Protein 4MT5 (pdb70)

B-factor: mean 41.84, std 14.09, range [10.73, 96.04]

Structure (mmCIF, N/CA/C/O backbone):
data_4MT5
#
_entry.id   4MT5
#
_cell.length_a   31.400
_cell.length_b   271.730
_cell.length_c   142.890
_cell.angle_alpha   90.000
_cell.angle_beta   90.000
_cell.angle_gamma   90.000
#
_symmetry.space_group_name_H-M   'C 2 2 21'
#
loop_
_entity.id
_entity.type
_entity.pdbx_description
1 polymer 'Mucus binding proteinn'
2 water water
#
loop_
_atom_site.group_PDB
_atom_site.id
_atom_site.type_symbol
_atom_site.label_atom_id
_atom_site.label_alt_id
_atom_site.label_comp_id
_atom_site.label_asym_id
_atom_site.label_entity_id
_atom_site.label_seq_id
_atom_site.pdbx_PDB_ins_code
_atom_site.Cartn_x
_atom_site.Cartn_y
_atom_site.Cartn_z
_atom_site.occupancy
_atom_site.B_iso_or_equiv
_atom_site.auth_seq_id
_atom_site.auth_comp_id
_atom_site.auth_asym_id
_atom_site.auth_atom_id
_atom_site.pdbx_PDB_model_num
ATOM 1 N N . MET A 1 1 ? 43.458 19.075 -28.313 1.00 35.80 0 MET A N 1
ATOM 2 C CA . MET A 1 1 ? 42.331 19.649 -27.577 1.00 37.27 0 MET A CA 1
ATOM 3 C C . MET A 1 1 ? 41.660 20.752 -28.393 1.00 32.73 0 MET A C 1
ATOM 4 O O . MET A 1 1 ? 42.270 21.763 -28.708 1.00 33.26 0 MET A O 1
ATOM 9 N N . GLN A 1 2 ? 40.399 20.543 -28.732 1.00 31.12 1 GLN A N 1
ATOM 10 C CA . GLN A 1 2 ? 39.702 21.450 -29.612 1.00 30.46 1 GLN A CA 1
ATOM 11 C C . GLN A 1 2 ? 39.106 22.620 -28.851 1.00 31.73 1 GLN A C 1
ATOM 12 O O . GLN A 1 2 ? 39.081 22.639 -27.620 1.00 30.65 1 GLN A O 1
ATOM 18 N N . THR A 1 3 ? 38.638 23.603 -29.605 1.00 31.10 2 THR A N 1
ATOM 19 C CA . THR A 1 3 ? 38.013 24.774 -29.029 1.00 30.63 2 THR A CA 1
ATOM 20 C C . THR A 1 3 ? 36.677 24.998 -29.713 1.00 29.60 2 THR A C 1
ATOM 21 O O . THR A 1 3 ? 36.524 24.729 -30.903 1.00 31.58 2 THR A O 1
ATOM 25 N N . ALA A 1 4 ? 35.694 25.445 -28.946 1.00 25.59 3 ALA A N 1
ATOM 26 C CA . ALA A 1 4 ? 34.442 25.864 -29.534 1.00 25.37 3 ALA A CA 1
ATOM 27 C C . ALA A 1 4 ? 33.993 27.123 -28.813 1.00 23.72 3 ALA A C 1
ATOM 28 O O . ALA A 1 4 ? 34.125 27.219 -27.593 1.00 22.98 3 ALA A O 1
ATOM 30 N N . TYR A 1 5 ? 33.491 28.095 -29.570 1.00 21.84 4 TYR A N 1
ATOM 31 C CA . TYR A 1 5 ? 33.089 29.380 -29.002 1.00 22.56 4 TYR A CA 1
ATOM 32 C C . TYR A 1 5 ? 31.573 29.524 -29.055 1.00 22.21 4 TYR A C 1
ATOM 33 O O . TYR A 1 5 ? 30.943 29.163 -30.048 1.00 23.86 4 TYR A O 1
ATOM 42 N N . VAL A 1 6 ? 30.986 30.061 -27.992 1.00 20.64 5 VAL A N 1
ATOM 43 C CA . VAL A 1 6 ? 29.562 30.364 -27.986 1.00 20.65 5 VAL A CA 1
ATOM 44 C C . VAL A 1 6 ? 29.436 31.861 -27.711 1.00 21.94 5 VAL A C 1
ATOM 45 O O . VAL A 1 6 ? 29.836 32.337 -26.647 1.00 23.69 5 VAL A O 1
ATOM 49 N N . LYS A 1 7 ? 28.931 32.609 -28.689 1.00 21.76 6 LYS A N 1
ATOM 50 C CA . LYS A 1 7 ? 29.010 34.075 -28.650 1.00 22.90 6 LYS A CA 1
ATOM 51 C C . LYS A 1 7 ? 27.611 34.683 -28.583 1.00 24.05 6 LYS A C 1
ATOM 52 O O . LYS A 1 7 ? 26.801 34.498 -29.494 1.00 25.90 6 LYS A O 1
ATOM 58 N N . TYR A 1 8 ? 27.328 35.388 -27.490 1.00 21.79 7 TYR A N 1
ATOM 59 C CA . TYR A 1 8 ? 26.032 36.020 -27.278 1.00 20.31 7 TYR A CA 1
ATOM 60 C C . TYR A 1 8 ? 26.109 37.473 -27.706 1.00 21.73 7 TYR A C 1
ATOM 61 O O . TYR A 1 8 ? 26.870 38.248 -27.128 1.00 22.42 7 TYR A O 1
ATOM 70 N N . VAL A 1 9 ? 25.293 37.844 -28.690 1.00 23.20 8 VAL A N 1
ATOM 71 C CA . VAL A 1 9 ? 25.366 39.157 -29.322 1.00 23.64 8 VAL A CA 1
ATOM 72 C C . VAL A 1 9 ? 24.110 40.011 -29.138 1.00 21.95 8 VAL A C 1
ATOM 73 O O . VAL A 1 9 ? 23.007 39.575 -29.397 1.00 23.70 8 VAL A O 1
ATOM 77 N N . ASP A 1 10 ? 24.301 41.244 -28.701 1.00 25.98 9 ASP A N 1
ATOM 78 C CA . ASP A 1 10 ? 23.244 42.255 -28.680 1.00 27.50 9 ASP A CA 1
ATOM 79 C C . ASP A 1 10 ? 23.146 42.959 -30.038 1.00 26.05 9 ASP A C 1
ATOM 80 O O . ASP A 1 10 ? 23.947 43.842 -30.344 1.00 25.63 9 ASP A O 1
ATOM 85 N N . ASP A 1 11 ? 22.146 42.578 -30.831 1.00 26.59 10 ASP A N 1
ATOM 86 C CA . ASP A 1 11 ? 22.000 43.089 -32.186 1.00 24.61 10 ASP A CA 1
ATOM 87 C C . ASP A 1 11 ? 21.721 44.574 -32.181 1.00 27.99 10 ASP A C 1
ATOM 88 O O . ASP A 1 11 ? 22.079 45.270 -33.124 1.00 30.68 10 ASP A O 1
ATOM 93 N N . THR A 1 12 ? 21.108 45.070 -31.111 1.00 29.66 11 THR A N 1
ATOM 94 C CA . THR A 1 12 ? 20.757 46.496 -31.028 1.00 28.47 11 THR A CA 1
ATOM 95 C C . THR A 1 12 ? 21.994 47.409 -31.067 1.00 29.79 11 THR A C 1
ATOM 96 O O . THR A 1 12 ? 22.126 48.259 -31.958 1.00 32.26 11 THR A O 1
ATOM 100 N N . THR A 1 13 ? 22.901 47.222 -30.111 1.00 28.51 12 THR A N 1
ATOM 101 C CA . THR A 1 13 ? 24.138 48.000 -30.060 1.00 27.35 12 THR A CA 1
ATOM 102 C C . THR A 1 13 ? 25.240 47.442 -30.968 1.00 28.56 12 THR A C 1
ATOM 103 O O . THR A 1 13 ? 26.102 48.188 -31.433 1.00 28.77 12 THR A O 1
ATOM 107 N N . GLY A 1 14 ? 25.212 46.135 -31.211 1.00 28.20 13 GLY A N 1
ATOM 108 C CA . GLY A 1 14 ? 26.239 45.488 -32.008 1.00 27.40 13 GLY A CA 1
ATOM 109 C C . GLY A 1 14 ? 27.322 44.812 -31.181 1.00 26.76 13 GLY A C 1
ATOM 110 O O . GLY A 1 14 ? 28.119 44.030 -31.696 1.00 28.68 13 GLY A O 1
ATOM 111 N N . GLU A 1 15 ? 27.338 45.107 -29.889 1.00 26.25 14 GLU A N 1
ATOM 112 C CA . GLU A 1 15 ? 28.347 44.596 -28.976 1.00 24.41 14 GLU A CA 1
ATOM 113 C C . GLU A 1 15 ? 28.210 43.111 -28.694 1.00 27.15 14 GLU A C 1
ATOM 114 O O . GLU A 1 15 ? 27.122 42.557 -28.791 1.00 30.38 14 GLU A O 1
ATOM 120 N N . THR A 1 16 ? 29.314 42.469 -28.321 1.00 26.35 15 THR A N 1
ATOM 121 C CA . THR A 1 16 ? 29.266 41.128 -27.751 1.00 20.93 15 THR A CA 1
ATOM 122 C C . THR A 1 16 ? 29.006 41.239 -26.246 1.00 21.38 15 THR A C 1
ATOM 123 O O . THR A 1 16 ? 29.661 42.016 -25.556 1.00 19.36 15 THR A O 1
ATOM 127 N N . LEU A 1 17 ? 28.040 40.476 -25.738 1.00 23.77 16 LEU A N 1
ATOM 128 C CA . LEU A 1 17 ? 27.730 40.489 -24.302 1.00 23.52 16 LEU A CA 1
ATOM 129 C C . LEU A 1 17 ? 28.578 39.482 -23.535 1.00 22.91 16 LEU A C 1
ATOM 130 O O . LEU A 1 17 ? 29.049 39.754 -22.425 1.00 21.72 16 LEU A O 1
ATOM 135 N N . ARG A 1 18 ? 28.767 38.318 -24.146 1.00 21.23 17 ARG A N 1
ATOM 136 C CA . ARG A 1 18 ? 29.400 37.199 -23.477 1.00 22.77 17 ARG A CA 1
ATOM 137 C C . ARG A 1 18 ? 29.973 36.240 -24.501 1.00 23.27 17 ARG A C 1
ATOM 138 O O . ARG A 1 18 ? 29.355 36.001 -25.540 1.00 23.13 17 ARG A O 1
ATOM 146 N N . GLN A 1 19 ? 31.164 35.709 -24.227 1.00 22.02 18 GLN A N 1
ATOM 147 C CA . GLN A 1 19 ? 31.700 34.651 -25.067 1.00 21.51 18 GLN A CA 1
ATOM 148 C C . GLN A 1 19 ? 32.272 33.521 -24.237 1.00 22.46 18 GLN A C 1
ATOM 149 O O . GLN A 1 19 ? 33.130 33.733 -23.384 1.00 23.88 18 GLN A O 1
ATOM 155 N N . ASP A 1 20 ? 31.771 32.317 -24.486 1.00 21.62 19 ASP A N 1
ATOM 156 C CA . ASP A 1 20 ? 32.224 31.143 -23.764 1.00 24.65 19 ASP A CA 1
ATOM 157 C C . ASP A 1 20 ? 33.230 30.312 -24.563 1.00 27.17 19 ASP A C 1
ATOM 158 O O . ASP A 1 20 ? 32.959 29.858 -25.677 1.00 24.31 19 ASP A O 1
ATOM 163 N N . ASP A 1 21 ? 34.397 30.119 -23.966 1.00 27.81 20 ASP A N 1
ATOM 164 C CA . ASP A 1 21 ? 35.462 29.343 -24.571 1.00 29.17 20 ASP A CA 1
ATOM 165 C C . ASP A 1 21 ? 35.425 27.912 -24.019 1.00 26.52 20 ASP A C 1
ATOM 166 O O . ASP A 1 21 ? 35.761 27.678 -22.862 1.00 28.16 20 ASP A O 1
ATOM 171 N N . LEU A 1 22 ? 35.003 26.955 -24.832 1.00 24.59 21 LEU A N 1
ATOM 172 C CA . LEU A 1 22 ? 34.927 25.572 -24.372 1.00 25.24 21 LEU A CA 1
ATOM 173 C C . LEU A 1 22 ? 36.009 24.695 -24.984 1.00 27.36 21 LEU A C 1
ATOM 174 O O . LEU A 1 22 ? 36.345 24.840 -26.161 1.00 27.46 21 LEU A O 1
ATOM 179 N N . HIS A 1 23 ? 36.536 23.775 -24.181 1.00 26.83 22 HIS A N 1
ATOM 180 C CA . HIS A 1 23 ? 37.633 22.913 -24.597 1.00 28.12 22 HIS A CA 1
ATOM 181 C C . HIS A 1 23 ? 37.308 21.455 -24.380 1.00 28.15 22 HIS A C 1
ATOM 182 O O . HIS A 1 23 ? 36.696 21.094 -23.379 1.00 28.57 22 HIS A O 1
ATOM 189 N N . GLY A 1 24 ? 37.747 20.610 -25.306 1.00 30.41 23 GLY A N 1
ATOM 190 C CA . GLY A 1 24 ? 37.488 19.183 -25.211 1.00 31.76 23 GLY A CA 1
ATOM 191 C C . GLY A 1 24 ? 38.106 18.411 -26.354 1.00 32.89 23 GLY A C 1
ATOM 192 O O . GLY A 1 24 ? 38.707 19.001 -27.246 1.00 33.04 23 GLY A O 1
ATOM 193 N N . TYR A 1 25 ? 37.968 17.090 -26.329 1.00 32.38 24 TYR A N 1
ATOM 194 C CA . TYR A 1 25 ? 38.589 16.256 -27.345 1.00 31.80 24 TYR A CA 1
ATOM 195 C C . TYR A 1 25 ? 37.656 16.040 -28.512 1.00 33.31 24 TYR A C 1
ATOM 196 O O . TYR A 1 25 ? 36.438 16.076 -28.366 1.00 37.17 24 TYR A O 1
ATOM 205 N N . THR A 1 26 ? 38.234 15.837 -29.683 1.00 32.64 25 THR A N 1
ATOM 206 C CA . THR A 1 26 ? 37.439 15.580 -30.862 1.00 32.16 25 THR A CA 1
ATOM 207 C C . THR A 1 26 ? 36.544 14.376 -30.589 1.00 38.42 25 THR A C 1
ATOM 208 O O . THR A 1 26 ? 36.989 13.387 -29.981 1.00 36.18 25 THR A O 1
ATOM 212 N N . ASP A 1 27 ? 35.276 14.514 -30.995 1.00 38.00 26 ASP A N 1
ATOM 213 C CA . ASP A 1 27 ? 34.241 13.466 -30.937 1.00 36.83 26 ASP A CA 1
ATOM 214 C C . ASP A 1 27 ? 33.438 13.381 -29.642 1.00 36.79 26 ASP A C 1
ATOM 215 O O . ASP A 1 27 ? 32.642 12.462 -29.475 1.00 41.12 26 ASP A O 1
ATOM 220 N N . GLU A 1 28 ? 33.638 14.306 -28.715 1.00 36.90 27 GLU A N 1
ATOM 221 C CA . GLU A 1 28 ? 32.817 14.269 -27.511 1.00 35.21 27 GLU A CA 1
ATOM 222 C C . GLU A 1 28 ? 31.797 15.411 -27.471 1.00 33.78 27 GLU A C 1
ATOM 223 O O . GLU A 1 28 ? 31.924 16.416 -28.182 1.00 30.92 27 GLU A O 1
ATOM 229 N N . THR A 1 29 ? 30.759 15.231 -26.669 1.00 30.64 28 THR A N 1
ATOM 230 C CA . THR A 1 29 ? 29.688 16.208 -26.634 1.00 32.59 28 THR A CA 1
ATOM 231 C C . THR A 1 29 ? 30.094 17.413 -25.793 1.00 31.17 28 THR A C 1
ATOM 232 O O . THR A 1 29 ? 30.603 17.262 -24.682 1.00 30.49 28 THR A O 1
ATOM 236 N N . ILE A 1 30 ? 29.898 18.607 -26.338 1.00 28.48 29 ILE A N 1
ATOM 237 C CA . ILE A 1 30 ? 30.270 19.812 -25.617 1.00 29.73 29 ILE A CA 1
ATOM 238 C C . ILE A 1 30 ? 29.341 19.928 -24.427 1.00 29.11 29 ILE A C 1
ATOM 239 O O . ILE A 1 30 ? 28.131 20.013 -24.621 1.00 31.39 29 ILE A O 1
ATOM 244 N N . PRO A 1 31 ? 29.903 19.894 -23.195 1.00 28.46 30 PRO A N 1
ATOM 245 C CA . PRO A 1 31 ? 29.172 19.913 -21.916 1.00 26.08 30 PRO A CA 1
ATOM 246 C C . PRO A 1 31 ? 28.612 21.298 -21.596 1.00 25.30 30 PRO A C 1
ATOM 247 O O . PRO A 1 31 ? 29.065 21.960 -20.662 1.00 23.52 30 PRO A O 1
ATOM 251 N N . TYR A 1 32 ? 27.607 21.708 -22.361 1.00 24.60 31 TYR A N 1
ATOM 252 C CA . TYR A 1 32 ? 27.180 23.086 -22.365 1.00 22.83 31 TYR A CA 1
ATOM 253 C C . TYR A 1 32 ? 25.773 23.218 -22.909 1.00 23.79 31 TYR A C 1
ATOM 254 O O . TYR A 1 32 ? 25.330 22.414 -23.731 1.00 23.79 31 TYR A O 1
ATOM 263 N N . SER A 1 33 ? 25.077 24.246 -22.441 1.00 23.41 32 SER A N 1
ATOM 264 C CA . SER A 1 33 ? 23.763 24.599 -22.959 1.00 27.42 32 SER A CA 1
ATOM 265 C C . SER A 1 33 ? 23.635 26.121 -22.959 1.00 24.46 32 SER A C 1
ATOM 266 O O . SER A 1 33 ? 24.259 26.790 -22.133 1.00 25.16 32 SER A O 1
ATOM 269 N N . THR A 1 34 ? 22.836 26.668 -23.873 1.00 23.93 33 THR A N 1
ATOM 270 C CA . THR A 1 34 ? 22.618 28.116 -23.908 1.00 24.55 33 THR A CA 1
ATOM 271 C C . THR A 1 34 ? 21.456 28.556 -23.022 1.00 25.60 33 THR A C 1
ATOM 272 O O . THR A 1 34 ? 21.139 29.742 -22.946 1.00 29.10 33 THR A O 1
ATOM 276 N N . ALA A 1 35 ? 20.821 27.593 -22.367 1.00 27.38 34 ALA A N 1
ATOM 277 C CA . ALA A 1 35 ? 19.717 27.856 -21.456 1.00 27.31 34 ALA A CA 1
ATOM 278 C C . ALA A 1 35 ? 20.030 28.979 -20.470 1.00 27.91 34 ALA A C 1
ATOM 279 O O . ALA A 1 35 ? 19.455 30.072 -20.554 1.00 27.70 34 ALA A O 1
ATOM 281 N N . GLU A 1 36 ? 20.952 28.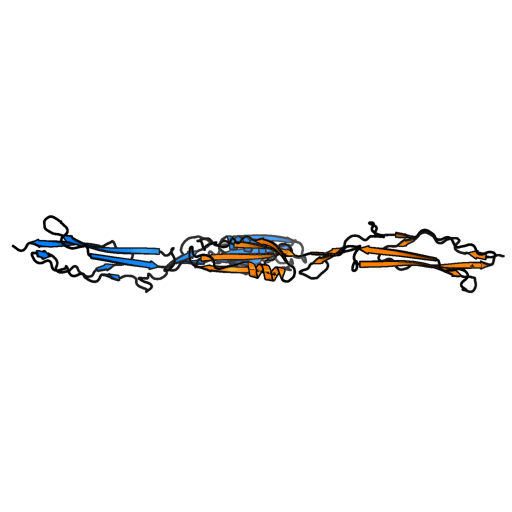705 -19.552 1.00 28.07 35 GLU A N 1
ATOM 282 C CA . GLU A 1 36 ? 21.280 29.643 -18.488 1.00 30.47 35 GLU A CA 1
ATOM 283 C C . GLU A 1 36 ? 21.614 31.049 -18.984 1.00 31.71 35 GLU A C 1
ATOM 284 O O . GLU A 1 36 ? 21.152 32.043 -18.420 1.00 34.30 35 GLU A O 1
ATOM 290 N N . GLY A 1 37 ? 22.421 31.135 -20.032 1.00 28.70 36 GLY A N 1
ATOM 291 C CA . GLY A 1 37 ? 22.773 32.425 -20.585 1.00 26.85 36 GLY A CA 1
ATOM 292 C C . GLY A 1 37 ? 21.551 33.188 -21.066 1.00 29.62 36 GLY A C 1
ATOM 293 O O . GLY A 1 37 ? 21.354 34.368 -20.715 1.00 28.73 36 GLY A O 1
ATOM 294 N N . ILE A 1 38 ? 20.730 32.522 -21.876 1.00 26.78 37 ILE A N 1
ATOM 295 C CA . ILE A 1 38 ? 19.533 33.159 -22.421 1.00 28.86 37 ILE A CA 1
ATOM 296 C C . ILE A 1 38 ? 18.590 33.615 -21.301 1.00 31.65 37 ILE A C 1
ATOM 297 O O . ILE A 1 38 ? 18.022 34.713 -21.360 1.00 29.50 37 ILE A O 1
ATOM 302 N N . LYS A 1 39 ? 18.445 32.778 -20.274 1.00 31.20 38 LYS A N 1
ATOM 303 C CA . LYS A 1 39 ? 17.676 33.152 -19.094 1.00 29.19 38 LYS A CA 1
ATOM 304 C C . LYS A 1 39 ? 18.213 34.451 -18.471 1.00 28.56 38 LYS A C 1
ATOM 305 O O . LYS A 1 39 ? 17.447 35.348 -18.147 1.00 28.78 38 LYS A O 1
ATOM 311 N N . LYS A 1 40 ? 19.532 34.552 -18.332 1.00 30.04 39 LYS A N 1
ATOM 312 C CA . LYS A 1 40 ? 20.157 35.693 -17.664 1.00 28.27 39 LYS A CA 1
ATOM 313 C C . LYS A 1 40 ? 19.944 36.985 -18.429 1.00 30.75 39 LYS A C 1
ATOM 314 O O . LYS A 1 40 ? 19.731 38.035 -17.827 1.00 30.19 39 LYS A O 1
ATOM 320 N N . TYR A 1 41 ? 19.994 36.919 -19.755 1.00 29.61 40 TYR A N 1
ATOM 321 C CA . TYR A 1 41 ? 19.844 38.137 -20.543 1.00 26.85 40 TYR A CA 1
ATOM 322 C C . TYR A 1 41 ? 18.401 38.572 -20.731 1.00 28.40 40 TYR A C 1
ATOM 323 O O . TYR A 1 41 ? 18.128 39.761 -20.909 1.00 26.59 40 TYR A O 1
ATOM 332 N N . GLU A 1 42 ? 17.479 37.617 -20.674 1.00 29.38 41 GLU A N 1
ATOM 333 C CA . GLU A 1 42 ? 16.060 37.948 -20.747 1.00 27.86 41 GLU A CA 1
ATOM 334 C C . GLU A 1 42 ? 15.621 38.713 -19.496 1.00 30.82 41 GLU A C 1
ATOM 335 O O . GLU A 1 42 ? 14.949 39.752 -19.598 1.00 31.97 41 GLU A O 1
ATOM 341 N N . GLY A 1 43 ? 16.052 38.238 -18.327 1.00 27.47 42 GLY A N 1
ATOM 342 C CA . GLY A 1 43 ? 15.945 39.006 -17.095 1.00 26.75 42 GLY A CA 1
ATOM 343 C C . GLY A 1 43 ? 16.572 40.405 -17.143 1.00 36.35 42 GLY A C 1
ATOM 344 O O . GLY A 1 43 ? 16.316 41.223 -16.257 1.00 42.56 42 GLY A O 1
ATOM 345 N N . ASP A 1 44 ? 17.391 40.689 -18.162 1.00 33.89 43 ASP A N 1
ATOM 346 C CA . ASP A 1 44 ? 18.057 41.991 -18.318 1.00 33.15 43 ASP A CA 1
ATOM 347 C C . ASP A 1 44 ? 17.235 42.903 -19.223 1.00 29.18 43 ASP A C 1
ATOM 348 O O . ASP A 1 44 ? 17.588 44.062 -19.443 1.00 27.53 43 ASP A O 1
ATOM 353 N N . GLY A 1 45 ? 16.173 42.356 -19.801 1.00 28.47 44 GLY A N 1
ATOM 354 C CA . GLY A 1 45 ? 15.375 43.106 -20.752 1.00 29.97 44 GLY A CA 1
ATOM 355 C C . GLY A 1 45 ? 15.671 42.824 -22.219 1.00 28.78 44 GLY A C 1
ATOM 356 O O . GLY A 1 45 ? 15.205 43.543 -23.105 1.00 29.18 44 GLY A O 1
ATOM 357 N N . TYR A 1 46 ? 16.436 41.770 -22.485 1.00 31.31 45 TYR A N 1
ATOM 358 C CA . TYR A 1 46 ? 16.820 41.414 -23.856 1.00 29.57 45 TYR A CA 1
ATOM 359 C C . TYR A 1 46 ? 15.840 40.380 -24.464 1.00 28.64 45 TYR A C 1
ATOM 360 O O . TYR A 1 46 ? 15.213 39.596 -23.739 1.00 30.51 45 TYR A O 1
ATOM 369 N N . VAL A 1 47 ? 15.715 40.374 -25.791 1.00 26.25 46 VAL A N 1
ATOM 370 C CA . VAL A 1 47 ? 14.852 39.413 -26.477 1.00 25.53 46 VAL A CA 1
ATOM 371 C C . VAL A 1 47 ? 15.648 38.520 -27.423 1.00 25.53 46 VAL A C 1
ATOM 372 O O . VAL A 1 47 ? 16.356 39.011 -28.298 1.00 27.08 46 VAL A O 1
ATOM 376 N N . LEU A 1 48 ? 15.515 37.211 -27.248 1.00 25.05 47 LEU A N 1
ATOM 377 C CA . LEU A 1 48 ? 16.135 36.232 -28.134 1.00 25.19 47 LEU A CA 1
ATOM 378 C C . LEU A 1 48 ? 15.726 36.424 -29.589 1.00 27.42 47 LEU A C 1
ATOM 379 O O . LEU A 1 48 ? 14.566 36.696 -29.890 1.00 28.92 47 LEU A O 1
ATOM 384 N N . VAL A 1 49 ? 16.682 36.275 -30.496 1.00 27.50 48 VAL A N 1
ATOM 385 C CA . VAL A 1 49 ? 16.395 36.419 -31.908 1.00 26.62 48 VAL A CA 1
ATOM 386 C C . VAL A 1 49 ? 16.752 35.133 -32.637 1.00 26.14 48 VAL A C 1
ATOM 387 O O . VAL A 1 49 ? 16.032 34.693 -33.532 1.00 29.43 48 VAL A O 1
ATOM 391 N N . SER A 1 50 ? 17.862 34.526 -32.242 1.00 24.10 49 SER A N 1
ATOM 392 C CA . SER A 1 50 ? 18.271 33.251 -32.815 1.00 24.78 49 SER A CA 1
ATOM 393 C C . SER A 1 50 ? 19.287 32.601 -31.910 1.00 22.62 49 SER A C 1
ATOM 394 O O . SER A 1 50 ? 19.980 33.278 -31.165 1.00 24.50 49 SER A O 1
ATOM 397 N N . ASP A 1 51 ? 19.349 31.280 -31.964 1.00 23.70 50 ASP A N 1
ATOM 398 C CA . ASP A 1 51 ? 20.286 30.523 -31.163 1.00 24.16 50 ASP A CA 1
ATOM 399 C C . ASP A 1 51 ? 20.922 29.451 -32.050 1.00 27.37 50 ASP A C 1
ATOM 400 O O . ASP A 1 51 ? 20.309 28.415 -32.330 1.00 28.50 50 ASP A O 1
ATOM 405 N N . GLY A 1 52 ? 22.159 29.706 -32.478 1.00 24.82 51 GLY A N 1
ATOM 406 C CA . GLY A 1 52 ? 22.860 28.810 -33.384 1.00 26.88 51 GLY A CA 1
ATOM 407 C C . GLY A 1 52 ? 23.390 27.509 -32.790 1.00 25.94 51 GLY A C 1
ATOM 408 O O . GLY A 1 52 ? 23.825 26.624 -33.520 1.00 24.64 51 GLY A O 1
ATOM 409 N N . PHE A 1 53 ? 23.368 27.396 -31.469 1.00 24.06 52 PHE A N 1
ATOM 410 C CA . PHE A 1 53 ? 23.907 26.231 -30.796 1.00 23.89 52 PHE A CA 1
ATOM 411 C C . PHE A 1 53 ? 22.788 25.218 -30.683 1.00 28.06 52 PHE A C 1
ATOM 412 O O . PHE A 1 53 ? 21.622 25.595 -30.642 1.00 35.00 52 PHE A O 1
ATOM 420 N N . LYS A 1 54 ? 23.128 23.939 -30.652 1.00 25.80 53 LYS A N 1
ATOM 421 C CA . LYS A 1 54 ? 22.123 22.899 -30.483 1.00 30.98 53 LYS A CA 1
ATOM 422 C C . LYS A 1 54 ? 22.689 21.793 -29.600 1.00 30.88 53 LYS A C 1
ATOM 423 O O . LYS A 1 54 ? 23.831 21.379 -29.783 1.00 30.25 53 LYS A O 1
ATOM 429 N N . PRO A 1 55 ? 21.896 21.327 -28.621 1.00 33.88 54 PRO A N 1
ATOM 430 C CA . PRO A 1 55 ? 22.315 20.231 -27.739 1.00 35.29 54 PRO A CA 1
ATOM 431 C C . PRO A 1 55 ? 22.626 18.982 -28.565 1.00 32.92 54 PRO A C 1
ATOM 432 O O . PRO A 1 55 ? 21.922 18.666 -29.536 1.00 29.22 54 PRO A O 1
ATOM 436 N N . GLY A 1 56 ? 23.680 18.277 -28.180 1.00 31.03 55 GLY A N 1
ATOM 437 C CA . GLY A 1 56 ? 24.150 17.155 -28.968 1.00 28.74 55 GLY A CA 1
ATOM 438 C C . GLY A 1 56 ? 25.314 17.536 -29.866 1.00 28.43 55 GLY A C 1
ATOM 439 O O . GLY A 1 56 ? 25.882 16.684 -30.545 1.00 29.01 55 GLY A O 1
ATOM 440 N N . THR A 1 57 ? 25.655 18.822 -29.883 1.00 28.34 56 THR A N 1
ATOM 441 C CA . THR A 1 57 ? 26.810 19.310 -30.624 1.00 30.17 56 THR A CA 1
ATOM 442 C C . THR A 1 57 ? 28.122 18.784 -30.060 1.00 31.08 56 THR A C 1
ATOM 443 O O . THR A 1 57 ? 28.400 18.948 -28.872 1.00 33.31 56 THR A O 1
ATOM 447 N N . LYS A 1 58 ? 28.931 18.164 -30.916 1.00 30.21 57 LYS A N 1
ATOM 448 C CA . LYS A 1 58 ? 30.226 17.641 -30.498 1.00 30.62 57 LYS A CA 1
ATOM 449 C C . LYS A 1 58 ? 31.383 18.568 -30.918 1.00 33.04 57 LYS A C 1
ATOM 450 O O . LYS A 1 58 ? 31.181 19.530 -31.661 1.00 31.97 57 LYS A O 1
ATOM 456 N N . PHE A 1 59 ? 32.584 18.284 -30.416 1.00 31.71 58 PHE A N 1
ATOM 457 C CA . PHE A 1 59 ? 33.794 18.941 -30.893 1.00 28.77 58 PHE A CA 1
ATOM 458 C C . PHE A 1 59 ? 34.218 18.292 -32.204 1.00 32.07 58 PHE A C 1
ATOM 459 O O . PHE A 1 59 ? 34.267 17.067 -32.310 1.00 34.18 58 PHE A O 1
ATOM 467 N N . GLY A 1 60 ? 34.525 19.121 -33.199 1.00 39.73 59 GLY A N 1
ATOM 468 C CA . GLY A 1 60 ? 35.129 18.679 -34.452 1.00 36.67 59 GLY A CA 1
ATOM 469 C C . GLY A 1 60 ? 36.601 19.059 -34.488 1.00 35.28 59 GLY A C 1
ATOM 470 O O . GLY A 1 60 ? 37.331 18.763 -33.550 1.00 38.15 59 GLY A O 1
ATOM 471 N N . VAL A 1 61 ? 37.046 19.732 -35.543 1.00 32.99 60 VAL A N 1
ATOM 472 C CA . VAL A 1 61 ? 38.467 20.007 -35.658 1.00 31.66 60 VAL A CA 1
ATOM 473 C C . VAL A 1 61 ? 38.783 21.448 -35.938 1.00 36.75 60 VAL A C 1
ATOM 474 O O . VAL A 1 61 ? 39.928 21.885 -35.760 1.00 44.42 60 VAL A O 1
ATOM 478 N N . GLY A 1 62 ? 37.798 22.202 -36.389 1.00 30.33 61 GLY A N 1
ATOM 479 C CA . GLY A 1 62 ? 38.071 23.600 -36.626 1.00 29.56 61 GLY A CA 1
ATOM 480 C C . GLY A 1 62 ? 38.113 24.361 -35.315 1.00 29.36 61 GLY A C 1
ATOM 481 O O . GLY A 1 62 ? 38.297 23.795 -34.240 1.00 30.38 61 GLY A O 1
ATOM 482 N N . THR A 1 63 ? 37.945 25.670 -35.415 1.00 28.19 62 THR A N 1
ATOM 483 C CA . THR A 1 63 ? 37.663 26.479 -34.259 1.00 24.61 62 THR A CA 1
ATOM 484 C C . THR A 1 63 ? 36.365 27.216 -34.556 1.00 23.32 62 THR A C 1
ATOM 485 O O . THR A 1 63 ? 36.370 28.339 -35.039 1.00 24.75 62 THR A O 1
ATOM 489 N N . PRO A 1 64 ? 35.232 26.556 -34.303 1.00 24.11 63 PRO A N 1
ATOM 490 C CA . PRO A 1 64 ? 33.928 27.131 -34.633 1.00 21.35 63 PRO A CA 1
ATOM 491 C C . PRO A 1 64 ? 33.395 28.086 -33.581 1.00 21.39 63 PRO A C 1
ATOM 492 O O . PRO A 1 64 ? 33.586 27.865 -32.389 1.00 22.80 63 PRO A O 1
ATOM 496 N N . THR A 1 65 ? 32.730 29.138 -34.043 1.00 20.01 64 THR A N 1
ATOM 497 C CA . THR A 1 65 ? 31.896 29.973 -33.190 1.00 19.67 64 THR A CA 1
ATOM 498 C C . THR A 1 65 ? 30.406 29.769 -33.497 1.00 20.36 64 THR A C 1
ATOM 499 O O . THR A 1 65 ? 29.970 29.837 -34.655 1.00 20.51 64 THR A O 1
ATOM 503 N N . TYR A 1 66 ? 29.628 29.505 -32.454 1.00 19.52 65 TYR A N 1
ATOM 504 C CA . TYR A 1 66 ? 28.180 29.488 -32.564 1.00 19.05 65 TYR A CA 1
ATOM 505 C C . TYR A 1 66 ? 27.623 30.781 -31.948 1.00 19.75 65 TYR A C 1
ATOM 506 O O . TYR A 1 66 ? 28.122 31.253 -30.923 1.00 17.67 65 TYR A O 1
ATOM 515 N N . GLU A 1 67 ? 26.614 31.369 -32.584 1.00 20.13 66 GLU A N 1
ATOM 516 C CA . GLU A 1 67 ? 26.107 32.674 -32.151 1.00 22.40 66 GLU A CA 1
ATOM 517 C C . GLU A 1 67 ? 24.692 32.628 -31.555 1.00 20.70 66 GLU A C 1
ATOM 518 O O . GLU A 1 67 ? 23.800 31.941 -32.042 1.00 21.06 66 GLU A O 1
ATOM 524 N N . VAL A 1 68 ? 24.495 33.359 -30.473 1.00 21.74 67 VAL A N 1
ATOM 525 C CA . VAL A 1 68 ? 23.158 33.527 -29.918 1.00 25.05 67 VAL A CA 1
ATOM 526 C C . VAL A 1 68 ? 22.823 35.005 -30.036 1.00 23.07 67 VAL A C 1
ATOM 527 O O . VAL A 1 68 ? 23.472 35.826 -29.395 1.00 24.60 67 VAL A O 1
ATOM 531 N N . HIS A 1 69 ? 21.848 35.367 -30.866 1.00 22.54 68 HIS A N 1
ATOM 532 C CA . HIS A 1 69 ? 21.551 36.794 -31.056 1.00 26.18 68 HIS A CA 1
ATOM 533 C C . HIS A 1 69 ? 20.370 37.295 -30.189 1.00 25.65 68 HIS A C 1
ATOM 534 O O . HIS A 1 69 ? 19.379 36.595 -29.988 1.00 25.59 68 HIS A O 1
ATOM 541 N N . PHE A 1 70 ? 20.500 38.503 -29.660 1.00 24.21 69 PHE A N 1
ATOM 542 C CA . PHE A 1 70 ? 19.432 39.126 -28.897 1.00 23.80 69 PHE A CA 1
ATOM 543 C C . PHE A 1 70 ? 19.165 40.491 -29.466 1.00 24.70 69 PHE A C 1
ATOM 544 O O . PHE A 1 70 ? 20.005 41.021 -30.188 1.00 25.03 69 PHE A O 1
ATOM 552 N N . LYS A 1 71 ? 18.000 41.054 -29.142 1.00 24.68 70 LYS A N 1
ATOM 553 C CA . LYS A 1 71 ? 17.725 42.484 -29.361 1.00 25.26 70 LYS A CA 1
ATOM 554 C C . LYS A 1 71 ? 17.142 43.061 -28.085 1.00 24.99 70 LYS A C 1
ATOM 555 O O . LYS A 1 71 ? 16.710 42.315 -27.203 1.00 25.19 70 LYS A O 1
ATOM 561 N N . HIS A 1 72 ? 17.140 44.383 -27.976 1.00 26.33 71 HIS A N 1
ATOM 562 C CA . HIS A 1 72 ? 16.566 45.039 -26.804 1.00 26.32 71 HIS A CA 1
ATOM 563 C C . HIS A 1 72 ? 15.053 44.879 -26.751 1.00 25.71 71 HIS A C 1
ATOM 564 O O . HIS A 1 72 ? 14.363 44.991 -27.763 1.00 25.27 71 HIS A O 1
ATOM 571 N N . GLY A 1 73 ? 14.543 44.615 -25.555 1.00 26.85 72 GLY A N 1
ATOM 572 C CA . GLY A 1 73 ? 13.113 44.562 -25.348 1.00 25.14 72 GLY A CA 1
ATOM 573 C C . GLY A 1 73 ? 12.523 45.947 -25.421 1.00 25.37 72 GLY A C 1
ATOM 574 O O . GLY A 1 73 ? 13.136 46.923 -24.996 1.00 27.50 72 GLY A O 1
ATOM 575 N N . MET A 1 74 ? 11.325 46.048 -25.976 1.00 28.54 73 MET A N 1
ATOM 576 C CA . MET A 1 74 ? 10.629 47.333 -26.007 1.00 28.94 73 MET A CA 1
ATOM 577 C C . MET A 1 74 ? 9.300 47.272 -25.260 1.00 28.79 73 MET A C 1
ATOM 578 O O . MET A 1 74 ? 8.523 46.314 -25.405 1.00 31.78 73 MET A O 1
ATOM 583 N N . THR A 1 75 ? 9.058 48.290 -24.445 1.00 26.10 74 THR A N 1
ATOM 584 C CA . THR A 1 75 ? 7.795 48.418 -23.739 1.00 26.18 74 THR A CA 1
ATOM 585 C C . THR A 1 75 ? 7.045 49.641 -24.225 1.00 26.66 74 THR A C 1
ATOM 586 O O . THR A 1 75 ? 7.544 50.762 -24.138 1.00 26.85 74 THR A O 1
ATOM 590 N N . HIS A 1 76 ? 5.840 49.429 -24.736 1.00 26.39 75 HIS A N 1
ATOM 591 C CA . HIS A 1 76 ? 5.031 50.545 -25.214 1.00 26.52 75 HIS A CA 1
ATOM 592 C C . HIS A 1 76 ? 3.986 51.036 -24.201 1.00 26.54 75 HIS A C 1
ATOM 593 O O . HIS A 1 76 ? 3.129 50.285 -23.745 1.00 31.90 75 HIS A O 1
ATOM 600 N N . THR A 1 77 ? 4.079 52.301 -23.835 1.00 25.22 76 THR A N 1
ATOM 601 C CA . THR A 1 77 ? 3.075 52.910 -22.995 1.00 27.35 76 THR A CA 1
ATOM 602 C C . THR A 1 77 ? 2.258 53.803 -23.908 1.00 30.13 76 THR A C 1
ATOM 603 O O . THR A 1 77 ? 2.827 54.644 -24.602 1.00 29.75 76 THR A O 1
ATOM 607 N N . ASP A 1 78 ? 0.939 53.634 -23.948 1.00 29.39 77 ASP A N 1
ATOM 608 C CA . ASP A 1 78 ? 0.143 54.516 -24.815 1.00 33.50 77 ASP A CA 1
ATOM 609 C C . ASP A 1 78 ? -0.650 55.574 -24.075 1.00 27.55 77 ASP A C 1
ATOM 610 O O . ASP A 1 78 ? -0.726 55.564 -22.849 1.00 28.26 77 ASP A O 1
ATOM 615 N N . ALA A 1 79 ? -1.255 56.461 -24.857 1.00 29.30 78 ALA A N 1
ATOM 616 C CA . ALA A 1 79 ? -1.833 57.712 -24.371 1.00 26.44 78 ALA A CA 1
ATOM 617 C C . ALA A 1 79 ? -2.946 57.554 -23.330 1.00 28.82 78 ALA A C 1
ATOM 618 O O . ALA A 1 79 ? -3.169 58.452 -22.521 1.00 31.00 78 ALA A O 1
ATOM 620 N N . THR A 1 80 ? -3.627 56.411 -23.340 1.00 29.38 79 THR A N 1
ATOM 621 C CA . THR A 1 80 ? -4.678 56.122 -22.359 1.00 28.70 79 THR A CA 1
ATOM 622 C C . THR A 1 80 ? -4.171 55.523 -21.037 1.00 26.98 79 THR A C 1
ATOM 623 O O . THR A 1 80 ? -4.951 55.302 -20.116 1.00 30.77 79 THR A O 1
ATOM 627 N N . ASP A 1 81 ? -2.876 55.253 -20.943 1.00 29.05 80 ASP A N 1
ATOM 628 C CA . ASP A 1 81 ? -2.311 54.653 -19.739 1.00 28.96 80 ASP A CA 1
ATOM 629 C C . ASP A 1 81 ? -2.086 55.745 -18.704 1.00 30.03 80 ASP A C 1
ATOM 630 O O . ASP A 1 81 ? -1.966 56.915 -19.066 1.00 31.93 80 ASP A O 1
ATOM 635 N N . LYS A 1 82 ? -2.044 55.379 -17.425 1.00 28.52 81 LYS A N 1
ATOM 636 C CA . LYS A 1 82 ? -1.780 56.356 -16.369 1.00 29.36 81 LYS A CA 1
ATOM 637 C C . LYS A 1 82 ? -0.421 56.990 -16.543 1.00 30.31 81 LYS A C 1
ATOM 638 O O . LYS A 1 82 ? -0.207 58.152 -16.171 1.00 34.36 81 LYS A O 1
ATOM 644 N N . ASN A 1 83 ? 0.493 56.212 -17.113 1.00 27.84 82 ASN A N 1
ATOM 645 C CA . ASN A 1 83 ? 1.865 56.649 -17.320 1.00 28.72 82 ASN A CA 1
ATOM 646 C C . ASN A 1 83 ? 2.113 57.492 -18.574 1.00 27.23 82 ASN A C 1
ATOM 647 O O . ASN A 1 83 ? 3.233 57.941 -18.826 1.00 26.20 82 ASN A O 1
ATOM 652 N N . ALA A 1 84 ? 1.067 57.724 -19.350 1.00 25.58 83 ALA A N 1
ATOM 653 C CA . ALA A 1 84 ? 1.205 58.541 -20.537 1.00 24.64 83 ALA A CA 1
ATOM 654 C C . ALA A 1 84 ? 1.728 59.886 -20.135 1.00 26.62 83 ALA A C 1
ATOM 655 O O . ALA A 1 84 ? 1.525 60.326 -18.999 1.00 31.23 83 ALA A O 1
ATOM 657 N N . GLU A 1 85 ? 2.421 60.538 -21.057 1.00 27.44 84 GLU A N 1
ATOM 658 C CA . GLU A 1 85 ? 2.821 61.913 -20.823 1.00 30.74 84 GLU A CA 1
ATOM 659 C C . GLU A 1 85 ? 1.617 62.830 -21.046 1.00 30.87 84 GLU A C 1
ATOM 660 O O . GLU A 1 85 ? 0.923 62.721 -22.060 1.00 25.78 84 GLU A O 1
ATOM 666 N N . GLN A 1 86 ? 1.367 63.712 -20.078 1.00 31.85 85 GLN A N 1
ATOM 667 C CA . GLN A 1 86 ? 0.223 64.612 -20.116 1.00 29.34 85 GLN A CA 1
ATOM 668 C C . GLN A 1 86 ? 0.688 66.035 -19.897 1.00 32.78 85 GLN A C 1
ATOM 669 O O . GLN A 1 86 ? 1.474 66.288 -18.993 1.00 36.23 85 GLN A O 1
ATOM 675 N N . LYS A 1 87 ? 0.207 66.958 -20.728 1.00 33.33 86 LYS A N 1
ATOM 676 C CA . LYS A 1 87 ? 0.461 68.394 -20.552 1.00 35.89 86 LYS A CA 1
ATOM 677 C C . LYS A 1 87 ? -0.848 69.188 -20.629 1.00 34.88 86 LYS A C 1
ATOM 678 O O . LYS A 1 87 ? -1.559 69.119 -21.626 1.00 37.22 86 LYS A O 1
ATOM 684 N N . THR A 1 88 ? -1.168 69.941 -19.585 1.00 33.51 87 THR A N 1
ATOM 685 C CA . THR A 1 88 ? -2.436 70.666 -19.559 1.00 35.16 87 THR A CA 1
ATOM 686 C C . THR A 1 88 ? -2.296 72.188 -19.698 1.00 36.04 87 THR A C 1
ATOM 687 O O . THR A 1 88 ? -1.597 72.840 -18.927 1.00 38.59 87 THR A O 1
ATOM 691 N N . VAL A 1 89 ? -2.966 72.747 -20.695 1.00 34.05 88 VAL A N 1
ATOM 692 C CA . VAL A 1 89 ? -2.963 74.185 -20.880 1.00 39.19 88 VAL A CA 1
ATOM 693 C C . VAL A 1 89 ? -4.364 74.728 -20.646 1.00 42.15 88 VAL A C 1
ATOM 694 O O . VAL A 1 89 ? -5.327 74.332 -21.311 1.00 39.47 88 VAL A O 1
ATOM 698 N N . THR A 1 90 ? -4.478 75.623 -19.675 1.00 43.06 89 THR A N 1
ATOM 699 C CA . THR A 1 90 ? -5.778 76.164 -19.314 1.00 44.95 89 THR A CA 1
ATOM 700 C C . THR A 1 90 ? -5.872 77.646 -19.665 1.00 44.86 89 THR A C 1
ATOM 701 O O . THR A 1 90 ? -4.860 78.333 -19.832 1.00 45.99 89 THR A O 1
ATOM 705 N N . GLU A 1 91 ? -7.101 78.123 -19.803 1.00 44.70 90 GLU A N 1
ATOM 706 C CA . GLU A 1 91 ? -7.355 79.536 -20.038 1.00 47.36 90 GLU A CA 1
ATOM 707 C C . GLU A 1 91 ? -8.345 80.055 -19.010 1.00 47.54 90 GLU A C 1
ATOM 708 O O . GLU A 1 91 ? -9.377 79.425 -18.745 1.00 46.31 90 GLU A O 1
ATOM 714 N N . THR A 1 92 ? -8.025 81.208 -18.435 1.00 47.89 91 THR A N 1
ATOM 715 C CA . THR A 1 92 ? -8.879 81.825 -17.432 1.00 49.32 91 THR A CA 1
ATOM 716 C C . THR A 1 92 ? -9.229 83.266 -17.800 1.00 50.18 91 THR A C 1
ATOM 717 O O . THR A 1 92 ? -8.347 84.087 -18.090 1.00 47.69 91 THR A O 1
ATOM 721 N N . ILE A 1 93 ? -10.526 83.558 -17.799 1.00 52.66 92 ILE A N 1
ATOM 722 C CA . ILE A 1 93 ? -11.000 84.922 -17.978 1.00 49.98 92 ILE A CA 1
ATOM 723 C C . ILE A 1 93 ? -11.522 85.469 -16.661 1.00 48.60 92 ILE A C 1
ATOM 724 O O . ILE A 1 93 ? -12.409 84.878 -16.053 1.00 47.88 92 ILE A O 1
ATOM 729 N N . HIS A 1 94 ? -10.956 86.589 -16.219 1.00 53.80 93 HIS A N 1
ATOM 730 C CA . HIS A 1 94 ? -11.475 87.315 -15.055 1.00 55.29 93 HIS A CA 1
ATOM 731 C C . HIS A 1 94 ? -12.372 88.485 -15.489 1.00 52.29 93 HIS A C 1
ATOM 732 O O . HIS A 1 94 ? -12.023 89.253 -16.390 1.00 50.64 93 HIS A O 1
ATOM 739 N N . TYR A 1 95 ? -13.526 88.612 -14.846 1.00 48.10 94 TYR A N 1
ATOM 740 C CA . TYR A 1 95 ? -14.428 89.722 -15.118 1.00 53.10 94 TYR A CA 1
ATOM 741 C C . TYR A 1 95 ? -14.553 90.645 -13.889 1.00 54.32 94 TYR A C 1
ATOM 742 O O . TYR A 1 95 ? -15.177 90.280 -12.895 1.00 53.21 94 TYR A O 1
ATOM 751 N N . VAL A 1 96 ? -13.969 91.842 -13.958 1.00 55.96 95 VAL A N 1
ATOM 752 C CA . VAL A 1 96 ? -13.926 92.737 -12.795 1.00 56.60 95 VAL A CA 1
ATOM 753 C C . VAL A 1 96 ? -14.523 94.126 -13.034 1.00 58.01 95 VAL A C 1
ATOM 754 O O . VAL A 1 96 ? -15.273 94.330 -13.986 1.00 60.51 95 VAL A O 1
ATOM 758 N N . ASP A 1 97 ? -14.191 95.069 -12.149 1.00 63.06 96 ASP A N 1
ATOM 759 C CA . ASP A 1 97 ? -14.554 96.488 -12.313 1.00 60.31 96 ASP A CA 1
ATOM 760 C C . ASP A 1 97 ? -13.376 97.446 -12.050 1.00 59.58 96 ASP A C 1
ATOM 761 O O . ASP A 1 97 ? -12.213 97.072 -12.204 1.00 64.17 96 ASP A O 1
ATOM 766 N N . GLU A 1 98 ? -13.679 98.675 -11.642 1.00 60.86 97 GLU A N 1
ATOM 767 C CA . GLU A 1 98 ? -12.644 99.680 -11.398 1.00 61.06 97 GLU A CA 1
ATOM 768 C C . GLU A 1 98 ? -11.831 99.340 -10.157 1.00 60.73 97 GLU A C 1
ATOM 769 O O . GLU A 1 98 ? -10.625 99.609 -10.089 1.00 57.59 97 GLU A O 1
ATOM 775 N N . ASN A 1 99 ? -12.511 98.751 -9.177 1.00 61.58 98 ASN A N 1
ATOM 776 C CA . ASN A 1 99 ? -11.885 98.359 -7.918 1.00 64.45 98 ASN A CA 1
ATOM 777 C C . ASN A 1 99 ? -11.360 96.926 -7.961 1.00 61.62 98 ASN A C 1
ATOM 778 O O . ASN A 1 99 ? -11.060 96.346 -6.915 1.00 60.15 98 ASN A O 1
ATOM 783 N N . ASN A 1 100 ? -11.256 96.369 -9.168 1.00 59.76 99 ASN A N 1
ATOM 784 C CA . ASN A 1 100 ? -10.855 94.978 -9.360 1.00 61.29 99 ASN A CA 1
ATOM 785 C C . ASN A 1 100 ? -11.650 94.037 -8.443 1.00 60.02 99 ASN A C 1
ATOM 786 O O . ASN A 1 100 ? -11.083 93.298 -7.635 1.00 54.76 99 ASN A O 1
ATOM 791 N N . GLN A 1 101 ? -12.972 94.092 -8.571 1.00 59.24 100 GLN A N 1
ATOM 792 C CA . GLN A 1 101 ? -13.872 93.251 -7.792 1.00 57.88 100 GLN A CA 1
ATOM 793 C C . GLN A 1 101 ? -14.710 92.379 -8.735 1.00 59.10 100 GLN A C 1
ATOM 794 O O . GLN A 1 101 ? -15.011 92.790 -9.858 1.00 58.35 100 GLN A O 1
ATOM 800 N N . THR A 1 102 ? -15.091 91.186 -8.275 1.00 59.47 101 THR A N 1
ATOM 801 C CA . THR A 1 102 ? -15.788 90.195 -9.117 1.00 60.87 101 THR A CA 1
ATOM 802 C C . THR A 1 102 ? -17.185 90.637 -9.589 1.00 58.75 101 THR A C 1
ATOM 803 O O . THR A 1 102 ? -18.102 90.755 -8.772 1.00 59.85 101 THR A O 1
ATOM 807 N N . VAL A 1 103 ? -17.352 90.852 -10.899 1.00 56.11 102 VAL A N 1
ATOM 808 C CA . VAL A 1 103 ? -18.664 91.225 -11.461 1.00 58.21 102 VAL A CA 1
ATOM 809 C C . VAL A 1 103 ? -19.369 90.083 -12.205 1.00 55.89 102 VAL A C 1
ATOM 810 O O . VAL A 1 103 ? -20.595 90.091 -12.345 1.00 52.89 102 VAL A O 1
ATOM 814 N N . GLN A 1 104 ? -18.585 89.111 -12.675 1.00 58.60 103 GLN A N 1
ATOM 815 C CA . GLN A 1 104 ? -19.099 87.905 -13.341 1.00 59.61 103 GLN A CA 1
ATOM 816 C C . GLN A 1 104 ? -18.171 86.728 -13.019 1.00 55.94 103 GLN A C 1
ATOM 817 O O . GLN A 1 104 ? -16.952 86.923 -12.918 1.00 53.80 103 GLN A O 1
ATOM 823 N N . PRO A 1 105 ? -18.734 85.509 -12.853 1.00 56.91 104 PRO A N 1
ATOM 824 C CA . PRO A 1 105 ? -17.898 84.330 -12.562 1.00 51.63 104 PRO A CA 1
ATOM 825 C C . PRO A 1 105 ? -16.879 84.070 -13.668 1.00 49.14 104 PRO A C 1
ATOM 826 O O . PRO A 1 105 ? -17.155 84.365 -14.829 1.00 49.79 104 PRO A O 1
ATOM 830 N N . ASP A 1 106 ? -15.709 83.554 -13.306 1.00 51.66 105 ASP A N 1
ATOM 831 C CA . ASP A 1 106 ? -14.647 83.289 -14.284 1.00 53.39 105 ASP A CA 1
ATOM 832 C C . ASP A 1 106 ? -15.060 82.304 -15.387 1.00 51.34 105 ASP A C 1
ATOM 833 O O . ASP A 1 106 ? -15.791 81.337 -15.143 1.00 45.16 105 ASP A O 1
ATOM 838 N N . SER A 1 107 ? -14.595 82.567 -16.604 1.00 50.08 106 SER A N 1
ATOM 839 C CA . SER A 1 107 ? -14.655 81.573 -17.661 1.00 50.52 106 SER A CA 1
ATOM 840 C C . SER A 1 107 ? -13.357 80.792 -17.612 1.00 51.56 106 SER A C 1
ATOM 841 O O . SER A 1 107 ? -12.260 81.368 -17.647 1.00 47.87 106 SER A O 1
ATOM 844 N N . THR A 1 108 ? -13.484 79.478 -17.516 1.00 52.69 107 THR A N 1
ATOM 845 C CA . THR A 1 108 ? -12.310 78.629 -17.475 1.00 51.38 107 THR A CA 1
ATOM 846 C C . THR A 1 108 ? -12.474 77.438 -18.427 1.00 49.98 107 THR A C 1
ATOM 847 O O . THR A 1 108 ? -13.489 76.733 -18.416 1.00 48.69 107 THR A O 1
ATOM 851 N N . THR A 1 109 ? -11.492 77.260 -19.303 1.00 50.86 108 THR A N 1
ATOM 852 C CA . THR A 1 109 ? -11.512 76.142 -20.243 1.00 53.29 108 THR A CA 1
ATOM 853 C C . THR A 1 109 ? -10.139 75.455 -20.297 1.00 48.65 108 THR A C 1
ATOM 854 O O . THR A 1 109 ? -9.104 76.114 -20.381 1.00 47.94 108 THR A O 1
ATOM 858 N N . ALA A 1 110 ? -10.131 74.130 -20.230 1.00 46.62 109 ALA A N 1
ATOM 859 C CA . ALA A 1 110 ? -8.874 73.398 -20.177 1.00 43.50 109 ALA A CA 1
ATOM 860 C C . ALA A 1 110 ? -8.676 72.506 -21.400 1.00 48.43 109 ALA A C 1
ATOM 861 O O . ALA A 1 110 ? -9.642 71.985 -21.966 1.00 50.59 109 ALA A O 1
ATOM 863 N N . VAL A 1 111 ? -7.422 72.335 -21.810 1.00 45.75 110 VAL A N 1
ATOM 864 C CA . VAL A 1 111 ? -7.083 71.307 -22.791 1.00 39.68 110 VAL A CA 1
ATOM 865 C C . VAL A 1 111 ? -5.925 70.465 -22.269 1.00 36.68 110 VAL A C 1
ATOM 866 O O . VAL A 1 111 ? -4.925 70.998 -21.801 1.00 35.40 110 VAL A O 1
ATOM 870 N N . THR A 1 112 ? -6.092 69.146 -22.316 1.00 35.41 111 THR A N 1
ATOM 871 C CA . THR A 1 112 ? -5.051 68.218 -21.900 1.00 35.37 111 THR A CA 1
ATOM 872 C C . THR A 1 112 ? -4.494 67.488 -23.113 1.00 33.96 111 THR A C 1
ATOM 873 O O . THR A 1 112 ? -5.238 66.818 -23.832 1.00 32.50 111 THR A O 1
ATOM 877 N N . PHE A 1 113 ? -3.190 67.632 -23.340 1.00 30.13 112 PHE A N 1
ATOM 878 C CA . PHE A 1 113 ? -2.503 66.908 -24.395 1.00 29.76 112 PHE A CA 1
ATOM 879 C C . PHE A 1 113 ? -1.931 65.628 -23.801 1.00 29.71 112 PHE A C 1
ATOM 880 O O . PHE A 1 113 ? -1.305 65.672 -22.747 1.00 31.39 112 PHE A O 1
ATOM 888 N N . LYS A 1 114 ? -2.156 64.494 -24.460 1.00 25.67 113 LYS A N 1
ATOM 889 C CA . LYS A 1 114 ? -1.656 63.206 -23.982 1.00 27.13 113 LYS A CA 1
ATOM 890 C C . LYS A 1 114 ? -0.922 62.510 -25.111 1.00 27.73 113 LYS A C 1
ATOM 891 O O . LYS A 1 114 ? -1.338 62.612 -26.264 1.00 28.89 113 LYS A O 1
ATOM 897 N N . ARG A 1 115 ? 0.176 61.820 -24.803 1.00 28.40 114 ARG A N 1
ATOM 898 C CA . ARG A 1 115 ? 0.832 60.967 -25.807 1.00 26.64 114 ARG A CA 1
ATOM 899 C C . ARG A 1 115 ? 1.483 59.740 -25.210 1.00 26.47 114 ARG A C 1
ATOM 900 O O . ARG A 1 115 ? 1.907 59.734 -24.053 1.00 27.14 114 ARG A O 1
ATOM 908 N N . GLY A 1 116 ? 1.567 58.694 -26.014 1.00 27.38 115 GLY A N 1
ATOM 909 C CA . GLY A 1 116 ? 2.291 57.509 -25.611 1.00 27.19 115 GLY A CA 1
ATOM 910 C C . GLY A 1 116 ? 3.748 57.604 -26.019 1.00 26.41 115 GLY A C 1
ATOM 911 O O . GLY A 1 116 ? 4.160 58.552 -26.685 1.00 26.48 115 GLY A O 1
ATOM 912 N N . TYR A 1 117 ? 4.528 56.605 -25.628 1.00 27.76 116 TYR A N 1
ATOM 913 C CA . TYR A 1 117 ? 5.938 56.541 -25.982 1.00 25.69 116 TYR A CA 1
ATOM 914 C C . TYR A 1 117 ? 6.438 55.113 -25.877 1.00 25.49 116 TYR A C 1
ATOM 915 O O . TYR A 1 117 ? 5.735 54.243 -25.376 1.00 26.66 116 TYR A O 1
ATOM 924 N N . THR A 1 118 ? 7.650 54.870 -26.355 1.00 25.61 117 THR A N 1
ATOM 925 C CA . THR A 1 118 ? 8.254 53.551 -26.236 1.00 24.70 117 THR A CA 1
ATOM 926 C C . THR A 1 118 ? 9.550 53.616 -25.439 1.00 26.06 117 THR A C 1
ATOM 927 O O . THR A 1 118 ? 10.394 54.473 -25.698 1.00 26.34 117 THR A O 1
ATOM 931 N N . THR A 1 119 ? 9.697 52.716 -24.467 1.00 26.12 118 THR A N 1
ATOM 932 C CA . THR A 1 119 ? 10.895 52.658 -23.637 1.00 26.73 118 THR A CA 1
ATOM 933 C C . THR A 1 119 ? 11.707 51.420 -24.006 1.00 27.73 118 THR A C 1
ATOM 934 O O . THR A 1 119 ? 11.127 50.387 -24.331 1.00 29.17 118 THR A O 1
ATOM 938 N N . ASP A 1 120 ? 13.038 51.547 -23.976 1.00 24.70 119 ASP A N 1
ATOM 939 C CA . ASP A 1 120 ? 13.965 50.445 -24.174 1.00 26.55 119 ASP A CA 1
ATOM 940 C C . ASP A 1 120 ? 14.051 49.720 -22.839 1.00 26.03 119 ASP A C 1
ATOM 941 O O . ASP A 1 120 ? 14.338 50.344 -21.830 1.00 26.35 119 ASP A O 1
ATOM 946 N N . ASN A 1 121 ? 13.790 48.416 -22.829 1.00 23.67 120 ASN A N 1
ATOM 947 C CA . ASN A 1 121 ? 13.782 47.640 -21.580 1.00 29.51 120 ASN A CA 1
ATOM 948 C C . ASN A 1 121 ? 15.168 47.442 -20.964 1.00 33.71 120 ASN A C 1
ATOM 949 O O . ASN A 1 121 ? 15.298 47.193 -19.756 1.00 36.68 120 ASN A O 1
ATOM 954 N N . VAL A 1 122 ? 16.197 47.515 -21.801 1.00 30.41 121 VAL A N 1
ATOM 955 C CA . VAL A 1 122 ? 17.558 47.305 -21.343 1.00 31.48 121 VAL A CA 1
ATOM 956 C C . VAL A 1 122 ? 18.157 48.614 -20.849 1.00 30.00 121 VAL A C 1
ATOM 957 O O . VAL A 1 122 ? 18.655 48.695 -19.732 1.00 32.79 121 VAL A O 1
ATOM 961 N N . THR A 1 123 ? 18.099 49.651 -21.665 1.00 25.58 122 THR A N 1
ATOM 962 C CA . THR A 1 123 ? 18.715 50.891 -21.246 1.00 29.31 122 THR A CA 1
ATOM 963 C C . THR A 1 123 ? 17.837 51.638 -20.256 1.00 33.08 122 THR A C 1
ATOM 964 O O . THR A 1 123 ? 18.340 52.282 -19.336 1.00 35.55 122 THR A O 1
ATOM 968 N N . GLY A 1 124 ? 16.524 51.560 -20.451 1.00 33.94 123 GLY A N 1
ATOM 969 C CA . GLY A 1 124 ? 15.585 52.288 -19.613 1.00 30.96 123 GLY A CA 1
ATOM 970 C C . GLY A 1 124 ? 15.241 53.676 -20.130 1.00 31.80 123 GLY A C 1
ATOM 971 O O . GLY A 1 124 ? 14.385 54.362 -19.564 1.00 35.28 123 GLY A O 1
ATOM 972 N N . LYS A 1 125 ? 15.897 54.092 -21.210 1.00 28.47 124 LYS A N 1
ATOM 973 C CA . LYS A 1 125 ? 15.618 55.389 -21.828 1.00 29.50 124 LYS A CA 1
ATOM 974 C C . LYS A 1 125 ? 14.536 55.292 -22.920 1.00 31.23 124 LYS A C 1
ATOM 975 O O . LYS A 1 125 ? 14.300 54.220 -23.471 1.00 28.74 124 LYS A O 1
ATOM 981 N N . VAL A 1 126 ? 13.864 56.400 -23.227 1.00 30.37 125 VAL A N 1
ATOM 982 C CA . VAL A 1 126 ? 12.783 56.330 -24.209 1.00 26.36 125 VAL A CA 1
ATOM 983 C C . VAL A 1 126 ? 13.300 56.593 -25.613 1.00 26.04 125 VAL A C 1
ATOM 984 O O . VAL A 1 126 ? 14.086 57.511 -25.835 1.00 29.17 125 VAL A O 1
ATOM 988 N N . VAL A 1 127 ? 12.853 55.772 -26.555 1.00 25.64 126 VAL A N 1
ATOM 989 C CA . VAL A 1 127 ? 13.403 55.774 -27.903 1.00 23.57 126 VAL A CA 1
ATOM 990 C C . VAL A 1 127 ? 12.507 56.446 -28.943 1.00 25.28 126 VAL A C 1
ATOM 991 O O . VAL A 1 127 ? 12.999 56.906 -29.975 1.00 28.54 126 VAL A O 1
ATOM 995 N N . SER A 1 128 ? 11.202 56.518 -28.680 1.00 24.44 127 SER A N 1
ATOM 996 C CA . SER A 1 128 ? 10.307 57.259 -29.574 1.00 26.73 127 SER A CA 1
ATOM 997 C C . SER A 1 128 ? 9.043 57.736 -28.869 1.00 28.11 127 SER A C 1
ATOM 998 O O . SER A 1 128 ? 8.765 57.314 -27.750 1.00 28.10 127 SER A O 1
ATOM 1001 N N . TYR A 1 129 ? 8.301 58.630 -29.530 1.00 29.57 128 TYR A N 1
ATOM 1002 C CA . TYR A 1 129 ? 7.040 59.160 -29.015 1.00 25.98 128 TYR A CA 1
ATOM 1003 C C . TYR A 1 129 ? 5.969 59.026 -30.083 1.00 25.78 128 TYR A C 1
ATOM 1004 O O . TYR A 1 129 ? 6.242 59.210 -31.269 1.00 25.36 128 TYR A O 1
ATOM 1013 N N . ASP A 1 130 ? 4.756 58.691 -29.652 1.00 25.08 129 ASP A N 1
ATOM 1014 C CA . ASP A 1 130 ? 3.598 58.610 -30.534 1.00 22.88 129 ASP A CA 1
ATOM 1015 C C . ASP A 1 130 ? 3.078 60.011 -30.770 1.00 23.90 129 ASP A C 1
ATOM 1016 O O . ASP A 1 130 ? 3.438 60.937 -30.051 1.00 24.26 129 ASP A O 1
ATOM 1021 N N . PRO A 1 131 ? 2.227 60.188 -31.779 1.00 24.85 130 PRO A N 1
ATOM 1022 C CA . PRO A 1 131 ? 1.720 61.552 -31.985 1.00 24.29 130 PRO A CA 1
ATOM 1023 C C . PRO A 1 131 ? 0.907 62.076 -30.792 1.00 22.65 130 PRO A C 1
ATOM 1024 O O . PRO A 1 131 ? 0.219 61.300 -30.142 1.00 23.45 130 PRO A O 1
ATOM 1028 N N . TRP A 1 132 ? 1.004 63.372 -30.508 1.00 25.04 131 TRP A N 1
ATOM 1029 C CA . TRP A 1 132 ? 0.170 64.028 -29.501 1.00 23.36 131 TRP A CA 1
ATOM 1030 C C . TRP A 1 132 ? -1.316 63.823 -29.770 1.00 24.21 131 TRP A C 1
ATOM 1031 O O . TRP A 1 132 ? -1.772 63.920 -30.910 1.00 24.29 131 TRP A O 1
ATOM 1042 N N . THR A 1 133 ? -2.081 63.558 -28.719 1.00 24.70 132 THR A N 1
ATOM 1043 C CA . THR A 1 133 ? -3.525 63.392 -28.863 1.00 25.75 132 THR A CA 1
ATOM 1044 C C . THR A 1 133 ? -4.295 64.292 -27.903 1.00 27.30 132 THR A C 1
ATOM 1045 O O . THR A 1 133 ? -3.865 64.514 -26.769 1.00 28.07 132 THR A O 1
ATOM 1049 N N . VAL A 1 134 ? -5.425 64.816 -28.373 1.00 29.22 133 VAL A N 1
ATOM 1050 C CA . VAL A 1 134 ? -6.357 65.580 -27.537 1.00 29.55 133 VAL A CA 1
ATOM 1051 C C . VAL A 1 134 ? -7.710 64.877 -27.522 1.00 33.02 133 VAL A C 1
ATOM 1052 O O . VAL A 1 134 ? -8.348 64.738 -28.568 1.00 33.56 133 VAL A O 1
ATOM 1056 N N . ASP A 1 135 ? -8.147 64.440 -26.346 1.00 33.35 134 ASP A N 1
ATOM 1057 C CA . ASP A 1 135 ? -9.336 63.595 -26.234 1.00 35.53 134 ASP A CA 1
ATOM 1058 C C . ASP A 1 135 ? -9.336 62.468 -27.261 1.00 34.58 134 ASP A C 1
ATOM 1059 O O . ASP A 1 135 ? -10.256 62.372 -28.076 1.00 34.08 134 ASP A O 1
ATOM 1064 N N . GLY A 1 136 ? -8.287 61.646 -27.230 1.00 31.23 135 GLY A N 1
ATOM 1065 C CA . GLY A 1 136 ? -8.162 60.486 -28.094 1.00 27.93 135 GLY A CA 1
ATOM 1066 C C . GLY A 1 136 ? -8.031 60.715 -29.593 1.00 29.27 135 GLY A C 1
ATOM 1067 O O . GLY A 1 136 ? -8.091 59.767 -30.368 1.00 33.59 135 GLY A O 1
ATOM 1068 N N . ASN A 1 137 ? -7.856 61.960 -30.014 1.00 28.44 136 ASN A N 1
ATOM 1069 C CA . ASN A 1 137 ? -7.683 62.251 -31.431 1.00 28.70 136 ASN A CA 1
ATOM 1070 C C . ASN A 1 137 ? -6.343 62.916 -31.725 1.00 29.88 136 ASN A C 1
ATOM 1071 O O . ASN A 1 137 ? -5.908 63.811 -30.991 1.00 27.74 136 ASN A O 1
ATOM 1076 N N . GLN A 1 138 ? -5.695 62.491 -32.804 1.00 25.88 137 GLN A N 1
ATOM 1077 C CA . GLN A 1 138 ? -4.382 63.021 -33.132 1.00 27.48 137 GLN A CA 1
ATOM 1078 C C . GLN A 1 138 ? -4.410 64.529 -33.415 1.00 26.68 137 GLN A C 1
ATOM 1079 O O . GLN A 1 138 ? -5.090 64.978 -34.326 1.00 26.88 137 GLN A O 1
ATOM 1085 N N . ALA A 1 139 ? -3.667 65.298 -32.620 1.00 27.35 138 ALA A N 1
ATOM 1086 C CA . ALA A 1 139 ? -3.577 66.748 -32.789 1.00 28.01 138 ALA A CA 1
ATOM 1087 C C . ALA A 1 139 ? -2.365 67.315 -32.052 1.00 29.11 138 ALA A C 1
ATOM 1088 O O . ALA A 1 139 ? -2.044 66.879 -30.949 1.00 26.24 138 ALA A O 1
ATOM 1090 N N . ASP A 1 140 ? -1.712 68.295 -32.671 1.00 29.75 139 ASP A N 1
ATOM 1091 C CA . ASP A 1 140 ? -0.529 68.938 -32.111 1.00 30.04 139 ASP A CA 1
ATOM 1092 C C . ASP A 1 140 ? -0.826 70.298 -31.528 1.00 33.30 139 ASP A C 1
ATOM 1093 O O . ASP A 1 140 ? 0.046 70.937 -30.941 1.00 37.69 139 ASP A O 1
ATOM 1098 N N . SER A 1 141 ? -2.056 70.752 -31.710 1.00 37.11 140 SER A N 1
ATOM 1099 C CA . SER A 1 141 ? -2.490 72.024 -31.148 1.00 37.25 140 SER A CA 1
ATOM 1100 C C . SER A 1 141 ? -3.998 72.035 -30.997 1.00 36.27 140 SER A C 1
ATOM 1101 O O . SER A 1 141 ? -4.685 71.087 -31.370 1.00 37.36 140 SER A O 1
ATOM 1104 N N . LYS A 1 142 ? -4.513 73.110 -30.436 1.00 38.07 141 LYS A N 1
ATOM 1105 C CA . LYS A 1 142 ? -5.940 73.228 -30.195 1.00 41.85 141 LYS A CA 1
ATOM 1106 C C . LYS A 1 142 ? -6.203 74.716 -30.142 1.00 40.24 141 LYS A C 1
ATOM 1107 O O . LYS A 1 142 ? -5.395 75.473 -29.606 1.00 40.43 141 LYS A O 1
ATOM 1113 N N . THR A 1 143 ? -7.289 75.157 -30.756 1.00 43.83 142 THR A N 1
ATOM 1114 C CA . THR A 1 143 ? -7.633 76.563 -30.666 1.00 45.08 142 THR A CA 1
ATOM 1115 C C . THR A 1 143 ? -8.712 76.712 -29.611 1.00 44.78 142 THR A C 1
ATOM 1116 O O . THR A 1 143 ? -9.661 75.925 -29.554 1.00 40.55 142 THR A O 1
ATOM 1120 N N . PHE A 1 144 ? -8.543 77.703 -28.746 1.00 45.31 143 PHE A N 1
ATOM 1121 C CA . PHE A 1 144 ? -9.577 78.004 -27.786 1.00 46.06 143 PHE A CA 1
ATOM 1122 C C . PHE A 1 144 ? -10.638 78.821 -28.493 1.00 48.43 143 PHE A C 1
ATOM 1123 O O . PHE A 1 144 ? -10.314 79.783 -29.200 1.00 50.90 143 PHE A O 1
ATOM 1131 N N . ALA A 1 145 ? -11.898 78.427 -28.327 1.00 46.25 144 ALA A N 1
ATOM 1132 C CA . ALA A 1 145 ? -12.994 79.211 -28.872 1.00 50.17 144 ALA A CA 1
ATOM 1133 C C . ALA A 1 145 ? -12.933 80.596 -28.243 1.00 54.98 144 ALA A C 1
ATOM 1134 O O . ALA A 1 145 ? -12.742 80.714 -27.031 1.00 53.94 144 ALA A O 1
ATOM 1136 N N . ALA A 1 146 ? -13.049 81.639 -29.062 1.00 56.69 145 ALA A N 1
ATOM 1137 C CA . ALA A 1 146 ? -13.157 82.995 -28.538 1.00 54.27 145 ALA A CA 1
ATOM 1138 C C . ALA A 1 146 ? -14.348 83.068 -27.579 1.00 54.16 145 ALA A C 1
ATOM 1139 O O . ALA A 1 146 ? -15.401 82.475 -27.836 1.00 52.65 145 ALA A O 1
ATOM 1141 N N . VAL A 1 147 ? -14.171 83.761 -26.457 1.00 57.64 146 VAL A N 1
ATOM 1142 C CA . VAL A 1 147 ? -15.250 83.895 -25.471 1.00 59.18 146 VAL A CA 1
ATOM 1143 C C . VAL A 1 147 ? -15.847 85.307 -25.427 1.00 60.79 146 VAL A C 1
ATOM 1144 O O . VAL A 1 147 ? -15.129 86.307 -25.257 1.00 56.07 146 VAL A O 1
ATOM 1148 N N . PRO A 1 148 ? -17.175 85.384 -25.607 1.00 64.30 147 PRO A N 1
ATOM 1149 C CA . PRO A 1 148 ? -17.931 86.629 -25.492 1.00 62.22 147 PRO A CA 1
ATOM 1150 C C . PRO A 1 148 ? -18.043 87.030 -24.030 1.00 62.03 147 PRO A C 1
ATOM 1151 O O . PRO A 1 148 ? -18.472 86.212 -23.200 1.00 59.34 147 PRO A O 1
ATOM 1155 N N . SER A 1 149 ? -17.640 88.261 -23.724 1.00 60.85 148 SER A N 1
ATOM 1156 C CA . SER A 1 149 ? -17.887 88.848 -22.414 1.00 62.28 148 SER A CA 1
ATOM 1157 C C . SER A 1 149 ? -19.398 88.929 -22.221 1.00 63.16 148 SER A C 1
ATOM 1158 O O . SER A 1 149 ? -20.100 89.429 -23.104 1.00 63.00 148 SER A O 1
ATOM 1161 N N . PRO A 1 150 ? -19.910 88.439 -21.075 1.00 57.47 149 PRO A N 1
ATOM 1162 C CA . PRO A 1 150 ? -21.361 88.473 -20.865 1.00 57.14 149 PRO A CA 1
ATOM 1163 C C . PRO A 1 150 ? -21.873 89.905 -20.620 1.00 61.72 149 PRO A C 1
ATOM 1164 O O . PRO A 1 150 ? -21.092 90.812 -20.314 1.00 56.18 149 PRO A O 1
ATOM 1168 N N . ALA A 1 151 ? -23.181 90.098 -20.763 1.00 64.61 150 ALA A N 1
ATOM 1169 C CA . ALA A 1 151 ? -23.787 91.414 -20.605 1.00 57.52 150 ALA A CA 1
ATOM 1170 C C . ALA A 1 151 ? -24.157 91.659 -19.154 1.00 60.82 150 ALA A C 1
ATOM 1171 O O . ALA A 1 151 ? -24.880 90.867 -18.541 1.00 60.22 150 ALA A O 1
ATOM 1173 N N . VAL A 1 152 ? -23.640 92.756 -18.609 1.00 63.58 151 VAL A N 1
ATOM 1174 C CA . VAL A 1 152 ? -24.038 93.227 -17.291 1.00 63.24 151 VAL A CA 1
ATOM 1175 C C . VAL A 1 152 ? -24.647 94.610 -17.474 1.00 63.04 151 VAL A C 1
ATOM 1176 O O . VAL A 1 152 ? -23.959 95.551 -17.875 1.00 65.65 151 VAL A O 1
ATOM 1180 N N . GLU A 1 153 ? -25.945 94.726 -17.218 1.00 62.50 152 GLU A N 1
ATOM 1181 C CA . GLU A 1 153 ? -26.614 96.009 -17.369 1.00 67.12 152 GLU A CA 1
ATOM 1182 C C . GLU A 1 153 ? -26.064 96.954 -16.324 1.00 62.09 152 GLU A C 1
ATOM 1183 O O . GLU A 1 153 ? -25.915 96.590 -15.158 1.00 60.87 152 GLU A O 1
ATOM 1189 N N . GLY A 1 154 ? -25.738 98.164 -16.752 1.00 62.88 153 GLY A N 1
ATOM 1190 C CA . GLY A 1 154 ? -25.172 99.151 -15.856 1.00 61.16 153 GLY A CA 1
ATOM 1191 C C . GLY A 1 154 ? -23.693 99.306 -16.113 1.00 61.62 153 GLY A C 1
ATOM 1192 O O . GLY A 1 154 ? -23.067 100.254 -15.634 1.00 61.76 153 GLY A O 1
ATOM 1193 N N . TYR A 1 155 ? -23.133 98.370 -16.877 1.00 64.77 154 TYR A N 1
ATOM 1194 C CA . TYR A 1 155 ? -21.711 98.416 -17.226 1.00 67.31 154 TYR A CA 1
ATOM 1195 C C . TYR A 1 155 ? -21.467 98.107 -18.705 1.00 63.94 154 TYR A C 1
ATOM 1196 O O . TYR A 1 155 ? -22.329 97.538 -19.377 1.00 65.44 154 TYR A O 1
ATOM 1205 N N . THR A 1 156 ? -20.301 98.512 -19.207 1.00 59.53 155 THR A N 1
ATOM 1206 C CA . THR A 1 156 ? -19.819 98.060 -20.509 1.00 60.74 155 THR A CA 1
ATOM 1207 C C . THR A 1 156 ? -18.342 97.700 -20.402 1.00 64.03 155 THR A C 1
ATOM 1208 O O . THR A 1 156 ? -17.525 98.541 -20.006 1.00 58.52 155 THR A O 1
ATOM 1212 N N . PRO A 1 157 ? -18.003 96.443 -20.760 1.00 64.68 156 PRO A N 1
ATOM 1213 C CA . PRO A 1 157 ? -16.651 95.859 -20.738 1.00 60.53 156 PRO A CA 1
ATOM 1214 C C . PRO A 1 157 ? -15.694 96.486 -21.754 1.00 61.07 156 PRO A C 1
ATOM 1215 O O . PRO A 1 157 ? -16.130 96.915 -22.823 1.00 61.11 156 PRO A O 1
ATOM 1219 N N . ASN A 1 158 ? -14.405 96.531 -21.420 1.00 63.32 157 ASN A N 1
ATOM 1220 C CA . ASN A 1 158 ? -13.396 97.144 -22.292 1.00 63.83 157 ASN A CA 1
ATOM 1221 C C . ASN A 1 158 ? -12.925 96.253 -23.450 1.00 69.72 157 ASN A C 1
ATOM 1222 O O . ASN A 1 158 ? -12.151 96.697 -24.306 1.00 70.00 157 ASN A O 1
ATOM 1227 N N . HIS A 1 159 ? -13.381 94.998 -23.452 1.00 68.28 158 HIS A N 1
ATOM 1228 C CA . HIS A 1 159 ? -13.206 94.074 -24.576 1.00 64.70 158 HIS A CA 1
ATOM 1229 C C . HIS A 1 159 ? -14.517 93.321 -24.757 1.00 63.90 158 HIS A C 1
ATOM 1230 O O . HIS A 1 159 ? -14.963 92.626 -23.843 1.00 62.91 158 HIS A O 1
ATOM 1237 N N . GLN A 1 160 ? -15.135 93.457 -25.927 1.00 65.37 159 GLN A N 1
ATOM 1238 C CA . GLN A 1 160 ? -16.418 92.801 -26.192 1.00 69.44 159 GLN A CA 1
ATOM 1239 C C . GLN A 1 160 ? -16.309 91.269 -26.092 1.00 68.74 159 GLN A C 1
ATOM 1240 O O . GLN A 1 160 ? -17.250 90.577 -25.677 1.00 66.61 159 GLN A O 1
ATOM 1246 N N . GLN A 1 161 ? -15.145 90.755 -26.467 1.00 62.81 160 GLN A N 1
ATOM 1247 C CA . GLN A 1 161 ? -14.841 89.345 -26.326 1.00 61.39 160 GLN A CA 1
ATOM 1248 C C . GLN A 1 161 ? -13.333 89.215 -26.328 1.00 60.55 160 GLN A C 1
ATOM 1249 O O . GLN A 1 161 ? -12.622 90.096 -26.816 1.00 57.46 160 GLN A O 1
ATOM 1255 N N . ILE A 1 162 ? -12.826 88.122 -25.787 1.00 59.44 161 ILE A N 1
ATOM 1256 C CA . ILE A 1 162 ? -11.419 87.856 -26.000 1.00 62.36 161 ILE A CA 1
ATOM 1257 C C . ILE A 1 162 ? -11.266 86.799 -27.102 1.00 61.52 161 ILE A C 1
ATOM 1258 O O . ILE A 1 162 ? -12.097 85.889 -27.232 1.00 55.91 161 ILE A O 1
ATOM 1263 N N . ASN A 1 163 ? -10.217 86.960 -27.906 1.00 60.20 162 ASN A N 1
ATOM 1264 C CA . ASN A 1 163 ? -10.040 86.226 -29.158 1.00 60.35 162 ASN A CA 1
ATOM 1265 C C . ASN A 1 163 ? -9.941 84.712 -29.060 1.00 60.94 162 ASN A C 1
ATOM 1266 O O . ASN A 1 163 ? -10.088 84.110 -27.994 1.00 59.13 162 ASN A O 1
ATOM 1271 N N . GLU A 1 164 ? -9.698 84.101 -30.211 1.00 64.47 163 GLU A N 1
ATOM 1272 C CA . GLU A 1 164 ? -9.247 82.728 -30.244 1.00 57.82 163 GLU A CA 1
ATOM 1273 C C . GLU A 1 164 ? -7.756 82.768 -30.017 1.00 56.73 163 GLU A C 1
ATOM 1274 O O . GLU A 1 164 ? -7.080 83.737 -30.391 1.00 58.32 163 GLU A O 1
ATOM 1280 N N . PHE A 1 165 ? -7.254 81.709 -29.401 1.00 51.46 164 PHE A N 1
ATOM 1281 C CA . PHE A 1 165 ? -5.830 81.523 -29.215 1.00 51.52 164 PHE A CA 1
ATOM 1282 C C . PHE A 1 165 ? -5.514 80.052 -29.486 1.00 49.91 164 PHE A C 1
ATOM 1283 O O . PHE A 1 165 ? -6.253 79.155 -29.052 1.00 43.67 164 PHE A O 1
ATOM 1291 N N . THR A 1 166 ? -4.443 79.809 -30.236 1.00 45.81 165 THR A N 1
ATOM 1292 C CA . THR A 1 166 ? -4.010 78.448 -30.505 1.00 44.87 165 THR A CA 1
ATOM 1293 C C . THR A 1 166 ? -2.909 78.087 -29.517 1.00 46.92 165 THR A C 1
ATOM 1294 O O . THR A 1 166 ? -2.047 78.914 -29.215 1.00 43.11 165 THR A O 1
ATOM 1298 N N . VAL A 1 167 ? -2.946 76.858 -29.002 1.00 44.29 166 VAL A N 1
ATOM 1299 C CA . VAL A 1 167 ? -1.942 76.412 -28.046 1.00 41.57 166 VAL A CA 1
ATOM 1300 C C . VAL A 1 167 ? -1.362 75.039 -28.416 1.00 43.52 166 VAL A C 1
ATOM 1301 O O . VAL A 1 167 ? -2.054 74.191 -28.979 1.00 42.28 166 VAL A O 1
ATOM 1305 N N . THR A 1 168 ? -0.081 74.840 -28.111 1.00 44.02 167 THR A N 1
ATOM 1306 C CA . THR A 1 168 ? 0.580 73.552 -28.290 1.00 39.71 167 THR A CA 1
ATOM 1307 C C . THR A 1 168 ? 0.806 72.956 -26.902 1.00 40.84 167 THR A C 1
ATOM 1308 O O . THR A 1 168 ? 0.534 73.618 -25.901 1.00 38.02 167 THR A O 1
ATOM 1312 N N . PRO A 1 169 ? 1.294 71.702 -26.826 1.00 40.94 168 PRO A N 1
ATOM 1313 C CA . PRO A 1 169 ? 1.589 71.144 -25.496 1.00 40.21 168 PRO A CA 1
ATOM 1314 C C . PRO A 1 169 ? 2.578 71.991 -24.679 1.00 41.58 168 PRO A C 1
ATOM 1315 O O . PRO A 1 169 ? 2.589 71.964 -23.442 1.00 35.43 168 PRO A O 1
ATOM 1319 N N . ASP A 1 170 ? 3.401 72.750 -25.387 1.00 43.65 169 ASP A N 1
ATOM 1320 C CA . ASP A 1 170 ? 4.477 73.492 -24.756 1.00 49.45 169 ASP A CA 1
ATOM 1321 C C . ASP A 1 170 ? 3.977 74.801 -24.133 1.00 50.64 169 ASP A C 1
ATOM 1322 O O . ASP A 1 170 ? 4.530 75.273 -23.135 1.00 51.34 169 ASP A O 1
ATOM 1327 N N . SER A 1 171 ? 2.907 75.345 -24.713 1.00 47.41 170 SER A N 1
ATOM 1328 C CA . SER A 1 171 ? 2.368 76.665 -24.373 1.00 43.91 170 SER A CA 1
ATOM 1329 C C . SER A 1 171 ? 2.162 76.936 -22.875 1.00 44.58 170 SER A C 1
ATOM 1330 O O . SER A 1 171 ? 1.965 76.005 -22.083 1.00 39.27 170 SER A O 1
ATOM 1333 N N . LYS A 1 172 ? 2.214 78.225 -22.514 1.00 48.11 171 LYS A N 1
ATOM 1334 C CA . LYS A 1 172 ? 1.918 78.707 -21.155 1.00 45.64 171 LYS A CA 1
ATOM 1335 C C . LYS A 1 172 ? 0.441 79.058 -20.988 1.00 42.67 171 LYS A C 1
ATOM 1336 O O . LYS A 1 172 ? -0.192 79.565 -21.919 1.00 40.11 171 LYS A O 1
ATOM 1342 N N . ASP A 1 173 ? -0.091 78.811 -19.791 1.00 43.61 172 ASP A N 1
ATOM 1343 C CA . ASP A 1 173 ? -1.512 79.027 -19.505 1.00 47.10 172 ASP A CA 1
ATOM 1344 C C . ASP A 1 173 ? -1.968 80.429 -19.876 1.00 46.26 172 ASP A C 1
ATOM 1345 O O . ASP A 1 173 ? -1.164 81.357 -19.954 1.00 45.68 172 ASP A O 1
ATOM 1350 N N . ILE A 1 174 ? -3.264 80.585 -20.102 1.00 46.47 173 ILE A N 1
ATOM 1351 C CA . ILE A 1 174 ? -3.763 81.878 -20.536 1.00 50.68 173 ILE A CA 1
ATOM 1352 C C . ILE A 1 174 ? -4.566 82.609 -19.461 1.00 49.74 173 ILE A C 1
ATOM 1353 O O . ILE A 1 174 ? -5.590 82.117 -18.986 1.00 47.58 173 ILE A O 1
ATOM 1358 N N . VAL A 1 175 ? -4.069 83.779 -19.066 1.00 46.74 174 VAL A N 1
ATOM 1359 C CA . VAL A 1 175 ? -4.767 84.608 -18.093 1.00 49.87 174 VAL A CA 1
ATOM 1360 C C . VAL A 1 175 ? -5.082 85.976 -18.689 1.00 48.17 174 VAL A C 1
ATOM 1361 O O . VAL A 1 175 ? -4.187 86.762 -19.023 1.00 45.50 174 VAL A O 1
ATOM 1365 N N . LYS A 1 176 ? -6.373 86.237 -18.826 1.00 47.92 175 LYS A N 1
ATOM 1366 C CA . LYS A 1 176 ? -6.862 87.433 -19.482 1.00 44.00 175 LYS A CA 1
ATOM 1367 C C . LYS A 1 176 ? -7.971 88.023 -18.620 1.00 49.10 175 LYS A C 1
ATOM 1368 O O . LYS A 1 176 ? -8.888 87.311 -18.196 1.00 49.33 175 LYS A O 1
ATOM 1374 N N . THR A 1 177 ? -7.888 89.330 -18.375 1.00 56.83 176 THR A N 1
ATOM 1375 C CA . THR A 1 177 ? -8.831 90.027 -17.503 1.00 55.13 176 THR A CA 1
ATOM 1376 C C . THR A 1 177 ? -9.730 91.011 -18.264 1.00 55.54 176 THR A C 1
ATOM 1377 O O . THR A 1 177 ? -9.244 91.809 -19.066 1.00 58.39 176 THR A O 1
ATOM 1381 N N . VAL A 1 178 ? -11.039 90.938 -18.018 1.00 54.29 177 VAL A N 1
ATOM 1382 C CA . VAL A 1 178 ? -11.994 91.889 -18.594 1.00 58.59 177 VAL A CA 1
ATOM 1383 C C . VAL A 1 178 ? -12.500 92.882 -17.538 1.00 59.02 177 VAL A C 1
ATOM 1384 O O . VAL A 1 178 ? -13.001 92.474 -16.485 1.00 54.65 177 VAL A O 1
ATOM 1388 N N . VAL A 1 179 ? -12.376 94.180 -17.824 1.00 63.66 178 VAL A N 1
ATOM 1389 C CA . VAL A 1 179 ? -12.803 95.222 -16.883 1.00 62.35 178 VAL A CA 1
ATOM 1390 C C . VAL A 1 179 ? -14.077 95.921 -17.348 1.00 60.18 178 VAL A C 1
ATOM 1391 O O . VAL A 1 179 ? -14.148 96.443 -18.460 1.00 56.96 178 VAL A O 1
ATOM 1395 N N . TYR A 1 180 ? -15.078 95.921 -16.477 1.00 59.78 179 TYR A N 1
ATOM 1396 C CA . TYR A 1 180 ? -16.357 96.552 -16.762 1.00 60.77 179 TYR A CA 1
ATOM 1397 C C . TYR A 1 180 ? -16.401 97.982 -16.224 1.00 65.53 179 TYR A C 1
ATOM 1398 O O . TYR A 1 180 ? -16.164 98.214 -15.034 1.00 67.01 179 TYR A O 1
ATOM 1407 N N . VAL A 1 181 ? -16.700 98.938 -17.103 1.00 68.10 180 VAL A N 1
ATOM 1408 C CA . VAL A 1 181 ? -16.814 100.344 -16.709 1.00 63.69 180 VAL A CA 1
ATOM 1409 C C . VAL A 1 181 ? -18.270 100.708 -16.428 1.00 59.28 180 VAL A C 1
ATOM 1410 O O . VAL A 1 181 ? -19.158 100.399 -17.218 1.00 59.12 180 VAL A O 1
ATOM 1414 N N . G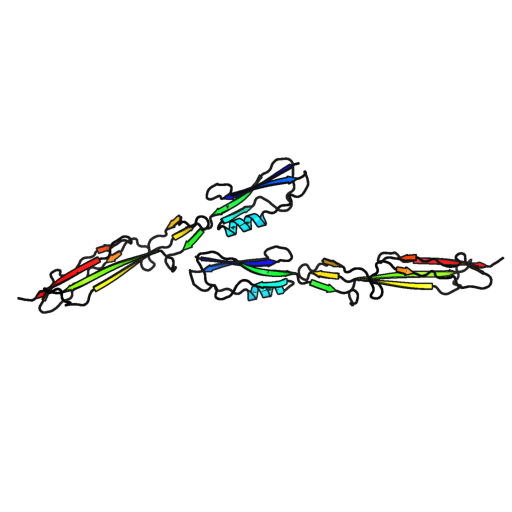LY A 1 182 ? -18.512 101.349 -15.291 1.00 64.01 181 GLY A N 1
ATOM 1415 C CA . GLY A 1 182 ? -19.853 101.786 -14.939 1.00 66.25 181 GLY A CA 1
ATOM 1416 C C . GLY A 1 182 ? -20.429 102.824 -15.891 1.00 64.82 181 GLY A C 1
ATOM 1417 O O . GLY A 1 182 ? -19.724 103.728 -16.347 1.00 66.42 181 GLY A O 1
ATOM 1418 N N . ASP A 1 183 ? -21.719 102.699 -16.188 1.00 63.43 182 ASP A N 1
ATOM 1419 C CA . ASP A 1 183 ? -22.384 103.621 -17.109 1.00 70.21 182 ASP A CA 1
ATOM 1420 C C . ASP A 1 183 ? -22.548 105.033 -16.521 1.00 67.29 182 ASP A C 1
ATOM 1421 O O . ASP A 1 183 ? -23.263 105.225 -15.533 1.00 63.73 182 ASP A O 1
ATOM 1426 N N . PRO A 1 184 ? -21.874 106.024 -17.136 1.00 70.02 183 PRO A N 1
ATOM 1427 C CA . PRO A 1 184 ? -21.817 107.418 -16.663 1.00 73.57 183 PRO A CA 1
ATOM 1428 C C . PRO A 1 184 ? -23.161 108.143 -16.740 1.00 65.82 183 PRO A C 1
ATOM 1429 O O . PRO A 1 184 ? -23.959 107.841 -17.628 1.00 63.88 183 PRO A O 1
ATOM 1433 N N . MET B 1 1 ? 2.009 48.076 -23.858 1.00 22.74 0 MET B N 1
ATOM 1434 C CA . MET B 1 1 ? 1.385 47.800 -22.571 1.00 25.27 0 MET B CA 1
ATOM 1435 C C . MET B 1 1 ? 2.393 47.163 -21.640 1.00 27.21 0 MET B C 1
ATOM 1436 O O . MET B 1 1 ? 3.444 46.712 -22.081 1.00 32.79 0 MET B O 1
ATOM 1441 N N . GLN B 1 2 ? 2.057 47.098 -20.358 1.00 25.45 1 GLN B N 1
ATOM 1442 C CA . GLN B 1 2 ? 2.919 46.470 -19.376 1.00 24.21 1 GLN B CA 1
ATOM 1443 C C . GLN B 1 2 ? 2.883 44.965 -19.525 1.00 23.47 1 GLN B C 1
ATOM 1444 O O . GLN B 1 2 ? 1.950 44.422 -20.115 1.00 23.99 1 GLN B O 1
ATOM 1450 N N . THR B 1 3 ? 3.899 44.299 -18.988 1.00 23.62 2 THR B N 1
ATOM 1451 C CA . THR B 1 3 ? 4.057 42.855 -19.158 1.00 25.97 2 THR B CA 1
ATOM 1452 C C . THR B 1 3 ? 4.478 42.158 -17.861 1.00 27.16 2 THR B C 1
ATOM 1453 O O . THR B 1 3 ? 5.211 42.739 -17.053 1.00 27.13 2 THR B O 1
ATOM 1457 N N . ALA B 1 4 ? 3.976 40.934 -17.661 1.00 25.58 3 ALA B N 1
ATOM 1458 C CA . ALA B 1 4 ? 4.316 40.091 -16.509 1.00 25.66 3 ALA B CA 1
ATOM 1459 C C . ALA B 1 4 ? 4.373 38.640 -16.978 1.00 25.46 3 ALA B C 1
ATOM 1460 O O . ALA B 1 4 ? 3.668 38.281 -17.914 1.00 26.88 3 ALA B O 1
ATOM 1462 N N . TYR B 1 5 ? 5.201 37.801 -16.358 1.00 24.88 4 TYR B N 1
ATOM 1463 C CA . TYR B 1 5 ? 5.286 36.407 -16.799 1.00 26.56 4 TYR B CA 1
ATOM 1464 C C . TYR B 1 5 ? 4.845 35.439 -15.714 1.00 28.91 4 TYR B C 1
ATOM 1465 O O . TYR B 1 5 ? 5.090 35.673 -14.531 1.00 30.29 4 TYR B O 1
ATOM 1474 N N . VAL B 1 6 ? 4.184 34.359 -16.121 1.00 25.49 5 VAL B N 1
ATOM 1475 C CA . VAL B 1 6 ? 3.916 33.253 -15.218 1.00 25.20 5 VAL B CA 1
ATOM 1476 C C . VAL B 1 6 ? 4.498 31.981 -15.829 1.00 26.18 5 VAL B C 1
ATOM 1477 O O . VAL B 1 6 ? 4.106 31.563 -16.909 1.00 26.68 5 VAL B O 1
ATOM 1481 N N . LYS B 1 7 ? 5.437 31.366 -15.129 1.00 27.31 6 LYS B N 1
ATOM 1482 C CA . LYS B 1 7 ? 6.257 30.312 -15.707 1.00 29.66 6 LYS B CA 1
ATOM 1483 C C . LYS B 1 7 ? 6.036 29.001 -14.975 1.00 28.84 6 LYS B C 1
ATOM 1484 O O . LYS B 1 7 ? 6.234 28.930 -13.773 1.00 33.35 6 LYS B O 1
ATOM 1490 N N . TYR B 1 8 ? 5.628 27.966 -15.697 1.00 26.74 7 TYR B N 1
ATOM 1491 C CA . TYR B 1 8 ? 5.458 26.635 -15.108 1.00 29.51 7 TYR B CA 1
ATOM 1492 C C . TYR B 1 8 ? 6.668 25.725 -15.371 1.00 30.54 7 TYR B C 1
ATOM 1493 O O . TYR B 1 8 ? 6.917 25.287 -16.505 1.00 26.39 7 TYR B O 1
ATOM 1502 N N . VAL B 1 9 ? 7.395 25.432 -14.298 1.00 32.13 8 VAL B N 1
ATOM 1503 C CA . VAL B 1 9 ? 8.646 24.693 -14.365 1.00 33.22 8 VAL B CA 1
ATOM 1504 C C . VAL B 1 9 ? 8.529 23.250 -13.828 1.00 35.99 8 VAL B C 1
ATOM 1505 O O . VAL B 1 9 ? 7.869 22.990 -12.820 1.00 35.98 8 VAL B O 1
ATOM 1509 N N . ASP B 1 10 ? 9.161 22.310 -14.522 1.00 36.95 9 ASP B N 1
ATOM 1510 C CA . ASP B 1 10 ? 9.312 20.950 -14.025 1.00 35.84 9 ASP B CA 1
ATOM 1511 C C . ASP B 1 10 ? 10.662 20.849 -13.342 1.00 36.87 9 ASP B C 1
ATOM 1512 O O . ASP B 1 10 ? 11.675 20.691 -14.009 1.00 38.77 9 ASP B O 1
ATOM 1517 N N . ASP B 1 11 ? 10.671 20.932 -12.017 1.00 35.63 10 ASP B N 1
ATOM 1518 C CA . ASP B 1 11 ? 11.897 20.771 -11.244 1.00 39.07 10 ASP B CA 1
ATOM 1519 C C . ASP B 1 11 ? 12.614 19.425 -11.522 1.00 39.09 10 ASP B C 1
ATOM 1520 O O . ASP B 1 11 ? 13.843 19.365 -11.600 1.00 36.83 10 ASP B O 1
ATOM 1525 N N . THR B 1 12 ? 11.845 18.353 -11.665 1.00 34.33 11 THR B N 1
ATOM 1526 C CA . THR B 1 12 ? 12.419 17.042 -11.920 1.00 38.57 11 THR B CA 1
ATOM 1527 C C . THR B 1 12 ? 13.343 17.051 -13.143 1.00 42.01 11 THR B C 1
ATOM 1528 O O . THR B 1 12 ? 14.507 16.665 -13.057 1.00 41.28 11 THR B O 1
ATOM 1532 N N . THR B 1 13 ? 12.830 17.515 -14.277 1.00 43.62 12 THR B N 1
ATOM 1533 C CA . THR B 1 13 ? 13.607 17.499 -15.508 1.00 37.38 12 THR B CA 1
ATOM 1534 C C . THR B 1 13 ? 14.403 18.788 -15.698 1.00 37.78 12 THR B C 1
ATOM 1535 O O . THR B 1 13 ? 15.397 18.815 -16.424 1.00 41.09 12 THR B O 1
ATOM 1539 N N . GLY B 1 14 ? 13.975 19.852 -15.031 1.00 36.89 13 GLY B N 1
ATOM 1540 C CA . GLY B 1 14 ? 14.619 21.143 -15.182 1.00 36.14 13 GLY B CA 1
ATOM 1541 C C . GLY B 1 14 ? 13.999 22.028 -16.259 1.00 35.91 13 GLY B C 1
ATOM 1542 O O . GLY B 1 14 ? 14.253 23.232 -16.297 1.00 34.98 13 GLY B O 1
ATOM 1543 N N . GLU B 1 15 ? 13.189 21.441 -17.137 1.00 36.30 14 GLU B N 1
ATOM 1544 C CA . GLU B 1 15 ? 12.609 22.181 -18.255 1.00 36.50 14 GLU B CA 1
ATOM 1545 C C . GLU B 1 15 ? 11.385 23.018 -17.845 1.00 36.41 14 GLU B C 1
ATOM 1546 O O . GLU B 1 15 ? 10.718 22.708 -16.856 1.00 34.83 14 GLU B O 1
ATOM 1552 N N . THR B 1 16 ? 11.113 24.077 -18.611 1.00 32.38 15 THR B N 1
ATOM 1553 C CA . THR B 1 16 ? 9.880 24.845 -18.509 1.00 29.14 15 THR B CA 1
ATOM 1554 C C . THR B 1 16 ? 8.785 24.153 -19.289 1.00 28.49 15 THR B C 1
ATOM 1555 O O . THR B 1 16 ? 8.992 23.769 -20.440 1.00 29.48 15 THR B O 1
ATOM 1559 N N . LEU B 1 17 ? 7.618 23.995 -18.674 1.00 28.46 16 LEU B N 1
ATOM 1560 C CA . LEU B 1 17 ? 6.505 23.323 -19.343 1.00 28.48 16 LEU B CA 1
ATOM 1561 C C . LEU B 1 17 ? 5.624 24.323 -20.065 1.00 27.97 16 LEU B C 1
ATOM 1562 O O . LEU B 1 17 ? 4.962 23.984 -21.044 1.00 28.02 16 LEU B O 1
ATOM 1567 N N . ARG B 1 18 ? 5.600 25.551 -19.567 1.00 26.23 17 ARG B N 1
ATOM 1568 C CA . ARG B 1 18 ? 4.614 26.506 -20.020 1.00 24.88 17 ARG B CA 1
ATOM 1569 C C . ARG B 1 18 ? 4.999 27.881 -19.524 1.00 25.38 17 ARG B C 1
ATOM 1570 O O . ARG B 1 18 ? 5.450 28.033 -18.393 1.00 26.75 17 ARG B O 1
ATOM 1578 N N . GLN B 1 19 ? 4.852 28.886 -20.371 1.00 23.04 18 GLN B N 1
ATOM 1579 C CA . GLN B 1 19 ? 5.030 30.241 -19.898 1.00 24.48 18 GLN B CA 1
ATOM 1580 C C . GLN B 1 19 ? 3.952 31.155 -20.445 1.00 26.90 18 GLN B C 1
ATOM 1581 O O . GLN B 1 19 ? 3.811 31.326 -21.660 1.00 28.13 18 GLN B O 1
ATOM 1587 N N . ASP B 1 20 ? 3.192 31.741 -19.530 1.00 23.99 19 ASP B N 1
ATOM 1588 C CA . ASP B 1 20 ? 2.160 32.683 -19.897 1.00 22.55 19 ASP B CA 1
ATOM 1589 C C . ASP B 1 20 ? 2.669 34.115 -19.816 1.00 25.35 19 ASP B C 1
ATOM 1590 O O . ASP B 1 20 ? 3.164 34.561 -18.772 1.00 26.50 19 ASP B O 1
ATOM 1595 N N . ASP B 1 21 ? 2.568 34.816 -20.944 1.00 24.02 20 ASP B N 1
ATOM 1596 C CA . ASP B 1 21 ? 2.952 36.218 -21.044 1.00 24.42 20 ASP B CA 1
ATOM 1597 C C . ASP B 1 21 ? 1.686 37.045 -20.964 1.00 24.65 20 ASP B C 1
ATOM 1598 O O . ASP B 1 21 ? 0.791 36.897 -21.798 1.00 22.87 20 ASP B O 1
ATOM 1603 N N . LEU B 1 22 ? 1.613 37.917 -19.965 1.00 24.47 21 LEU B N 1
ATOM 1604 C CA . LEU B 1 22 ? 0.392 38.658 -19.663 1.00 23.03 21 LEU B CA 1
ATOM 1605 C C . LEU B 1 22 ? 0.579 40.160 -19.878 1.00 24.09 21 LEU B C 1
ATOM 1606 O O . LEU B 1 22 ? 1.558 40.753 -19.408 1.00 24.11 21 LEU B O 1
ATOM 1611 N N . HIS B 1 23 ? -0.363 40.780 -20.579 1.00 21.72 22 HIS B N 1
ATOM 1612 C CA . HIS B 1 23 ? -0.251 42.197 -20.861 1.00 22.31 22 HIS B CA 1
ATOM 1613 C C . HIS B 1 23 ? -1.439 42.951 -20.312 1.00 26.04 22 HIS B C 1
ATOM 1614 O O . HIS B 1 23 ? -2.526 42.400 -20.211 1.00 27.84 22 HIS B O 1
ATOM 1621 N N . GLY B 1 24 ? -1.218 44.212 -19.950 1.00 27.49 23 GLY B N 1
ATOM 1622 C CA . GLY B 1 24 ? -2.254 45.044 -19.371 1.00 27.53 23 GLY B CA 1
ATOM 1623 C C . GLY B 1 24 ? -1.722 46.439 -19.102 1.00 26.77 23 GLY B C 1
ATOM 1624 O O . GLY B 1 24 ? -0.561 46.717 -19.352 1.00 26.43 23 GLY B O 1
ATOM 1625 N N . TYR B 1 25 ? -2.575 47.317 -18.593 1.00 26.80 24 TYR B N 1
ATOM 1626 C CA . TYR B 1 25 ? -2.190 48.689 -18.333 1.00 26.56 24 TYR B CA 1
ATOM 1627 C C . TYR B 1 25 ? -1.674 48.850 -16.917 1.00 30.03 24 TYR B C 1
ATOM 1628 O O . TYR B 1 25 ? -1.957 48.031 -16.044 1.00 29.44 24 TYR B O 1
ATOM 1637 N N . THR B 1 26 ? -0.916 49.916 -16.700 1.00 27.99 25 THR B N 1
ATOM 1638 C CA . THR B 1 26 ? -0.369 50.194 -15.398 1.00 28.35 25 THR B CA 1
ATOM 1639 C C . THR B 1 26 ? -1.457 50.122 -14.340 1.00 32.09 25 THR B C 1
ATOM 1640 O O . THR B 1 26 ? -2.519 50.740 -14.475 1.00 31.32 25 THR B O 1
ATOM 1644 N N . ASP B 1 27 ? -1.193 49.308 -13.323 1.00 33.03 26 ASP B N 1
ATOM 1645 C CA . ASP B 1 27 ? -2.000 49.250 -12.096 1.00 36.93 26 ASP B CA 1
ATOM 1646 C C . ASP B 1 27 ? -3.345 48.572 -12.219 1.00 34.34 26 ASP B C 1
ATOM 1647 O O . ASP B 1 27 ? -4.087 48.492 -11.244 1.00 35.19 26 ASP B O 1
ATOM 1652 N N . GLU B 1 28 ? -3.668 48.080 -13.404 1.00 31.91 27 GLU B N 1
ATOM 1653 C CA . GLU B 1 28 ? -4.879 47.300 -13.517 1.00 33.62 27 GLU B CA 1
ATOM 1654 C C . GLU B 1 28 ? -4.570 45.863 -13.060 1.00 32.81 27 GLU B C 1
ATOM 1655 O O . GLU B 1 28 ? -3.473 45.354 -13.281 1.00 32.91 27 GLU B O 1
ATOM 1661 N N . THR B 1 29 ? -5.512 45.235 -12.368 1.00 32.74 28 THR B N 1
ATOM 1662 C CA . THR B 1 29 ? -5.276 43.900 -11.833 1.00 34.26 28 THR B CA 1
ATOM 1663 C C . THR B 1 29 ? -5.045 42.873 -12.942 1.00 31.23 28 THR B C 1
ATOM 1664 O O . THR B 1 29 ? -5.744 42.862 -13.957 1.00 30.88 28 THR B O 1
ATOM 1668 N N . ILE B 1 30 ? -4.037 42.031 -12.757 1.00 28.70 29 ILE B N 1
ATOM 1669 C CA . ILE B 1 30 ? -3.747 40.991 -13.726 1.00 27.25 29 ILE B CA 1
ATOM 1670 C C . ILE B 1 30 ? -4.845 39.934 -13.692 1.00 28.01 29 ILE B C 1
ATOM 1671 O O . ILE B 1 30 ? -5.126 39.359 -12.647 1.00 26.90 29 ILE B O 1
ATOM 1676 N N . PRO B 1 31 ? -5.489 39.694 -14.839 1.00 25.53 30 PRO B N 1
ATOM 1677 C CA . PRO B 1 31 ? -6.635 38.784 -14.934 1.00 26.29 30 PRO B CA 1
ATOM 1678 C C . PRO B 1 31 ? -6.251 37.320 -15.168 1.00 27.41 30 PRO B C 1
ATOM 1679 O O . PRO B 1 31 ? -6.562 36.751 -16.216 1.00 26.57 30 PRO B O 1
ATOM 1683 N N . TYR B 1 32 ? -5.624 36.702 -14.174 1.00 28.62 31 TYR B N 1
ATOM 1684 C CA . TYR B 1 32 ? -5.034 35.384 -14.356 1.00 30.16 31 TYR B CA 1
ATOM 1685 C C . TYR B 1 32 ? -5.204 34.466 -13.139 1.00 30.09 31 TYR B C 1
ATOM 1686 O O . TYR B 1 32 ? -5.294 34.937 -12.008 1.00 32.35 31 TYR B O 1
ATOM 1695 N N . SER B 1 33 ? -5.233 33.158 -13.382 1.00 27.22 32 SER B N 1
ATOM 1696 C CA . SER B 1 33 ? -5.241 32.165 -12.311 1.00 29.81 32 SER B CA 1
ATOM 1697 C C . SER B 1 33 ? -4.357 30.974 -12.715 1.00 32.13 32 SER B C 1
ATOM 1698 O O . SER B 1 33 ? -4.360 30.549 -13.876 1.00 33.91 32 SER B O 1
ATOM 1701 N N . THR B 1 34 ? -3.605 30.442 -1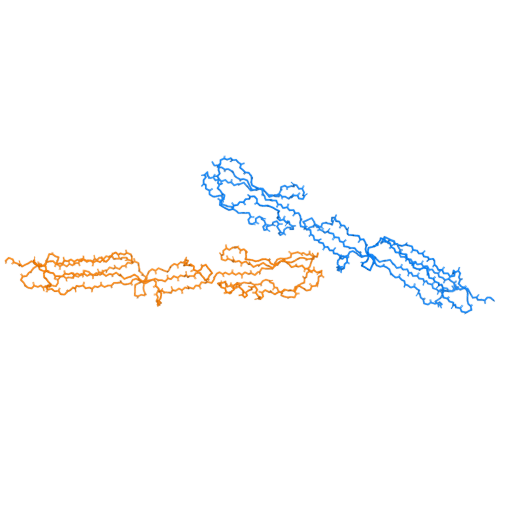1.758 1.00 30.80 33 THR B N 1
ATOM 1702 C CA . THR B 1 34 ? -2.766 29.269 -11.992 1.00 31.45 33 THR B CA 1
ATOM 1703 C C . THR B 1 34 ? -3.539 27.963 -11.809 1.00 34.98 33 THR B C 1
ATOM 1704 O O . THR B 1 34 ? -3.006 26.871 -12.026 1.00 33.40 33 THR B O 1
ATOM 1708 N N . ALA B 1 35 ? -4.797 28.086 -11.400 1.00 38.33 34 ALA B N 1
ATOM 1709 C CA . ALA B 1 35 ? -5.593 26.937 -10.984 1.00 35.19 34 ALA B CA 1
ATOM 1710 C C . ALA B 1 35 ? -5.838 25.926 -12.091 1.00 35.10 34 ALA B C 1
ATOM 1711 O O . ALA B 1 35 ? -5.836 24.722 -11.834 1.00 40.11 34 ALA B O 1
ATOM 1713 N N . GLU B 1 36 ? -6.061 26.401 -13.312 1.00 33.83 35 GLU B N 1
ATOM 1714 C CA . GLU B 1 36 ? -6.299 25.483 -14.425 1.00 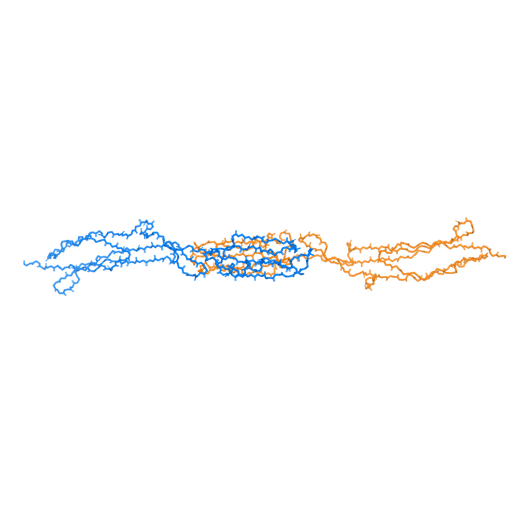37.19 35 GLU B CA 1
ATOM 1715 C C . GLU B 1 36 ? -5.009 24.843 -14.897 1.00 37.09 35 GLU B C 1
ATOM 1716 O O . GLU B 1 36 ? -4.976 23.640 -15.185 1.00 35.21 35 GLU B O 1
ATOM 1722 N N . GLY B 1 37 ? -3.951 25.645 -14.966 1.00 33.26 36 GLY B N 1
ATOM 1723 C CA . GLY B 1 37 ? -2.637 25.127 -15.288 1.00 31.93 36 GLY B CA 1
ATOM 1724 C C . GLY B 1 37 ? -2.242 24.029 -14.320 1.00 32.61 36 GLY B C 1
ATOM 1725 O O . GLY B 1 37 ? -1.859 22.924 -14.719 1.00 31.35 36 GLY B O 1
ATOM 1726 N N . ILE B 1 38 ? -2.352 24.333 -13.033 1.00 33.79 37 ILE B N 1
ATOM 1727 C CA . ILE B 1 38 ? -1.977 23.383 -12.004 1.00 31.75 37 ILE B CA 1
ATOM 1728 C C . ILE B 1 38 ? -2.801 22.118 -12.137 1.00 32.65 37 ILE B C 1
ATOM 1729 O O . ILE B 1 38 ? -2.278 21.011 -12.009 1.00 33.05 37 ILE B O 1
ATOM 1734 N N . LYS B 1 39 ? -4.082 22.285 -12.441 1.00 32.52 38 LYS B N 1
ATOM 1735 C CA . LYS B 1 39 ? -4.955 21.135 -12.654 1.00 36.14 38 LYS B CA 1
ATOM 1736 C C . LYS B 1 39 ? -4.464 20.235 -13.787 1.00 34.19 38 LYS B C 1
ATOM 1737 O O . LYS B 1 39 ? -4.376 19.023 -13.623 1.00 34.71 38 LYS B O 1
ATOM 1743 N N . LYS B 1 40 ? -4.125 20.838 -14.921 1.00 34.28 39 LYS B N 1
ATOM 1744 C CA . LYS B 1 40 ? -3.686 20.089 -16.091 1.00 31.21 39 LYS B CA 1
ATOM 1745 C C . LYS B 1 40 ? -2.379 19.316 -15.877 1.00 32.06 39 LYS B C 1
ATOM 1746 O O . LYS B 1 40 ? -2.233 18.203 -16.374 1.00 32.31 39 LYS B O 1
ATOM 1752 N N . TYR B 1 41 ? -1.432 19.886 -15.143 1.00 30.09 40 TYR B N 1
ATOM 1753 C CA . TYR B 1 41 ? -0.183 19.170 -14.912 1.00 32.40 40 TYR B CA 1
ATOM 1754 C C . TYR B 1 41 ? -0.303 18.054 -13.869 1.00 34.18 40 TYR B C 1
ATOM 1755 O O . TYR B 1 41 ? 0.347 17.018 -13.982 1.00 36.54 40 TYR B O 1
ATOM 1764 N N . GLU B 1 42 ? -1.155 18.245 -12.873 1.00 33.43 41 GLU B N 1
ATOM 1765 C CA . GLU B 1 42 ? -1.538 17.132 -12.019 1.00 34.84 41 GLU B CA 1
ATOM 1766 C C . GLU B 1 42 ? -2.261 16.092 -12.879 1.00 36.62 41 GLU B C 1
ATOM 1767 O O . GLU B 1 42 ? -2.167 14.891 -12.642 1.00 38.05 41 GLU B O 1
ATOM 1773 N N . GLY B 1 43 ? -2.956 16.585 -13.899 1.00 38.91 42 GLY B N 1
ATOM 1774 C CA . GLY B 1 43 ? -3.781 15.792 -14.794 1.00 37.40 42 GLY B CA 1
ATOM 1775 C C . GLY B 1 43 ? -3.185 14.498 -15.297 1.00 38.21 42 GLY B C 1
ATOM 1776 O O . GLY B 1 43 ? -3.919 13.546 -15.565 1.00 48.42 42 GLY B O 1
ATOM 1777 N N . ASP B 1 44 ? -1.873 14.465 -15.485 1.00 35.31 43 ASP B N 1
ATOM 1778 C CA . ASP B 1 44 ? -1.163 13.181 -15.429 1.00 49.86 43 ASP B CA 1
ATOM 1779 C C . ASP B 1 44 ? 0.289 13.416 -15.070 1.00 46.69 43 ASP B C 1
ATOM 1780 O O . ASP B 1 44 ? 1.131 13.716 -15.926 1.00 41.21 43 ASP B O 1
ATOM 1785 N N . GLY B 1 45 ? 0.549 13.315 -13.771 1.00 42.79 44 GLY B N 1
ATOM 1786 C CA . GLY B 1 45 ? 1.857 12.932 -13.313 1.00 41.46 44 GLY B CA 1
ATOM 1787 C C . GLY B 1 45 ? 2.477 13.879 -12.344 1.00 38.52 44 GLY B C 1
ATOM 1788 O O . GLY B 1 45 ? 3.115 13.443 -11.387 1.00 40.91 44 GLY B O 1
ATOM 1789 N N . TYR B 1 46 ? 2.301 15.170 -12.596 1.00 37.57 45 TYR B N 1
ATOM 1790 C CA . TYR B 1 46 ? 3.074 16.178 -11.879 1.00 38.43 45 TYR B CA 1
ATOM 1791 C C . TYR B 1 46 ? 2.554 16.400 -10.480 1.00 36.47 45 TYR B C 1
ATOM 1792 O O . TYR B 1 46 ? 1.405 16.073 -10.173 1.00 37.24 45 TYR B O 1
ATOM 1801 N N . VAL B 1 47 ? 3.420 16.943 -9.635 1.00 33.85 46 VAL B N 1
ATOM 1802 C CA . VAL B 1 47 ? 3.054 17.265 -8.270 1.00 34.23 46 VAL B CA 1
ATOM 1803 C C . VAL B 1 47 ? 3.470 18.689 -7.931 1.00 34.77 46 VAL B C 1
ATOM 1804 O O . VAL B 1 47 ? 4.633 19.059 -8.081 1.00 37.02 46 VAL B O 1
ATOM 1808 N N . LEU B 1 48 ? 2.516 19.485 -7.467 1.00 32.50 47 LEU B N 1
ATOM 1809 C CA . LEU B 1 48 ? 2.776 20.871 -7.139 1.00 30.47 47 LEU B CA 1
ATOM 1810 C C . LEU B 1 48 ? 3.784 21.016 -6.006 1.00 31.20 47 LEU B C 1
ATOM 1811 O O . LEU B 1 48 ? 3.568 20.531 -4.908 1.00 33.54 47 LEU B O 1
ATOM 1816 N N . VAL B 1 49 ? 4.890 21.685 -6.287 1.00 32.49 48 VAL B N 1
ATOM 1817 C CA . VAL B 1 49 ? 5.875 22.009 -5.270 1.00 33.54 48 VAL B CA 1
ATOM 1818 C C . VAL B 1 49 ? 5.657 23.422 -4.714 1.00 40.93 48 VAL B C 1
ATOM 1819 O O . VAL B 1 49 ? 5.669 23.617 -3.498 1.00 46.83 48 VAL B O 1
ATOM 1823 N N . SER B 1 50 ? 5.452 24.406 -5.589 1.00 37.40 49 SER B N 1
ATOM 1824 C CA . SER B 1 50 ? 5.223 25.777 -5.122 1.00 38.30 49 SER B CA 1
ATOM 1825 C C . SER B 1 50 ? 4.444 26.642 -6.117 1.00 39.57 49 SER B C 1
ATOM 1826 O O . SER B 1 50 ? 4.327 26.307 -7.296 1.00 40.73 49 SER B O 1
ATOM 1829 N N . ASP B 1 51 ? 3.924 27.767 -5.638 1.00 35.42 50 ASP B N 1
ATOM 1830 C CA . ASP B 1 51 ? 3.240 28.724 -6.499 1.00 35.59 50 ASP B CA 1
ATOM 1831 C C . ASP B 1 51 ? 3.608 30.133 -6.039 1.00 35.75 50 ASP B C 1
ATOM 1832 O O . ASP B 1 51 ? 3.414 30.490 -4.875 1.00 36.44 50 ASP B O 1
ATOM 1837 N N . GLY B 1 52 ? 4.142 30.924 -6.963 1.00 35.79 51 GLY B N 1
ATOM 1838 C CA . GLY B 1 52 ? 4.633 32.258 -6.657 1.00 38.02 51 GLY B CA 1
ATOM 1839 C C . GLY B 1 52 ? 3.702 33.379 -7.083 1.00 36.68 51 GLY B C 1
ATOM 1840 O O . GLY B 1 52 ? 3.915 34.537 -6.733 1.00 36.97 51 GLY B O 1
ATOM 1841 N N . PHE B 1 53 ? 2.663 33.037 -7.836 1.00 34.25 52 PHE B N 1
ATOM 1842 C CA . PHE B 1 53 ? 1.703 34.033 -8.274 1.00 33.84 52 PHE B CA 1
ATOM 1843 C C . PHE B 1 53 ? 0.636 34.268 -7.214 1.00 36.49 52 PHE B C 1
ATOM 1844 O O . PHE B 1 53 ? -0.239 33.431 -6.993 1.00 37.36 52 PHE B O 1
ATOM 1852 N N . LYS B 1 54 ? 0.730 35.414 -6.555 1.00 39.14 53 LYS B N 1
ATOM 1853 C CA . LYS B 1 54 ? -0.250 35.831 -5.566 1.00 41.77 53 LYS B CA 1
ATOM 1854 C C . LYS B 1 54 ? -1.299 36.670 -6.297 1.00 41.87 53 LYS B C 1
ATOM 1855 O O . LYS B 1 54 ? -0.989 37.756 -6.796 1.00 41.62 53 LYS B O 1
ATOM 1861 N N . PRO B 1 55 ? -2.540 36.156 -6.384 1.00 42.91 54 PRO B N 1
ATOM 1862 C CA . PRO B 1 55 ? -3.636 36.830 -7.097 1.00 38.63 54 PRO B CA 1
ATOM 1863 C C . PRO B 1 55 ? -3.875 38.232 -6.560 1.00 44.68 54 PRO B C 1
ATOM 1864 O O . PRO B 1 55 ? -3.614 38.491 -5.388 1.00 49.33 54 PRO B O 1
ATOM 1868 N N . GLY B 1 56 ? -4.366 39.132 -7.403 1.00 45.71 55 GLY B N 1
ATOM 1869 C CA . GLY B 1 56 ? -4.532 40.519 -7.002 1.00 42.11 55 GLY B CA 1
ATOM 1870 C C . GLY B 1 56 ? -3.339 41.367 -7.405 1.00 40.33 55 GLY B C 1
ATOM 1871 O O . GLY B 1 56 ? -3.359 42.587 -7.255 1.00 45.11 55 GLY B O 1
ATOM 1872 N N . THR B 1 57 ? -2.298 40.712 -7.913 1.00 39.57 56 THR B N 1
ATOM 1873 C CA . THR B 1 57 ? -1.116 41.388 -8.441 1.00 37.67 56 THR B CA 1
ATOM 1874 C C . THR B 1 57 ? -1.528 42.332 -9.559 1.00 35.31 56 THR B C 1
ATOM 1875 O O . THR B 1 57 ? -2.441 42.038 -10.330 1.00 35.67 56 THR B O 1
ATOM 1879 N N . LYS B 1 58 ? -0.866 43.473 -9.657 1.00 37.85 57 LYS B N 1
ATOM 1880 C CA . LYS B 1 58 ? -1.217 44.427 -10.695 1.00 34.84 57 LYS B CA 1
ATOM 1881 C C . LYS B 1 58 ? -0.030 44.625 -11.621 1.00 32.87 57 LYS B C 1
ATOM 1882 O O . LYS B 1 58 ? 1.111 44.331 -11.265 1.00 33.72 57 LYS B O 1
ATOM 1888 N N . PHE B 1 59 ? -0.296 45.106 -12.821 1.00 29.87 58 PHE B N 1
ATOM 1889 C CA . PHE B 1 59 ? 0.789 45.408 -13.727 1.00 29.89 58 PHE B CA 1
ATOM 1890 C C . PHE B 1 59 ? 1.577 46.613 -13.236 1.00 32.81 58 PHE B C 1
ATOM 1891 O O . PHE B 1 59 ? 1.009 47.678 -12.967 1.00 34.01 58 PHE B O 1
ATOM 1899 N N . GLY B 1 60 ? 2.889 46.432 -13.118 1.00 34.52 59 GLY B N 1
ATOM 1900 C CA . GLY B 1 60 ? 3.794 47.516 -12.784 1.00 35.06 59 GLY B CA 1
ATOM 1901 C C . GLY B 1 60 ? 4.588 47.965 -13.999 1.00 34.50 59 GLY B C 1
ATOM 1902 O O . GLY B 1 60 ? 4.215 47.670 -15.135 1.00 34.53 59 GLY B O 1
ATOM 1903 N N . VAL B 1 61 ? 5.684 48.679 -13.766 1.00 33.04 60 VAL B N 1
ATOM 1904 C CA . VAL B 1 61 ? 6.543 49.112 -14.860 1.00 32.15 60 VAL B CA 1
ATOM 1905 C C . VAL B 1 61 ? 7.668 48.112 -15.130 1.00 32.51 60 VAL B C 1
ATOM 1906 O O . VAL B 1 61 ? 8.220 48.066 -16.231 1.00 33.28 60 VAL B O 1
ATOM 1910 N N . GLY B 1 62 ? 7.991 47.296 -14.134 1.00 28.26 61 GLY B N 1
ATOM 1911 C CA . GLY B 1 62 ? 8.933 46.216 -14.343 1.00 29.95 61 GLY B CA 1
ATOM 1912 C C . GLY B 1 62 ? 8.267 45.068 -15.082 1.00 33.96 61 GLY B C 1
ATOM 1913 O O . GLY B 1 62 ? 7.114 45.177 -15.493 1.00 34.21 61 GLY B O 1
ATOM 1914 N N . THR B 1 63 ? 8.981 43.963 -15.260 1.00 31.46 62 THR B N 1
ATOM 1915 C CA . THR B 1 63 ? 8.409 42.816 -15.952 1.00 29.19 62 THR B CA 1
ATOM 1916 C C . THR B 1 63 ? 8.703 41.516 -15.207 1.00 27.84 62 THR B C 1
ATOM 1917 O O . THR B 1 63 ? 9.486 40.695 -15.664 1.00 27.67 62 THR B O 1
ATOM 1921 N N . PRO B 1 64 ? 8.059 41.323 -14.056 1.00 26.95 63 PRO B N 1
ATOM 1922 C CA . PRO B 1 64 ? 8.309 40.179 -13.181 1.00 26.97 63 PRO B CA 1
ATOM 1923 C C . PRO B 1 64 ? 7.931 38.810 -13.766 1.00 32.49 63 PRO B C 1
ATOM 1924 O O . PRO B 1 64 ? 7.060 38.700 -14.634 1.00 30.75 63 PRO B O 1
ATOM 1928 N N . THR B 1 65 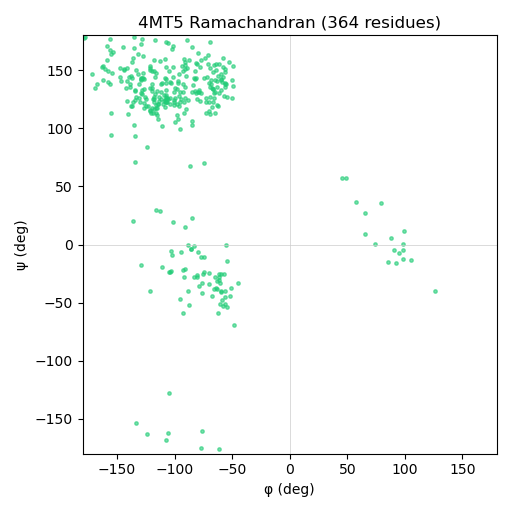? 8.604 37.770 -13.274 1.00 31.92 64 THR B N 1
ATOM 1929 C CA . THR B 1 65 ? 8.212 36.390 -13.524 1.00 31.26 64 THR B CA 1
ATOM 1930 C C . THR B 1 65 ? 7.771 35.749 -12.214 1.00 33.09 64 THR B C 1
ATOM 1931 O O . THR B 1 65 ? 8.494 35.783 -11.219 1.00 35.96 64 THR B O 1
ATOM 1935 N N . TYR B 1 66 ? 6.578 35.176 -12.208 1.00 32.27 65 TYR B N 1
ATOM 1936 C CA . TYR B 1 66 ? 6.129 34.411 -11.059 1.00 34.47 65 TYR B CA 1
ATOM 1937 C C . TYR B 1 66 ? 6.164 32.954 -11.467 1.00 35.82 65 TYR B C 1
ATOM 1938 O O . TYR B 1 66 ? 5.640 32.590 -12.523 1.00 35.95 65 TYR B O 1
ATOM 1947 N N . GLU B 1 67 ? 6.809 32.127 -10.648 1.00 39.60 66 GLU B N 1
ATOM 1948 C CA . GLU B 1 67 ? 7.030 30.732 -11.005 1.00 34.07 66 GLU B CA 1
ATOM 1949 C C . GLU B 1 67 ? 6.088 29.792 -10.284 1.00 33.89 66 GLU B C 1
ATOM 1950 O O . GLU B 1 67 ? 5.801 29.948 -9.103 1.00 36.40 66 GLU B O 1
ATOM 1956 N N . VAL B 1 68 ? 5.598 28.812 -11.018 1.00 36.30 67 VAL B N 1
ATOM 1957 C CA . VAL B 1 68 ? 4.907 27.689 -10.424 1.00 34.35 67 VAL B CA 1
ATOM 1958 C C . VAL B 1 68 ? 5.804 26.483 -10.683 1.00 35.58 67 VAL B C 1
ATOM 1959 O O . VAL B 1 68 ? 6.173 26.215 -11.826 1.00 32.27 67 VAL B O 1
ATOM 1963 N N . HIS B 1 69 ? 6.188 25.783 -9.619 1.00 38.79 68 HIS B N 1
ATOM 1964 C CA . HIS B 1 69 ? 7.054 24.614 -9.743 1.00 34.79 68 HIS B CA 1
ATOM 1965 C C . HIS B 1 69 ? 6.303 23.316 -9.575 1.00 36.00 68 HIS B C 1
ATOM 1966 O O . HIS B 1 69 ? 5.297 23.242 -8.862 1.00 35.99 68 HIS B O 1
ATOM 1973 N N . PHE B 1 70 ? 6.808 22.298 -10.258 1.00 36.10 69 PHE B N 1
ATOM 1974 C CA . PHE B 1 70 ? 6.263 20.959 -10.210 1.00 32.48 69 PHE B CA 1
ATOM 1975 C C . PHE B 1 70 ? 7.412 19.961 -10.062 1.00 36.13 69 PHE B C 1
ATOM 1976 O O . PHE B 1 70 ? 8.583 20.314 -10.211 1.00 38.89 69 PHE B O 1
ATOM 1984 N N . LYS B 1 71 ? 7.071 18.713 -9.773 1.00 36.38 70 LYS B N 1
ATOM 1985 C CA . LYS B 1 71 ? 8.025 17.615 -9.824 1.00 36.78 70 LYS B CA 1
ATOM 1986 C C . LYS B 1 71 ? 7.264 16.394 -10.308 1.00 35.62 70 LYS B C 1
ATOM 1987 O O . LYS B 1 71 ? 6.036 16.414 -10.409 1.00 32.82 70 LYS B O 1
ATOM 1993 N N . HIS B 1 72 ? 7.981 15.328 -10.622 1.00 37.45 71 HIS B N 1
ATOM 1994 C CA . HIS B 1 72 ? 7.302 14.141 -11.109 1.00 39.61 71 HIS B CA 1
ATOM 1995 C C . HIS B 1 72 ? 6.752 13.347 -9.933 1.00 40.57 71 HIS B C 1
ATOM 1996 O O . HIS B 1 72 ? 7.363 13.289 -8.859 1.00 38.47 71 HIS B O 1
ATOM 2003 N N . GLY B 1 73 ? 5.576 12.767 -10.137 1.00 40.25 72 GLY B N 1
ATOM 2004 C CA . GLY B 1 73 ? 4.958 11.929 -9.135 1.00 43.33 72 GLY B CA 1
ATOM 2005 C C . GLY B 1 73 ? 5.559 10.542 -9.207 1.00 45.38 72 GLY B C 1
ATOM 2006 O O . GLY B 1 73 ? 5.654 9.958 -10.283 1.00 45.45 72 GLY B O 1
ATOM 2007 N N . MET B 1 74 ? 5.982 10.019 -8.063 1.00 45.30 73 MET B N 1
ATOM 2008 C CA . MET B 1 74 ? 6.514 8.671 -8.012 1.00 47.43 73 MET B CA 1
ATOM 2009 C C . MET B 1 74 ? 5.469 7.703 -7.474 1.00 50.13 73 MET B C 1
ATOM 2010 O O . MET B 1 74 ? 4.564 8.091 -6.735 1.00 53.71 73 MET B O 1
ATOM 2015 N N . THR B 1 75 ? 5.588 6.445 -7.877 1.00 52.41 74 THR B N 1
ATOM 2016 C CA . THR B 1 75 ? 4.749 5.373 -7.355 1.00 50.94 74 THR B CA 1
ATOM 2017 C C . THR B 1 75 ? 5.630 4.178 -7.035 1.00 52.20 74 THR B C 1
ATOM 2018 O O . THR B 1 75 ? 5.932 3.355 -7.901 1.00 53.26 74 THR B O 1
ATOM 2022 N N . HIS B 1 76 ? 6.059 4.119 -5.780 1.00 54.04 75 HIS B N 1
ATOM 2023 C CA . HIS B 1 76 ? 6.956 3.082 -5.296 1.00 55.22 75 HIS B CA 1
ATOM 2024 C C . HIS B 1 76 ? 6.185 1.779 -5.061 1.00 50.93 75 HIS B C 1
ATOM 2025 O O . HIS B 1 76 ? 5.199 1.764 -4.337 1.00 45.31 75 HIS B O 1
ATOM 2032 N N . THR B 1 77 ? 6.613 0.698 -5.712 1.00 56.94 76 THR B N 1
ATOM 2033 C CA . THR B 1 77 ? 6.044 -0.634 -5.456 1.00 58.99 76 THR B CA 1
ATOM 2034 C C . THR B 1 77 ? 7.048 -1.457 -4.662 1.00 58.46 76 THR B C 1
ATOM 2035 O O . THR B 1 77 ? 8.178 -1.648 -5.102 1.00 57.87 76 THR B O 1
ATOM 2039 N N . ASP B 1 78 ? 6.626 -1.942 -3.498 1.00 60.14 77 ASP B N 1
ATOM 2040 C CA . ASP B 1 78 ? 7.522 -2.586 -2.532 1.00 59.18 77 ASP B CA 1
ATOM 2041 C C . ASP B 1 78 ? 7.691 -4.076 -2.792 1.00 53.26 77 ASP B C 1
ATOM 2042 O O . ASP B 1 78 ? 6.842 -4.701 -3.432 1.00 53.42 77 ASP B O 1
ATOM 2047 N N . ALA B 1 79 ? 8.778 -4.641 -2.268 1.00 52.15 78 ALA B N 1
ATOM 2048 C CA . ALA B 1 79 ? 9.045 -6.071 -2.384 1.00 48.89 78 ALA B CA 1
ATOM 2049 C C . ALA B 1 79 ? 7.832 -6.891 -1.939 1.00 51.57 78 ALA B C 1
ATOM 2050 O O . ALA B 1 79 ? 7.491 -7.908 -2.541 1.00 49.72 78 ALA B O 1
ATOM 2052 N N . THR B 1 80 ? 7.157 -6.402 -0.908 1.00 53.95 79 THR B N 1
ATOM 2053 C CA . THR B 1 80 ? 6.060 -7.120 -0.276 1.00 53.49 79 THR B CA 1
ATOM 2054 C C . THR B 1 80 ? 4.702 -6.916 -0.960 1.00 55.95 79 THR B C 1
ATOM 2055 O O . THR B 1 80 ? 3.661 -7.119 -0.335 1.00 55.38 79 THR B O 1
ATOM 2059 N N . ASP B 1 81 ? 4.697 -6.535 -2.235 1.00 57.18 80 ASP B N 1
ATOM 2060 C CA . ASP B 1 81 ? 3.423 -6.224 -2.894 1.00 59.06 80 ASP B CA 1
ATOM 2061 C C . ASP B 1 81 ? 3.118 -7.073 -4.131 1.00 60.72 80 ASP B C 1
ATOM 2062 O O . ASP B 1 81 ? 4.030 -7.530 -4.822 1.00 62.63 80 ASP B O 1
ATOM 2067 N N . LYS B 1 82 ? 1.825 -7.235 -4.421 1.00 62.14 81 LYS B N 1
ATOM 2068 C CA . LYS B 1 82 ? 1.329 -8.146 -5.462 1.00 64.79 81 LYS B CA 1
ATOM 2069 C C . LYS B 1 82 ? 1.904 -7.926 -6.861 1.00 62.46 81 LYS B C 1
ATOM 2070 O O . LYS B 1 82 ? 1.540 -8.640 -7.797 1.00 64.56 81 LYS B O 1
ATOM 2076 N N . ASN B 1 83 ? 2.785 -6.941 -7.009 1.00 58.03 82 ASN B N 1
ATOM 2077 C CA . ASN B 1 83 ? 3.405 -6.666 -8.298 1.00 55.64 82 ASN B CA 1
ATOM 2078 C C . ASN B 1 83 ? 4.897 -6.397 -8.223 1.00 52.21 82 ASN B C 1
ATOM 2079 O O . ASN B 1 83 ? 5.460 -5.799 -9.135 1.00 53.99 82 ASN B O 1
ATOM 2084 N N . ALA B 1 84 ? 5.539 -6.833 -7.146 1.00 49.35 83 ALA B N 1
ATOM 2085 C CA . ALA B 1 84 ? 6.989 -6.725 -7.054 1.00 46.76 83 ALA B CA 1
ATOM 2086 C C . ALA B 1 84 ? 7.632 -7.682 -8.047 1.00 48.75 83 ALA B C 1
ATOM 2087 O O . ALA B 1 84 ? 7.051 -8.721 -8.387 1.00 53.59 83 ALA B O 1
ATOM 2089 N N . GLU B 1 85 ? 8.823 -7.348 -8.527 1.00 46.45 84 GLU B N 1
ATOM 2090 C CA . GLU B 1 85 ? 9.528 -8.288 -9.392 1.00 49.47 84 GLU B CA 1
ATOM 2091 C C . GLU B 1 85 ? 9.910 -9.508 -8.560 1.00 48.81 84 GLU B C 1
ATOM 2092 O O . GLU B 1 85 ? 10.397 -9.365 -7.432 1.00 46.43 84 GLU B O 1
ATOM 2098 N N . GLN B 1 86 ? 9.671 -10.704 -9.094 1.00 50.48 85 GLN B N 1
ATOM 2099 C CA . GLN B 1 86 ? 10.002 -11.922 -8.351 1.00 48.17 85 GLN B CA 1
ATOM 2100 C C . GLN B 1 86 ? 10.588 -13.040 -9.195 1.00 46.95 85 GLN B C 1
ATOM 2101 O O . GLN B 1 86 ? 9.904 -13.626 -10.031 1.00 50.58 85 GLN B O 1
ATOM 2107 N N . LYS B 1 87 ? 11.860 -13.339 -8.953 1.00 46.40 86 LYS B N 1
ATOM 2108 C CA . LYS B 1 87 ? 12.518 -14.496 -9.556 1.00 49.21 86 LYS B CA 1
ATOM 2109 C C . LYS B 1 87 ? 12.491 -15.709 -8.608 1.00 49.55 86 LYS B C 1
ATOM 2110 O O . LYS B 1 87 ? 12.893 -15.603 -7.443 1.00 45.91 86 LYS B O 1
ATOM 2116 N N . THR B 1 88 ? 12.018 -16.855 -9.100 1.00 47.81 87 THR B N 1
ATOM 2117 C CA . THR B 1 88 ? 12.078 -18.097 -8.326 1.00 46.00 87 THR B CA 1
ATOM 2118 C C . THR B 1 88 ? 13.190 -19.007 -8.839 1.00 46.44 87 THR B C 1
ATOM 2119 O O . THR B 1 88 ? 13.244 -19.327 -10.026 1.00 48.42 87 THR B O 1
ATOM 2123 N N . VAL B 1 89 ? 14.077 -19.417 -7.938 1.00 46.44 88 VAL B N 1
ATOM 2124 C CA . VAL B 1 89 ? 15.148 -20.347 -8.278 1.00 45.20 88 VAL B CA 1
ATOM 2125 C C . VAL B 1 89 ? 15.026 -21.646 -7.484 1.00 46.13 88 VAL B C 1
ATOM 2126 O O . VAL B 1 89 ? 14.938 -21.628 -6.256 1.00 47.11 88 VAL B O 1
ATOM 2130 N N . THR B 1 90 ? 15.026 -22.772 -8.191 1.00 48.31 89 THR B N 1
ATOM 2131 C CA . THR B 1 90 ? 14.787 -24.074 -7.571 1.00 45.36 89 THR B CA 1
ATOM 2132 C C . THR B 1 90 ? 15.975 -25.015 -7.715 1.00 44.64 89 THR B C 1
ATOM 2133 O O . THR B 1 90 ? 16.720 -24.942 -8.685 1.00 42.47 89 THR B O 1
ATOM 2137 N N . GLU B 1 91 ? 16.141 -25.893 -6.729 1.00 51.68 90 GLU B N 1
ATOM 2138 C CA . GLU B 1 91 ? 17.061 -27.029 -6.806 1.00 46.90 90 GLU B CA 1
ATOM 2139 C C . GLU B 1 91 ? 16.280 -28.337 -6.694 1.00 46.42 90 GLU B C 1
ATOM 2140 O O . GLU B 1 91 ? 15.524 -28.535 -5.737 1.00 48.73 90 GLU B O 1
ATOM 2146 N N . THR B 1 92 ? 16.450 -29.217 -7.679 1.00 46.92 91 THR B N 1
ATOM 2147 C CA . THR B 1 92 ? 15.882 -30.562 -7.617 1.00 48.23 91 THR B CA 1
ATOM 2148 C C . THR B 1 92 ? 16.993 -31.595 -7.728 1.00 47.33 91 THR B C 1
ATOM 2149 O O . THR B 1 92 ? 17.893 -31.471 -8.565 1.00 44.42 91 THR B O 1
ATOM 2153 N N . ILE B 1 93 ? 16.930 -32.602 -6.866 1.00 47.59 92 ILE B N 1
ATOM 2154 C CA . ILE B 1 93 ? 17.878 -33.710 -6.887 1.00 49.72 92 ILE B CA 1
ATOM 2155 C C . ILE B 1 93 ? 17.140 -35.005 -7.204 1.00 46.56 92 ILE B C 1
ATOM 2156 O O . ILE B 1 93 ? 16.233 -35.384 -6.466 1.00 47.56 92 ILE B O 1
ATOM 2161 N N . HIS B 1 94 ? 17.511 -35.674 -8.298 1.00 48.04 93 HIS B N 1
ATOM 2162 C CA . HIS B 1 94 ? 16.911 -36.975 -8.638 1.00 51.60 93 HIS B CA 1
ATOM 2163 C C . HIS B 1 94 ? 17.733 -38.131 -8.071 1.00 51.07 93 HIS B C 1
ATOM 2164 O O . HIS B 1 94 ? 18.968 -38.116 -8.109 1.00 48.26 93 HIS B O 1
ATOM 2171 N N . TYR B 1 95 ? 17.041 -39.133 -7.540 1.00 54.68 94 TYR B N 1
ATOM 2172 C CA . TYR B 1 95 ? 17.709 -40.326 -7.013 1.00 57.49 94 TYR B CA 1
ATOM 2173 C C . TYR B 1 95 ? 17.354 -41.591 -7.813 1.00 57.80 94 TYR B C 1
ATOM 2174 O O . TYR B 1 95 ? 16.216 -42.067 -7.768 1.00 57.88 94 TYR B O 1
ATOM 2183 N N . VAL B 1 96 ? 18.330 -42.133 -8.542 1.00 58.02 95 VAL B N 1
ATOM 2184 C CA . VAL B 1 96 ? 18.099 -43.318 -9.372 1.00 59.14 95 VAL B CA 1
ATOM 2185 C C . VAL B 1 96 ? 19.099 -44.458 -9.145 1.00 62.46 95 VAL B C 1
ATOM 2186 O O . VAL B 1 96 ? 20.038 -44.329 -8.351 1.00 60.76 95 VAL B O 1
ATOM 2190 N N . ASP B 1 97 ? 18.872 -45.573 -9.849 1.00 62.93 96 ASP B N 1
ATOM 2191 C CA . ASP B 1 97 ? 19.784 -46.721 -9.837 1.00 62.09 96 ASP B CA 1
ATOM 2192 C C . ASP B 1 97 ? 20.578 -46.899 -11.144 1.00 62.71 96 ASP B C 1
ATOM 2193 O O . ASP B 1 97 ? 20.608 -46.006 -12.001 1.00 60.03 96 ASP B O 1
ATOM 2198 N N . GLU B 1 98 ? 21.222 -48.057 -11.275 1.00 60.73 97 GLU B N 1
ATOM 2199 C CA . GLU B 1 98 ? 22.087 -48.351 -12.412 1.00 59.24 97 GLU B CA 1
ATOM 2200 C C . GLU B 1 98 ? 21.322 -48.333 -13.734 1.00 60.93 97 GLU B C 1
ATOM 2201 O O . GLU B 1 98 ? 21.912 -48.100 -14.787 1.00 63.47 97 GLU B O 1
ATOM 2207 N N . ASN B 1 99 ? 20.014 -48.578 -13.677 1.00 61.83 98 ASN B N 1
ATOM 2208 C CA . ASN B 1 99 ? 19.171 -48.549 -14.878 1.00 66.58 98 ASN B CA 1
ATOM 2209 C C . ASN B 1 99 ? 18.133 -47.406 -14.921 1.00 67.95 98 ASN B C 1
ATOM 2210 O O . ASN B 1 99 ? 17.064 -47.534 -15.533 1.00 66.81 98 ASN B O 1
ATOM 2215 N N . ASN B 1 100 ? 18.478 -46.298 -14.259 1.00 66.12 99 ASN B N 1
ATOM 2216 C CA . ASN B 1 100 ? 17.765 -45.020 -14.362 1.00 61.89 99 ASN B CA 1
ATOM 2217 C C . ASN B 1 100 ? 16.340 -45.003 -13.825 1.00 63.70 99 ASN B C 1
ATOM 2218 O O . ASN B 1 100 ? 15.515 -44.205 -14.270 1.00 67.40 99 ASN B O 1
ATOM 2223 N N . GLN B 1 101 ? 16.068 -45.871 -12.856 1.00 63.18 100 GLN B N 1
ATOM 2224 C CA . GLN B 1 101 ? 14.744 -45.995 -12.246 1.00 63.82 100 GLN B CA 1
ATOM 2225 C C . GLN B 1 101 ? 14.642 -45.189 -10.949 1.00 62.93 100 GLN B C 1
ATOM 2226 O O . GLN B 1 101 ? 15.617 -45.076 -10.214 1.00 64.06 100 GLN B O 1
ATOM 2232 N N . THR B 1 102 ? 13.463 -44.643 -10.659 1.00 65.25 101 THR B N 1
ATOM 2233 C CA . THR B 1 102 ? 13.265 -43.844 -9.441 1.00 64.35 101 THR B CA 1
ATOM 2234 C C . THR B 1 102 ? 13.326 -44.715 -8.182 1.00 61.61 101 THR B C 1
ATOM 2235 O O . THR B 1 102 ? 12.452 -45.554 -7.955 1.00 60.82 101 THR B O 1
ATOM 2239 N N . VAL B 1 103 ? 14.365 -44.522 -7.373 1.00 58.35 102 VAL B N 1
ATOM 2240 C CA . VAL B 1 103 ? 14.555 -45.345 -6.181 1.00 57.32 102 VAL B CA 1
ATOM 2241 C C . VAL B 1 103 ? 14.156 -44.596 -4.920 1.00 57.26 102 VAL B C 1
ATOM 2242 O O . VAL B 1 103 ? 13.849 -45.205 -3.896 1.00 61.04 102 VAL B O 1
ATOM 2246 N N . GLN B 1 104 ? 14.162 -43.272 -5.006 1.00 58.89 103 GLN B N 1
ATOM 2247 C CA . GLN B 1 104 ? 13.738 -42.420 -3.902 1.00 59.04 103 GLN B CA 1
ATOM 2248 C C . GLN B 1 104 ? 13.253 -41.068 -4.425 1.00 60.11 103 GLN B C 1
ATOM 2249 O O . GLN B 1 104 ? 13.745 -40.582 -5.453 1.00 58.61 103 GLN B O 1
ATOM 2255 N N . PRO B 1 105 ? 12.271 -40.469 -3.727 1.00 59.29 104 PRO B N 1
ATOM 2256 C CA . PRO B 1 105 ? 11.684 -39.158 -4.036 1.00 57.56 104 PRO B CA 1
ATOM 2257 C C . PRO B 1 105 ? 12.699 -38.037 -4.255 1.00 55.78 104 PRO B C 1
ATOM 2258 O O . PRO B 1 105 ? 13.716 -37.952 -3.560 1.00 54.48 104 PRO B O 1
ATOM 2262 N N . ASP B 1 106 ? 12.406 -37.175 -5.221 1.00 55.36 105 ASP B N 1
ATOM 2263 C CA . ASP B 1 106 ? 13.244 -36.010 -5.484 1.00 57.85 105 ASP B CA 1
ATOM 2264 C C . ASP B 1 106 ? 13.405 -35.125 -4.242 1.00 53.06 105 ASP B C 1
ATOM 2265 O O . ASP B 1 106 ? 12.513 -35.052 -3.396 1.00 50.53 105 ASP B O 1
ATOM 2270 N N . SER B 1 107 ? 14.558 -34.474 -4.132 1.00 48.86 106 SER B N 1
ATOM 2271 C CA . SER B 1 107 ? 14.762 -33.450 -3.117 1.00 49.88 106 SER B CA 1
ATOM 2272 C C . SER B 1 107 ? 14.577 -32.069 -3.760 1.00 51.67 106 SER B C 1
ATOM 2273 O O . SER B 1 107 ? 15.432 -31.596 -4.517 1.00 47.41 106 SER B O 1
ATOM 2276 N N . THR B 1 108 ? 13.444 -31.435 -3.478 1.00 50.18 107 THR B N 1
ATOM 2277 C CA . THR B 1 108 ? 13.177 -30.112 -4.016 1.00 49.06 107 THR B CA 1
ATOM 2278 C C . THR B 1 108 ? 13.179 -29.073 -2.912 1.00 49.83 107 THR B C 1
ATOM 2279 O O . THR B 1 108 ? 12.476 -29.208 -1.911 1.00 52.80 107 THR B O 1
ATOM 2283 N N . THR B 1 109 ? 13.994 -28.047 -3.092 1.00 46.23 108 THR B N 1
ATOM 2284 C CA . THR B 1 109 ? 14.010 -26.913 -2.184 1.00 52.40 108 THR B CA 1
ATOM 2285 C C . THR B 1 109 ? 14.085 -25.653 -3.046 1.00 52.39 108 THR B C 1
ATOM 2286 O O . THR B 1 109 ? 14.743 -25.650 -4.086 1.00 51.10 108 THR B O 1
ATOM 2290 N N . ALA B 1 110 ? 13.406 -24.586 -2.632 1.00 52.98 109 ALA B N 1
ATOM 2291 C CA . ALA B 1 110 ? 13.282 -23.406 -3.490 1.00 49.38 109 ALA B CA 1
ATOM 2292 C C . ALA B 1 110 ? 13.557 -22.096 -2.771 1.00 47.98 109 ALA B C 1
ATOM 2293 O O . ALA B 1 110 ? 13.310 -21.970 -1.571 1.00 49.60 109 ALA B O 1
ATOM 2295 N N . VAL B 1 111 ? 14.060 -21.117 -3.517 1.00 46.94 110 VAL B N 1
ATOM 2296 C CA . VAL B 1 111 ? 14.166 -19.756 -3.003 1.00 48.78 110 VAL B CA 1
ATOM 2297 C C . VAL B 1 111 ? 13.533 -18.749 -3.967 1.00 47.40 110 VAL B C 1
ATOM 2298 O O . VAL B 1 111 ? 13.604 -18.906 -5.185 1.00 48.54 110 VAL B O 1
ATOM 2302 N N . THR B 1 112 ? 12.892 -17.724 -3.419 1.00 46.58 111 THR B N 1
ATOM 2303 C CA . THR B 1 112 ? 12.269 -16.698 -4.252 1.00 48.63 111 THR B CA 1
ATOM 2304 C C . THR B 1 112 ? 12.706 -15.268 -3.899 1.00 48.45 111 THR B C 1
ATOM 2305 O O . THR B 1 112 ? 12.465 -14.777 -2.790 1.00 46.18 111 THR B O 1
ATOM 2309 N N . PHE B 1 113 ? 13.353 -14.607 -4.854 1.00 45.51 112 PHE B N 1
ATOM 2310 C CA . PHE B 1 113 ? 13.777 -13.231 -4.664 1.00 42.56 112 PHE B CA 1
ATOM 2311 C C . PHE B 1 113 ? 12.646 -12.272 -4.972 1.00 43.79 112 PHE B C 1
ATOM 2312 O O . PHE B 1 113 ? 11.900 -12.451 -5.935 1.00 42.93 112 PHE B O 1
ATOM 2320 N N . LYS B 1 114 ? 12.513 -11.262 -4.125 1.00 43.79 113 LYS B N 1
ATOM 2321 C CA . LYS B 1 114 ? 11.526 -10.223 -4.328 1.00 43.17 113 LYS B CA 1
ATOM 2322 C C . LYS B 1 114 ? 12.200 -8.861 -4.246 1.00 45.27 113 LYS B C 1
ATOM 2323 O O . LYS B 1 114 ? 12.957 -8.583 -3.311 1.00 46.31 113 LYS B O 1
ATOM 2329 N N . ARG B 1 115 ? 11.953 -8.018 -5.240 1.00 44.53 114 ARG B N 1
ATOM 2330 C CA . ARG B 1 115 ? 12.418 -6.643 -5.166 1.00 41.74 114 ARG B CA 1
ATOM 2331 C C . ARG B 1 115 ? 11.317 -5.740 -5.657 1.00 45.52 114 ARG B C 1
ATOM 2332 O O . ARG B 1 115 ? 10.425 -6.161 -6.398 1.00 44.50 114 ARG B O 1
ATOM 2340 N N . GLY B 1 116 ? 11.378 -4.493 -5.218 1.00 50.47 115 GLY B N 1
ATOM 2341 C CA . GLY B 1 116 ? 10.399 -3.508 -5.607 1.00 46.99 115 GLY B CA 1
ATOM 2342 C C . GLY B 1 116 ? 11.063 -2.395 -6.376 1.00 49.17 115 GLY B C 1
ATOM 2343 O O . GLY B 1 116 ? 12.293 -2.369 -6.497 1.00 45.64 115 GLY B O 1
ATOM 2344 N N . TYR B 1 117 ? 10.251 -1.459 -6.863 1.00 50.49 116 TYR B N 1
ATOM 2345 C CA . TYR B 1 117 ? 10.712 -0.460 -7.819 1.00 49.89 116 TYR B CA 1
ATOM 2346 C C . TYR B 1 117 ? 9.843 0.801 -7.833 1.00 54.73 116 TYR B C 1
ATOM 2347 O O . TYR B 1 117 ? 8.631 0.736 -7.589 1.00 52.29 116 TYR B O 1
ATOM 2356 N N . THR B 1 118 ? 10.464 1.940 -8.145 1.00 53.63 117 THR B N 1
ATOM 2357 C CA . THR B 1 118 ? 9.757 3.220 -8.228 1.00 52.41 117 THR B CA 1
ATOM 2358 C C . THR B 1 118 ? 9.433 3.610 -9.672 1.00 49.74 117 THR B C 1
ATOM 2359 O O . THR B 1 118 ? 10.324 3.665 -10.512 1.00 50.63 117 THR B O 1
ATOM 2363 N N . THR B 1 119 ? 8.165 3.895 -9.953 1.00 47.12 118 THR B N 1
ATOM 2364 C CA . THR B 1 119 ? 7.744 4.300 -11.297 1.00 47.54 118 THR B CA 1
ATOM 2365 C C . THR B 1 119 ? 7.395 5.795 -11.382 1.00 53.52 118 THR B C 1
ATOM 2366 O O . THR B 1 119 ? 6.667 6.324 -10.541 1.00 54.30 118 THR B O 1
ATOM 2370 N N . ASP B 1 120 ? 7.914 6.463 -12.410 1.00 52.74 119 ASP B N 1
ATOM 2371 C CA . ASP B 1 120 ? 7.633 7.875 -12.690 1.00 47.47 119 ASP B CA 1
ATOM 2372 C C . ASP B 1 120 ? 6.205 8.011 -13.232 1.00 48.55 119 ASP B C 1
ATOM 2373 O O . ASP B 1 120 ? 5.868 7.381 -14.232 1.00 50.59 119 ASP B O 1
ATOM 2378 N N . ASN B 1 121 ? 5.358 8.811 -12.586 1.00 45.08 120 ASN B N 1
ATOM 2379 C CA . ASN B 1 121 ? 3.957 8.901 -13.015 1.00 46.59 120 ASN B CA 1
ATOM 2380 C C . ASN B 1 121 ? 3.774 9.756 -14.254 1.00 46.57 120 ASN B C 1
ATOM 2381 O O . ASN B 1 121 ? 2.684 9.784 -14.840 1.00 45.48 120 ASN B O 1
ATOM 2386 N N . VAL B 1 122 ? 4.836 10.468 -14.629 1.00 43.69 121 VAL B N 1
ATOM 2387 C CA . VAL B 1 122 ? 4.826 11.313 -15.820 1.00 44.81 121 VAL B CA 1
ATOM 2388 C C . VAL B 1 122 ? 5.344 10.529 -17.031 1.00 47.33 121 VAL B C 1
ATOM 2389 O O . VAL B 1 122 ? 4.624 10.359 -18.020 1.00 44.57 121 VAL B O 1
ATOM 2393 N N . THR B 1 123 ? 6.584 10.037 -16.941 1.00 46.83 122 THR B N 1
ATOM 2394 C CA . THR B 1 123 ? 7.223 9.334 -18.053 1.00 43.57 122 THR B CA 1
ATOM 2395 C C . THR B 1 123 ? 6.656 7.936 -18.241 1.00 44.28 122 THR B C 1
ATOM 2396 O O . THR B 1 123 ? 6.740 7.364 -19.325 1.00 46.34 122 THR B O 1
ATOM 2400 N N . GLY B 1 124 ? 6.091 7.389 -17.172 1.00 46.09 123 GLY B N 1
ATOM 2401 C CA . GLY B 1 124 ? 5.530 6.049 -17.190 1.00 47.71 123 GLY B CA 1
ATOM 2402 C C . GLY B 1 124 ? 6.552 4.957 -16.921 1.00 48.03 123 GLY B C 1
ATOM 2403 O O . GLY B 1 124 ? 6.189 3.820 -16.611 1.00 49.83 123 GLY B O 1
ATOM 2404 N N . LYS B 1 125 ? 7.829 5.315 -17.025 1.00 48.32 124 LYS B N 1
ATOM 2405 C CA . LYS B 1 125 ? 8.925 4.353 -17.010 1.00 48.03 124 LYS B CA 1
ATOM 2406 C C . LYS B 1 125 ? 9.455 4.159 -15.595 1.00 49.02 124 LYS B C 1
ATOM 2407 O O . LYS B 1 125 ? 9.418 5.084 -14.787 1.00 48.41 124 LYS B O 1
ATOM 2413 N N . VAL B 1 126 ? 9.956 2.959 -15.310 1.00 45.42 125 VAL B N 1
ATOM 2414 C CA . VAL B 1 126 ? 10.625 2.652 -14.044 1.00 45.90 125 VAL B CA 1
ATOM 2415 C C . VAL B 1 126 ? 11.934 3.430 -13.864 1.00 43.11 125 VAL B C 1
ATOM 2416 O O . VAL B 1 126 ? 12.769 3.419 -14.754 1.00 48.96 125 VAL B O 1
ATOM 2420 N N . VAL B 1 127 ? 12.137 4.082 -12.720 1.00 41.52 126 VAL B N 1
ATOM 2421 C CA . VAL B 1 127 ? 13.343 4.907 -12.548 1.00 45.57 126 VAL B CA 1
ATOM 2422 C C . VAL B 1 127 ? 14.370 4.390 -11.543 1.00 44.03 126 VAL B C 1
ATOM 2423 O O . VAL B 1 127 ? 15.521 4.815 -11.575 1.00 47.85 126 VAL B O 1
ATOM 2427 N N . SER B 1 128 ? 13.958 3.508 -10.638 1.00 45.47 127 SER B N 1
ATOM 2428 C CA . SER B 1 128 ? 14.918 2.795 -9.793 1.00 46.59 127 SER B CA 1
ATOM 2429 C C . SER B 1 128 ? 14.306 1.564 -9.129 1.00 49.67 127 SER B C 1
ATOM 2430 O O . SER B 1 128 ? 13.095 1.494 -8.882 1.00 49.60 127 SER B O 1
ATOM 2433 N N . TYR B 1 129 ? 15.166 0.595 -8.842 1.00 49.16 128 TYR B N 1
ATOM 2434 C CA . TYR B 1 129 ? 14.757 -0.635 -8.191 1.00 47.17 128 TYR B CA 1
ATOM 2435 C C . TYR B 1 129 ? 15.255 -0.632 -6.745 1.00 46.33 128 TYR B C 1
ATOM 2436 O O . TYR B 1 129 ? 16.262 0.007 -6.421 1.00 43.14 128 TYR B O 1
ATOM 2445 N N . ASP B 1 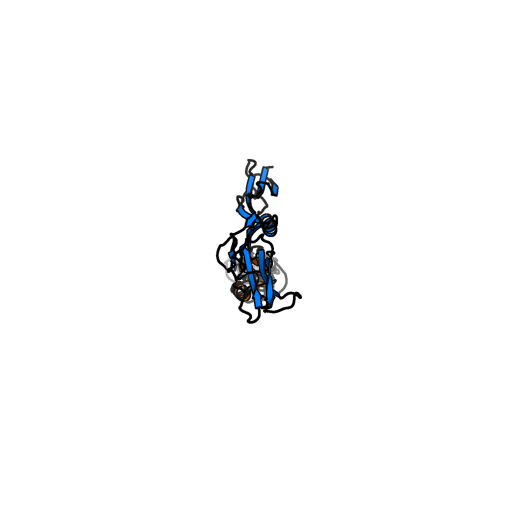130 ? 14.540 -1.340 -5.878 1.00 49.44 129 ASP B N 1
ATOM 2446 C CA . ASP B 1 130 ? 14.985 -1.551 -4.504 1.00 49.25 129 ASP B CA 1
ATOM 2447 C C . ASP B 1 130 ? 15.797 -2.843 -4.488 1.00 48.63 129 ASP B C 1
ATOM 2448 O O . ASP B 1 130 ? 15.593 -3.701 -5.349 1.00 49.60 129 ASP B O 1
ATOM 2453 N N . PRO B 1 131 ? 16.721 -2.992 -3.521 1.00 48.53 130 PRO B N 1
ATOM 2454 C CA . PRO B 1 131 ? 17.606 -4.168 -3.534 1.00 49.58 130 PRO B CA 1
ATOM 2455 C C . PRO B 1 131 ? 16.824 -5.470 -3.356 1.00 49.40 130 PRO B C 1
ATOM 2456 O O . PRO B 1 131 ? 15.727 -5.457 -2.791 1.00 47.39 130 PRO B O 1
ATOM 2460 N N . TRP B 1 132 ? 17.375 -6.581 -3.836 1.00 49.30 131 TRP B N 1
ATOM 2461 C CA . TRP B 1 132 ? 16.673 -7.857 -3.731 1.00 49.34 131 TRP B CA 1
ATOM 2462 C C . TRP B 1 132 ? 16.482 -8.273 -2.283 1.00 49.83 131 TRP B C 1
ATOM 2463 O O . TRP B 1 132 ? 17.285 -7.914 -1.419 1.00 50.60 131 TRP B O 1
ATOM 2474 N N . THR B 1 133 ? 15.405 -9.013 -2.024 1.00 48.32 132 THR B N 1
ATOM 2475 C CA . THR B 1 133 ? 15.098 -9.489 -0.675 1.00 49.69 132 THR B CA 1
ATOM 2476 C C . THR B 1 133 ? 14.578 -10.918 -0.665 1.00 49.05 132 THR B C 1
ATOM 2477 O O . THR B 1 133 ? 13.837 -11.324 -1.559 1.00 47.19 132 THR B O 1
ATOM 2481 N N . VAL B 1 134 ? 14.957 -11.663 0.373 1.00 51.23 133 VAL B N 1
ATOM 2482 C CA . VAL B 1 134 ? 14.517 -13.037 0.556 1.00 47.31 133 VAL B CA 1
ATOM 2483 C C . VAL B 1 134 ? 13.767 -13.204 1.879 1.00 49.50 133 VAL B C 1
ATOM 2484 O O . VAL B 1 134 ? 14.358 -13.085 2.958 1.00 47.88 133 VAL B O 1
ATOM 2488 N N . ASP B 1 135 ? 12.470 -13.491 1.786 1.00 50.44 134 ASP B N 1
ATOM 2489 C CA . ASP B 1 135 ? 11.605 -13.667 2.961 1.00 52.36 134 ASP B CA 1
ATOM 2490 C C . ASP B 1 135 ? 11.614 -12.422 3.857 1.00 55.98 134 ASP B C 1
ATOM 2491 O O . ASP B 1 135 ? 11.578 -12.526 5.085 1.00 53.14 134 ASP B O 1
ATOM 2496 N N . GLY B 1 136 ? 11.671 -11.249 3.218 1.00 60.48 135 GLY B N 1
ATOM 2497 C CA . GLY B 1 136 ? 11.586 -9.960 3.889 1.00 48.35 135 GLY B CA 1
ATOM 2498 C C . GLY B 1 136 ? 12.880 -9.527 4.550 1.00 54.22 135 GLY B C 1
ATOM 2499 O O . GLY B 1 136 ? 12.863 -8.914 5.612 1.00 63.61 135 GLY B O 1
ATOM 2500 N N . ASN B 1 137 ? 14.007 -9.848 3.927 1.00 50.95 136 ASN B N 1
ATOM 2501 C CA . ASN B 1 137 ? 15.320 -9.561 4.499 1.00 54.56 136 ASN B CA 1
ATOM 2502 C C . ASN B 1 137 ? 16.310 -9.253 3.383 1.00 53.25 136 ASN B C 1
ATOM 2503 O O . ASN B 1 137 ? 16.278 -9.875 2.329 1.00 53.55 136 ASN B O 1
ATOM 2508 N N . GLN B 1 138 ? 17.184 -8.284 3.595 1.00 56.48 137 GLN B N 1
ATOM 2509 C CA . GLN B 1 138 ? 18.079 -7.888 2.521 1.00 58.95 137 GLN B CA 1
ATOM 2510 C C . GLN B 1 138 ? 19.068 -9.024 2.184 1.00 59.87 137 GLN B C 1
ATOM 2511 O O . GLN B 1 138 ? 19.786 -9.515 3.055 1.00 57.17 137 GLN B O 1
ATOM 2517 N N . ALA B 1 139 ? 19.065 -9.448 0.919 1.00 59.77 138 ALA B N 1
ATOM 2518 C CA . ALA B 1 139 ? 19.970 -10.486 0.410 1.00 58.00 138 ALA B CA 1
ATOM 2519 C C . ALA B 1 139 ? 19.906 -10.555 -1.119 1.00 57.77 138 ALA B C 1
ATOM 2520 O O . ALA B 1 139 ? 18.817 -10.545 -1.697 1.00 57.34 138 ALA B O 1
ATOM 2522 N N . ASP B 1 140 ? 21.064 -10.626 -1.773 1.00 57.46 139 ASP B N 1
ATOM 2523 C CA . ASP B 1 140 ? 21.112 -10.791 -3.231 1.00 59.82 139 ASP B CA 1
ATOM 2524 C C . ASP B 1 140 ? 21.764 -12.115 -3.648 1.00 59.11 139 ASP B C 1
ATOM 2525 O O . ASP B 1 140 ? 22.373 -12.216 -4.725 1.00 55.30 139 ASP B O 1
ATOM 2530 N N . SER B 1 141 ? 21.616 -13.114 -2.773 1.00 57.39 140 SER B N 1
ATOM 2531 C CA . SER B 1 141 ? 22.149 -14.464 -2.964 1.00 52.27 140 SER B CA 1
ATOM 2532 C C . SER B 1 141 ? 21.610 -15.372 -1.865 1.00 50.04 140 SER B C 1
ATOM 2533 O O . SER B 1 141 ? 21.397 -14.920 -0.741 1.00 50.29 140 SER B O 1
ATOM 2536 N N . LYS B 1 142 ? 21.386 -16.645 -2.194 1.00 49.16 141 LYS B N 1
ATOM 2537 C CA . LYS B 1 142 ? 20.912 -17.640 -1.226 1.00 47.97 141 LYS B CA 1
ATOM 2538 C C . LYS B 1 142 ? 21.771 -18.902 -1.306 1.00 51.57 141 LYS B C 1
ATOM 2539 O O . LYS B 1 142 ? 22.134 -19.336 -2.402 1.00 51.54 141 LYS B O 1
ATOM 2545 N N . THR B 1 143 ? 22.113 -19.485 -0.157 1.00 49.78 142 THR B N 1
ATOM 2546 C CA . THR B 1 143 ? 22.872 -20.736 -0.165 1.00 49.45 142 THR B CA 1
ATOM 2547 C C . THR B 1 143 ? 22.063 -21.938 0.322 1.00 48.89 142 THR B C 1
ATOM 2548 O O . THR B 1 143 ? 21.852 -22.122 1.525 1.00 47.37 142 THR B O 1
ATOM 2552 N N . PHE B 1 144 ? 21.607 -22.742 -0.635 1.00 49.70 143 PHE B N 1
ATOM 2553 C CA . PHE B 1 144 ? 20.957 -24.010 -0.344 1.00 48.59 143 PHE B CA 1
ATOM 2554 C C . PHE B 1 144 ? 21.891 -24.891 0.475 1.00 48.23 143 PHE B C 1
ATOM 2555 O O . PHE B 1 144 ? 23.047 -25.115 0.086 1.00 45.43 143 PHE B O 1
ATOM 2563 N N . ALA B 1 145 ? 21.384 -25.384 1.605 1.00 48.48 144 ALA B N 1
ATOM 2564 C CA . ALA B 1 145 ? 22.141 -26.286 2.466 1.00 45.55 144 ALA B CA 1
ATOM 2565 C C . ALA B 1 145 ? 22.308 -27.594 1.740 1.00 48.86 144 ALA B C 1
ATOM 2566 O O . ALA B 1 145 ? 21.383 -28.041 1.053 1.00 48.68 144 ALA B O 1
ATOM 2568 N N . ALA B 1 146 ? 23.490 -28.192 1.889 1.00 51.77 145 ALA B N 1
ATOM 2569 C CA . ALA B 1 146 ? 23.793 -29.496 1.314 1.00 46.06 145 ALA B CA 1
ATOM 2570 C C . ALA B 1 146 ? 22.689 -30.477 1.639 1.00 46.07 145 ALA B C 1
ATOM 2571 O O . ALA B 1 146 ? 22.185 -30.504 2.766 1.00 42.88 145 ALA B O 1
ATOM 2573 N N . VAL B 1 147 ? 22.292 -31.254 0.636 1.00 48.54 146 VAL B N 1
ATOM 2574 C CA . VAL B 1 147 ? 21.338 -32.336 0.847 1.00 51.97 146 VAL B CA 1
ATOM 2575 C C . VAL B 1 147 ? 22.059 -33.684 0.854 1.00 55.82 146 VAL B C 1
ATOM 2576 O O . VAL B 1 147 ? 22.741 -34.040 -0.112 1.00 55.69 146 VAL B O 1
ATOM 2580 N N . PRO B 1 148 ? 21.941 -34.418 1.972 1.00 58.79 147 PRO B N 1
ATOM 2581 C CA . PRO B 1 148 ? 22.458 -35.786 2.096 1.00 58.19 147 PRO B CA 1
ATOM 2582 C C . PRO B 1 148 ? 21.673 -36.783 1.240 1.00 57.01 147 PRO B C 1
ATOM 2583 O O . PRO B 1 148 ? 20.440 -36.743 1.218 1.00 55.28 147 PRO B O 1
ATOM 2587 N N . SER B 1 149 ? 22.388 -37.662 0.541 1.00 56.43 148 SER B N 1
ATOM 2588 C CA . SER B 1 149 ? 21.763 -38.749 -0.207 1.00 57.49 148 SER B CA 1
ATOM 2589 C C . SER B 1 149 ? 21.243 -39.804 0.758 1.00 58.42 148 SER B C 1
ATOM 2590 O O . SER B 1 149 ? 22.039 -40.476 1.422 1.00 55.86 148 SER B O 1
ATOM 2593 N N . PRO B 1 150 ? 19.907 -39.964 0.826 1.00 57.62 149 PRO B N 1
ATOM 2594 C CA . PRO B 1 150 ? 19.268 -40.857 1.799 1.00 58.13 149 PRO B CA 1
ATOM 2595 C C . PRO B 1 150 ? 19.758 -42.287 1.616 1.00 62.95 149 PRO B C 1
ATOM 2596 O O . PRO B 1 150 ? 19.962 -42.732 0.484 1.00 63.49 149 PRO B O 1
ATOM 2600 N N . ALA B 1 151 ? 19.963 -42.997 2.717 1.00 61.23 150 ALA B N 1
ATOM 2601 C CA . ALA B 1 151 ? 20.488 -44.349 2.628 1.00 64.72 150 ALA B CA 1
ATOM 2602 C C . ALA B 1 151 ? 19.478 -45.289 1.980 1.00 65.20 150 ALA B C 1
ATOM 2603 O O . ALA B 1 151 ? 18.284 -45.249 2.291 1.00 63.80 150 ALA B O 1
ATOM 2605 N N . VAL B 1 152 ? 19.966 -46.104 1.048 1.00 67.00 151 VAL B N 1
ATOM 2606 C CA . VAL B 1 152 ? 19.212 -47.243 0.529 1.00 70.29 151 VAL B CA 1
ATOM 2607 C C . VAL B 1 152 ? 20.050 -48.509 0.697 1.00 72.37 151 VAL B C 1
ATOM 2608 O O . VAL B 1 152 ? 21.152 -48.619 0.151 1.00 70.77 151 VAL B O 1
ATOM 2612 N N . GLU B 1 153 ? 19.525 -49.461 1.458 1.00 74.19 152 GLU B N 1
ATOM 2613 C CA . GLU B 1 153 ? 20.282 -50.660 1.799 1.00 78.97 152 GLU B CA 1
ATOM 2614 C C . GLU B 1 153 ? 20.618 -51.554 0.601 1.00 76.67 152 GLU B C 1
ATOM 2615 O O . GLU B 1 153 ? 19.745 -51.888 -0.207 1.00 73.32 152 GLU B O 1
ATOM 2621 N N . GLY B 1 154 ? 21.888 -51.943 0.508 1.00 72.93 153 GLY B N 1
ATOM 2622 C CA . GLY B 1 154 ? 22.359 -52.807 -0.559 1.00 69.84 153 GLY B CA 1
ATOM 2623 C C . GLY B 1 154 ? 23.018 -52.029 -1.679 1.00 71.96 153 GLY B C 1
ATOM 2624 O O . GLY B 1 154 ? 23.466 -52.598 -2.674 1.00 70.32 153 GLY B O 1
ATOM 2625 N N . TYR B 1 155 ? 23.069 -50.714 -1.513 1.00 74.11 154 TYR B N 1
ATOM 2626 C CA . TYR B 1 155 ? 23.591 -49.837 -2.547 1.00 69.95 154 TYR B CA 1
ATOM 2627 C C . TYR B 1 155 ? 24.519 -48.804 -1.938 1.00 68.24 154 T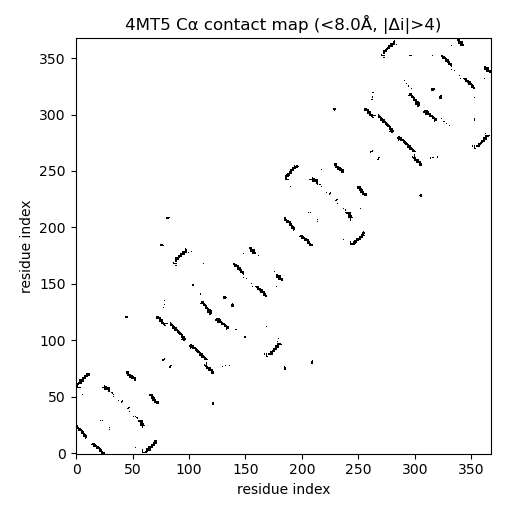YR B C 1
ATOM 2628 O O . TYR B 1 155 ? 24.726 -48.774 -0.722 1.00 69.74 154 TYR B O 1
ATOM 2637 N N . THR B 1 156 ? 25.081 -47.965 -2.798 1.00 65.72 155 THR B N 1
ATOM 2638 C CA . THR B 1 156 ? 25.957 -46.882 -2.377 1.00 65.83 155 THR B CA 1
ATOM 2639 C C . THR B 1 156 ? 25.939 -45.794 -3.443 1.00 66.03 155 THR B C 1
ATOM 2640 O O . THR B 1 156 ? 26.398 -46.013 -4.568 1.00 62.36 155 THR B O 1
ATOM 2644 N N . PRO B 1 157 ? 25.385 -44.619 -3.097 1.00 66.56 156 PRO B N 1
ATOM 2645 C CA . PRO B 1 157 ? 25.284 -43.478 -4.013 1.00 58.86 156 PRO B CA 1
ATOM 2646 C C . PRO B 1 157 ? 26.649 -42.922 -4.421 1.00 53.48 156 PRO B C 1
ATOM 2647 O O . PRO B 1 157 ? 27.567 -42.865 -3.596 1.00 53.45 156 PRO B O 1
ATOM 2651 N N . ASN B 1 158 ? 26.775 -42.522 -5.686 1.00 54.00 157 ASN B N 1
ATOM 2652 C CA . ASN B 1 158 ? 27.993 -41.869 -6.164 1.00 55.13 157 ASN B CA 1
ATOM 2653 C C . ASN B 1 158 ? 28.280 -40.608 -5.358 1.00 55.37 157 ASN B C 1
ATOM 2654 O O . ASN B 1 158 ? 29.373 -40.446 -4.817 1.00 55.84 157 ASN B O 1
ATOM 2659 N N . HIS B 1 159 ? 27.281 -39.733 -5.273 1.00 59.02 158 HIS B N 1
ATOM 2660 C CA . HIS B 1 159 ? 27.314 -38.582 -4.381 1.00 56.68 158 HIS B CA 1
ATOM 2661 C C . HIS B 1 159 ? 26.726 -38.989 -3.031 1.00 58.00 158 HIS B C 1
ATOM 2662 O O . HIS B 1 159 ? 25.546 -39.342 -2.934 1.00 53.80 158 HIS B O 1
ATOM 2669 N N . GLN B 1 160 ? 27.551 -38.948 -1.991 1.00 60.70 159 GLN B N 1
ATOM 2670 C CA . GLN B 1 160 ? 27.092 -39.309 -0.659 1.00 60.21 159 GLN B CA 1
ATOM 2671 C C . GLN B 1 160 ? 26.240 -38.176 -0.090 1.00 60.95 159 GLN B C 1
ATOM 2672 O O . GLN B 1 160 ? 25.383 -38.402 0.767 1.00 61.70 159 GLN B O 1
ATOM 2678 N N . GLN B 1 161 ? 26.486 -36.962 -0.578 1.00 54.45 160 GLN B N 1
ATOM 2679 C CA . GLN B 1 161 ? 25.554 -35.856 -0.405 1.00 53.21 160 GLN B CA 1
ATOM 2680 C C . GLN B 1 161 ? 25.766 -34.902 -1.559 1.00 55.19 160 GLN B C 1
ATOM 2681 O O . GLN B 1 161 ? 26.778 -34.986 -2.259 1.00 55.04 160 GLN B O 1
ATOM 2687 N N . ILE B 1 162 ? 24.820 -33.987 -1.752 1.00 53.17 161 ILE B N 1
ATOM 2688 C CA . ILE B 1 162 ? 25.016 -32.900 -2.698 1.00 49.21 161 ILE B CA 1
ATOM 2689 C C . ILE B 1 162 ? 25.392 -31.663 -1.926 1.00 46.56 161 ILE B C 1
ATOM 2690 O O . ILE B 1 162 ? 24.743 -31.325 -0.943 1.00 43.14 161 ILE B O 1
ATOM 2695 N N . ASN B 1 163 ? 26.455 -31.007 -2.377 1.00 45.82 162 ASN B N 1
ATOM 2696 C CA . ASN B 1 163 ? 27.062 -29.910 -1.642 1.00 48.24 162 ASN B CA 1
ATOM 2697 C C . ASN B 1 163 ? 26.190 -28.669 -1.588 1.00 52.17 162 ASN B C 1
ATOM 2698 O O . ASN B 1 163 ? 25.128 -28.617 -2.205 1.00 54.91 162 ASN B O 1
ATOM 2703 N N . GLU B 1 164 ? 26.640 -27.670 -0.837 1.00 49.96 163 GLU B N 1
ATOM 2704 C CA . GLU B 1 164 ? 25.960 -26.386 -0.806 1.00 53.15 163 GLU B CA 1
ATOM 2705 C C . GLU B 1 164 ? 26.162 -25.683 -2.138 1.00 57.37 163 GLU B C 1
ATOM 2706 O O . GLU B 1 164 ? 27.262 -25.716 -2.693 1.00 57.87 163 GLU B O 1
ATOM 2712 N N . PHE B 1 165 ? 25.110 -25.044 -2.647 1.00 56.03 164 PHE B N 1
ATOM 2713 C CA . PHE B 1 165 ? 25.242 -24.188 -3.825 1.00 52.45 164 PHE B CA 1
ATOM 2714 C C . PHE B 1 165 ? 24.663 -22.832 -3.529 1.00 49.82 164 PHE B C 1
ATOM 2715 O O . PHE B 1 165 ? 23.714 -22.714 -2.764 1.00 49.95 164 PHE B O 1
ATOM 2723 N N . THR B 1 166 ? 25.239 -21.806 -4.137 1.00 53.42 165 THR B N 1
ATOM 2724 C CA . THR B 1 166 ? 24.770 -20.443 -3.927 1.00 50.41 165 THR B CA 1
ATOM 2725 C C . THR B 1 166 ? 24.201 -19.843 -5.215 1.00 51.55 165 THR B C 1
ATOM 2726 O O . THR B 1 166 ? 24.919 -19.703 -6.210 1.00 53.01 165 THR B O 1
ATOM 2730 N N . VAL B 1 167 ? 22.911 -19.503 -5.194 1.00 50.36 166 VAL B N 1
ATOM 2731 C CA . VAL B 1 167 ? 22.252 -18.871 -6.342 1.00 51.69 166 VAL B CA 1
ATOM 2732 C C . VAL B 1 167 ? 22.060 -17.362 -6.178 1.00 50.93 166 VAL B C 1
ATOM 2733 O O . VAL B 1 167 ? 22.250 -16.812 -5.092 1.00 46.83 166 VAL B O 1
ATOM 2737 N N . THR B 1 168 ? 21.686 -16.716 -7.282 1.00 52.90 167 THR B N 1
ATOM 2738 C CA . THR B 1 168 ? 21.369 -15.289 -7.340 1.00 50.67 167 THR B CA 1
ATOM 2739 C C . THR B 1 168 ? 20.013 -15.191 -8.041 1.00 52.13 167 THR B C 1
ATOM 2740 O O . THR B 1 168 ? 19.517 -16.214 -8.522 1.00 51.68 167 THR B O 1
ATOM 2744 N N . PRO B 1 169 ? 19.392 -13.984 -8.094 1.00 54.37 168 PRO B N 1
ATOM 2745 C CA . PRO B 1 169 ? 18.075 -13.890 -8.749 1.00 48.59 168 PRO B CA 1
ATOM 2746 C C . PRO B 1 169 ? 18.072 -14.274 -10.232 1.00 50.78 168 PRO B C 1
ATOM 2747 O O . PRO B 1 169 ? 17.051 -14.738 -10.737 1.00 51.18 168 PRO B O 1
ATOM 2751 N N . ASP B 1 170 ? 19.198 -14.098 -10.914 1.00 56.65 169 ASP B N 1
ATOM 2752 C CA . ASP B 1 170 ? 19.318 -14.515 -12.313 1.00 60.85 169 ASP B CA 1
ATOM 2753 C C . ASP B 1 170 ? 20.080 -15.846 -12.499 1.00 61.41 169 ASP B C 1
ATOM 2754 O O . ASP B 1 170 ? 20.560 -16.156 -13.590 1.00 61.20 169 ASP B O 1
ATOM 2759 N N . SER B 1 171 ? 20.174 -16.635 -11.436 1.00 55.10 170 SER B N 1
ATOM 2760 C CA . SER B 1 171 ? 20.833 -17.922 -11.522 1.00 51.52 170 SER B CA 1
ATOM 2761 C C . SER B 1 171 ? 19.914 -18.882 -12.255 1.00 50.94 170 SER B C 1
ATOM 2762 O O . SER B 1 171 ? 18.696 -18.817 -12.109 1.00 51.97 170 SER B O 1
ATOM 2765 N N . LYS B 1 172 ? 20.493 -19.764 -13.060 1.00 50.65 171 LYS B N 1
ATOM 2766 C CA . LYS B 1 172 ? 19.701 -20.784 -13.727 1.00 53.93 171 LYS B CA 1
ATOM 2767 C C . LYS B 1 172 ? 19.388 -21.880 -12.710 1.00 56.11 171 LYS B C 1
ATOM 2768 O O . LYS B 1 172 ? 20.146 -22.070 -11.754 1.00 52.36 171 LYS B O 1
ATOM 2774 N N . ASP B 1 173 ? 18.272 -22.587 -12.904 1.00 54.27 172 ASP B N 1
ATOM 2775 C CA . ASP B 1 173 ? 17.855 -23.654 -11.980 1.00 51.53 172 ASP B CA 1
ATOM 2776 C C . ASP B 1 173 ? 18.909 -24.767 -11.832 1.00 53.28 172 ASP B C 1
ATOM 2777 O O . ASP B 1 173 ? 19.802 -24.920 -12.673 1.00 51.29 172 ASP B O 1
ATOM 2782 N N . ILE B 1 174 ? 18.808 -25.532 -10.749 1.00 48.85 173 ILE B N 1
ATOM 2783 C CA . ILE B 1 174 ? 19.824 -26.523 -10.422 1.00 47.88 173 ILE B CA 1
ATOM 2784 C C . ILE B 1 174 ? 19.239 -27.925 -10.419 1.00 45.68 173 ILE B C 1
ATOM 2785 O O . ILE B 1 174 ? 18.345 -28.225 -9.632 1.00 46.30 173 ILE B O 1
ATOM 2790 N N . VAL B 1 175 ? 19.728 -28.775 -11.319 1.00 48.20 174 VAL B N 1
ATOM 2791 C CA . VAL B 1 175 ? 19.331 -30.187 -11.323 1.00 51.18 174 VAL B CA 1
ATOM 2792 C C . VAL B 1 175 ? 20.535 -31.130 -11.246 1.00 48.19 174 VAL B C 1
ATOM 2793 O O . VAL B 1 175 ? 21.474 -31.037 -12.043 1.00 48.12 174 VAL B O 1
ATOM 2797 N N . LYS B 1 176 ? 20.503 -32.012 -10.254 1.00 45.79 175 LYS B N 1
ATOM 2798 C CA . LYS B 1 176 ? 21.543 -33.002 -10.058 1.00 44.94 175 LYS B CA 1
ATOM 2799 C C . LYS B 1 176 ? 20.887 -34.353 -10.118 1.00 47.18 175 LYS B C 1
ATOM 2800 O O . LYS B 1 176 ? 19.704 -34.495 -9.798 1.00 47.71 175 LYS B O 1
ATOM 2806 N N . THR B 1 177 ? 21.652 -35.352 -10.532 1.00 49.02 176 THR B N 1
ATOM 2807 C CA . THR B 1 177 ? 21.145 -36.714 -10.525 1.00 53.83 176 THR B CA 1
ATOM 2808 C C . THR B 1 177 ? 22.106 -37.619 -9.766 1.00 52.85 176 THR B C 1
ATOM 2809 O O . THR B 1 177 ? 23.285 -37.721 -10.106 1.00 50.74 176 THR B O 1
ATOM 2813 N N . VAL B 1 178 ? 21.590 -38.255 -8.721 1.00 52.10 177 VAL B N 1
ATOM 2814 C CA . VAL B 1 178 ? 22.394 -39.121 -7.877 1.00 53.82 177 VAL B CA 1
ATOM 2815 C C . VAL B 1 178 ? 22.153 -40.579 -8.241 1.00 52.83 177 VAL B C 1
ATOM 2816 O O . VAL B 1 178 ? 21.016 -41.037 -8.229 1.00 55.76 177 VAL B O 1
ATOM 2820 N N . VAL B 1 179 ? 23.221 -41.307 -8.564 1.00 56.05 178 VAL B N 1
ATOM 2821 C CA . VAL B 1 179 ? 23.088 -42.698 -9.008 1.00 57.36 178 VAL B CA 1
ATOM 2822 C C . VAL B 1 179 ? 23.546 -43.712 -7.960 1.00 55.98 178 VAL B C 1
ATOM 2823 O O . VAL B 1 179 ? 24.687 -43.685 -7.502 1.00 53.67 178 VAL B O 1
ATOM 2827 N N . TYR B 1 180 ? 22.639 -44.612 -7.598 1.00 59.48 179 TYR B N 1
ATOM 2828 C CA . TYR B 1 180 ? 22.918 -45.669 -6.633 1.00 62.80 179 TYR B CA 1
ATOM 2829 C C . TYR B 1 180 ? 23.414 -46.943 -7.325 1.00 65.24 179 TYR B C 1
ATOM 2830 O O . TYR B 1 180 ? 22.726 -47.501 -8.182 1.00 62.10 179 TYR B O 1
ATOM 2839 N N . VAL B 1 181 ? 24.602 -47.407 -6.946 1.00 66.81 180 VAL B N 1
ATOM 2840 C CA . VAL B 1 181 ? 25.122 -48.670 -7.464 1.00 64.01 180 VAL B CA 1
ATOM 2841 C C . VAL B 1 181 ? 25.096 -49.769 -6.413 1.00 69.03 180 VAL B C 1
ATOM 2842 O O . VAL B 1 181 ? 25.615 -49.599 -5.304 1.00 66.75 180 VAL B O 1
ATOM 2846 N N . GLY B 1 182 ? 24.478 -50.892 -6.775 1.00 72.62 181 GLY B N 1
ATOM 2847 C CA . GLY B 1 182 ? 24.446 -52.070 -5.928 1.00 71.98 181 GLY B CA 1
ATOM 2848 C C . GLY B 1 182 ? 25.836 -52.508 -5.511 1.00 75.27 181 GLY B C 1
ATOM 2849 O O . GLY B 1 182 ? 26.722 -52.694 -6.350 1.00 75.22 181 GLY B O 1
ATOM 2850 N N . ASP B 1 183 ? 26.020 -52.663 -4.204 1.00 77.66 182 ASP B N 1
ATOM 2851 C CA . ASP B 1 183 ? 27.307 -53.032 -3.629 1.00 78.54 182 ASP B CA 1
ATOM 2852 C C . ASP B 1 183 ? 27.805 -54.401 -4.112 1.00 83.20 182 ASP B C 1
ATOM 2853 O O . ASP B 1 183 ? 27.009 -55.255 -4.531 1.00 74.19 182 ASP B O 1
ATOM 2858 N N . PRO B 1 184 ? 29.137 -54.599 -4.077 1.00 88.85 183 PRO B N 1
ATOM 2859 C CA . PRO B 1 184 ? 29.775 -55.877 -4.430 1.00 90.20 183 PRO B CA 1
ATOM 2860 C C . PRO B 1 184 ? 29.243 -57.083 -3.639 1.00 82.97 183 PRO B C 1
ATOM 2861 O O . PRO B 1 184 ? 28.899 -56.965 -2.459 1.00 78.27 183 PRO B O 1
#

InterPro domains:
  IPR005877 YSIRK Gram-positive signal peptide [PF04650] (18-41)
  IPR005877 YSIRK Gram-positive signal peptide [TIGR01168] (13-49)
  IPR019931 LPXTG cell wall anchor motif [PF00746] (2038-2078)
  IPR019931 LPXTG cell wall anchor motif [PS50847] (2045-2082)
  IPR041495 Mub B2-like domain [PF17966] (642-748)
  IPR041495 Mub B2-like domain [PF17966] (839-945)
  IPR041495 Mub B2-like domain [PF17966] (1035-1133)
  IPR041495 Mub B2-like domain [PF17966] (1227-1325)
  IPR041495 Mub B2-like domain [PF17966] (1388-1464)
  IPR041495 Mub B2-like domain [PF17966] (1516-1610)
  IPR041495 Mub B2-like domain [PF17966] (1690-1791)
  IPR041495 Mub B2-like domain [PF17966] (1907-1999)
  IPR041558 Mucin binding domain [PF17965] (557-633)
  IPR041558 Mucin binding domain [PF17965] (750-830)
  IPR041558 Mucin binding domain [PF17965] (947-1027)
  IPR041558 Mucin binding domain [PF17965] (1135-1217)
  IPR041558 Mucin binding domain [PF17965] (1612-1682)
  IPR041558 Mucin binding domain [PF17965] (1795-1877)

CATH classification: 3.10.20.470 (+1 more: 2.60.40.4300)

Sequence (368 aa):
MQTAYVKYVDDTTGETLRQDDLHGYTDETIPYSTAEGIKKYEGDGYVLVSDGFKPGTKFGVGTPTYEVHFKHGMTHTDATDKNAEQKTVTETIHYVDENNQTVQPDSTTAVTFKRGYTTDNVTGKVVSYDPWTVDGNQADSKTFAAVPSPAVEGYTPNHQQINEFTVTPDSKDIVKTVVYVGDPMQTAYVKYVDDTTGETLRQDDLHGYTDETIPYSTAEGIKKYEGDGYVLVSDGFKPGTKFGVGTPTYEVHFKHGMTHTDATDKNAEQKTVTETIHYVDENNQTVQPDSTTAVTFKRGYTTDNVTGKVVSYDPWTVDGNQADSKTFAAVPSPAVEGYTPNHQQINEFTVTPDSKDIVKTVVYVGDP

Solvent-accessible surface area: 22165 Å² total; per-residue (Å²): 149,38,24,1,59,1,57,1,16,2,70,74,85,54,113,71,54,85,89,25,77,24,103,4,140,56,119,77,77,6,108,47,67,10,67,93,1,21,102,112,32,84,76,80,15,24,64,62,76,54,55,48,8,150,119,55,25,123,7,38,123,45,92,49,62,57,66,0,43,0,104,10,4,104,21,68,10,35,20,117,8,127,52,9,47,89,79,74,3,41,3,32,1,64,7,14,26,117,117,112,112,119,36,46,106,77,25,98,57,73,8,47,0,78,46,1,40,23,31,8,54,44,75,51,154,66,82,54,113,47,87,32,25,22,137,70,107,125,28,86,46,85,68,6,75,32,29,90,9,50,106,33,169,40,87,79,33,83,96,134,82,25,83,107,73,85,5,56,8,124,40,186,80,23,100,84,66,3,39,0,67,30,85,173,88,6,21,2,58,0,34,0,17,1,66,67,72,54,113,68,48,90,85,24,75,28,98,2,80,15,69,76,77,6,112,40,73,13,54,97,1,21,128,144,45,84,61,113,10,36,60,71,80,50,64,43,10,167,100,51,31,114,3,33,108,45,56,52,60,49,54,0,45,0,97,16,6,101,69,104,24,49,18,116,71,197,107,10,55,112,77,82,2,31,1,25,0,67,6,18,30,104,119,120,112,114,50,42,106,73,22,83,57,69,8,43,0,86,49,0,40,20,31,7,59,44,65,52,151,67,76,56,114,38,94,34,25,22,141,62,102,124,31,91,50,73,60,6,73,30,25,91,15,47,100,42,172,44,86,75,22,94,79,155,83,6,94,113,65,83,1,52,13,118,39,190,90,27,94,75,68,0,49,1,83,26,78,178

Foldseek 3Di:
DAWEKEWEAAPAVGDTDDIDIFDDDFPDWGPDDCVVVVVVVVVLQKAWDDWQDDGVDGTHHDHYYTYTYIYWHKDKDFFPDPPWDKFKAKAKEAEAEPVRHGPDDIDIDMWMKTWIFMATSNVRHTDGIDAIDTPRHGDFKDKDQKAADDDDPQWDKPDRIGHIDMDGSVDHYHYYYIYIYGDD/DFWEKEWEAAPAVGDTPDMDIFDDDAFDFTPDDCVVVQCVVVVWFKAWDDWQDDGRDGGHRDYYYTYTYIYGHKDKDAQPDPDWDKFKAKEWEAEEEPVRDGPDDIDIDIWMKTKIFMATRHVRDTDDIGAIDTPRHHDFKDKDQKAADDDDPQWDKPDRIGHIDMDGSPRHYHYYYIYIYGDD

Nearest PDB structures (foldseek):
  4mt5-assembly2_B  TM=9.830E-01  e=6.281E-33  Limosilactobacillus reuteri subsp. suis
  3i57-assembly2_B  TM=6.692E-01  e=1.309E-18  Limosilactobacillus reuteri
  7yl6-assembly1_A  TM=7.469E-01  e=8.562E-17  Lactococcus lactis subsp. lactis
  7yl4-assembly2_B  TM=8.804E-01  e=6.366E-06  Lactococcus lactis subsp. lactis
  7yl5-assembly2_B  TM=8.980E-01  e=3.032E-04  Lactococcus lactis subsp. lactis

Organism: Limosilactobacillus reuteri subsp. suis (strain ATCC 53608 /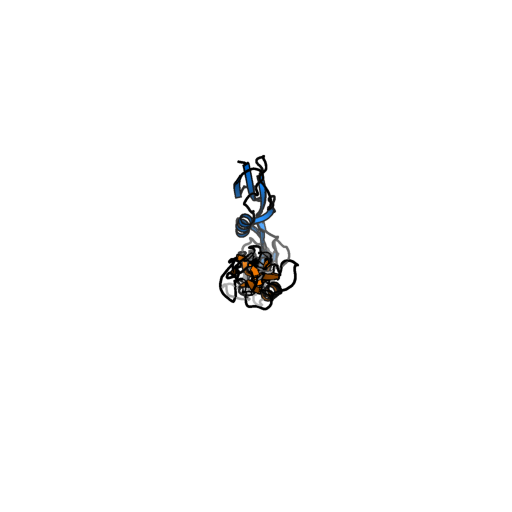 LMG 31752 / 1063) (NCBI:txid927703)

Radius of gyration: 44.48 Å; Cα contacts (8 Å, |Δi|>4): 816; chains: 2; bounding box: 69×163×41 Å

Secondary structure (DSSP, 8-state):
-EEEEEEEEETTT--EEEEEEEEE-TTSB----SHHHHHHHHTTTEEEEEE---TTPBP-SS--EEEEEEEE-EEEE-TTSTTSEEEEEEEEEEEE-TT---SEEEEEEEEEEEE-EEEETTT-SEEEEPPPEETTEE-S-EEEPPEEPPP-TTEEESSSEE--EEE-TTPPPEEEEEEEEE--/-EEEEEEEEETTT--EEEEEEEEE-TTPBP---SHHHHHHHHTTTEEEEEE---TT-B--SS--EEEEEEEEPEEEE-TTSTTSEEEEEEEEEEEEETT--EEEEEEEEEEEEEE-EEEETTT-SEEEEPPPEESSSB-S-EEEPPEE----TTEEESSSEE--EEE-TTPPPEEEEEEEEE--